Protein AF-0000000071013655 (afdb_homodimer)

Solvent-accessible surface area (backbone atoms only — not comparable to full-atom values): 31268 Å² total; per-residue (Å²): 137,83,81,79,76,78,68,79,72,82,53,93,56,60,59,68,41,31,31,50,72,82,44,75,38,30,45,52,59,49,49,54,54,51,70,72,44,87,76,57,77,83,56,57,61,68,62,49,49,25,53,50,46,51,51,52,51,45,49,50,48,45,32,51,49,22,48,74,70,43,46,74,71,32,71,67,40,51,52,51,52,49,52,51,51,46,49,49,37,38,51,52,41,49,53,56,51,48,72,72,50,80,76,80,50,72,66,56,40,52,49,52,46,68,73,36,32,43,60,25,89,55,13,31,39,32,35,27,43,33,41,38,30,69,50,70,74,52,67,65,57,56,58,63,47,65,79,35,63,30,68,66,50,40,51,49,51,33,54,74,69,68,46,71,68,46,78,49,71,48,72,49,50,32,56,79,41,57,68,72,57,32,53,51,59,73,66,50,59,87,45,42,52,48,78,46,81,54,94,70,24,33,36,36,33,24,63,73,43,75,38,82,42,90,52,54,65,85,56,42,50,59,52,43,47,51,53,51,49,53,51,51,44,53,50,51,50,38,50,50,45,53,54,46,56,74,73,48,54,72,47,58,34,92,90,45,53,70,61,92,83,66,68,87,72,62,71,81,67,73,82,64,74,81,129,138,84,79,79,76,77,68,80,71,82,54,94,54,59,59,67,41,32,31,51,71,83,43,75,38,29,45,54,59,51,49,55,54,51,70,72,46,85,75,58,76,86,55,59,61,67,61,49,48,25,52,52,45,49,51,51,50,45,50,50,48,44,33,51,49,20,48,74,70,42,47,75,69,30,72,66,40,51,51,52,51,50,51,51,52,46,50,49,39,38,50,51,43,50,54,56,51,49,72,72,50,80,74,80,50,71,66,54,41,51,50,49,48,69,74,37,34,42,60,25,89,55,13,32,38,33,35,27,41,34,40,39,30,69,50,69,74,52,68,64,60,58,59,64,46,64,78,35,63,30,68,68,50,41,50,50,52,32,53,76,67,69,45,73,68,44,78,48,73,49,71,48,51,31,56,78,40,57,65,72,56,32,54,52,59,72,67,50,58,88,46,42,51,47,77,45,80,54,95,70,24,34,35,38,32,26,62,72,46,75,39,83,41,88,53,56,66,83,56,41,50,58,53,43,48,51,53,52,50,51,51,52,45,52,50,52,50,37,51,50,44,52,54,46,56,75,74,49,54,74,45,59,34,92,90,45,52,71,60,92,84,68,68,87,72,63,73,80,67,73,81,64,75,82,130

Structure (mmCIF, N/CA/C/O backbone):
data_AF-0000000071013655-model_v1
#
loop_
_entity.id
_entity.type
_entity.pdbx_description
1 polymer 'peptidylprolyl isomerase'
#
loop_
_atom_site.group_PDB
_atom_site.id
_atom_site.type_symbol
_atom_site.label_atom_id
_atom_site.label_alt_id
_atom_site.label_comp_id
_atom_site.label_asym_id
_atom_site.label_entity_id
_atom_site.label_seq_id
_atom_site.pdbx_PDB_ins_code
_atom_site.Cartn_x
_atom_site.Cartn_y
_atom_site.Cartn_z
_atom_site.occupancy
_atom_site.B_iso_or_equiv
_atom_site.auth_seq_id
_atom_site.auth_comp_id
_atom_site.auth_asym_id
_atom_site.auth_atom_id
_atom_site.pdbx_PDB_model_num
ATOM 1 N N . MET A 1 1 ? -21.188 -59 -0.001 1 32.41 1 MET A N 1
ATOM 2 C CA . MET A 1 1 ? -21.438 -57.906 0.932 1 32.41 1 MET A CA 1
ATOM 3 C C . MET A 1 1 ? -20.266 -56.938 0.966 1 32.41 1 MET A C 1
ATOM 5 O O . MET A 1 1 ? -19.25 -57.219 1.609 1 32.41 1 MET A O 1
ATOM 9 N N . LEU A 1 2 ? -19.875 -56.25 -0.122 1 34.12 2 LEU A N 1
ATOM 10 C CA . LEU A 1 2 ? -18.703 -55.438 -0.415 1 34.12 2 LEU A CA 1
ATOM 11 C C . LEU A 1 2 ? -18.75 -54.125 0.353 1 34.12 2 LEU A C 1
ATOM 13 O O . LEU A 1 2 ? -19.625 -53.281 0.107 1 34.12 2 LEU A O 1
ATOM 17 N N . VAL A 1 3 ? -18.234 -54.062 1.623 1 38.56 3 VAL A N 1
ATOM 18 C CA . VAL A 1 3 ? -18.062 -52.875 2.467 1 38.56 3 VAL A CA 1
ATOM 19 C C . VAL A 1 3 ? -17.203 -51.844 1.751 1 38.56 3 VAL A C 1
ATOM 21 O O . VAL A 1 3 ? -16.031 -52.125 1.444 1 38.56 3 VAL A O 1
ATOM 24 N N . LEU A 1 4 ? -17.75 -50.938 0.947 1 35.81 4 LEU A N 1
ATOM 25 C CA . LEU A 1 4 ? -17.078 -49.75 0.441 1 35.81 4 LEU A CA 1
ATOM 26 C C . LEU A 1 4 ? -16.469 -48.938 1.584 1 35.81 4 LEU A C 1
ATOM 28 O O . LEU A 1 4 ? -17.219 -48.375 2.391 1 35.81 4 LEU A O 1
ATOM 32 N N . LEU A 1 5 ? -15.266 -49.281 2.068 1 37.19 5 LEU A N 1
ATOM 33 C CA . LEU A 1 5 ? -14.438 -48.469 2.949 1 37.19 5 LEU A CA 1
ATOM 34 C C . LEU A 1 5 ? -14.203 -47.094 2.354 1 37.19 5 LEU A C 1
ATOM 36 O O . LEU A 1 5 ? -13.422 -46.938 1.414 1 37.19 5 LEU A O 1
ATOM 40 N N . SER A 1 6 ? -15.18 -46.188 2.297 1 38.72 6 SER A N 1
ATOM 41 C CA . SER A 1 6 ? -14.875 -44.781 2.021 1 38.72 6 SER A CA 1
ATOM 42 C C . SER A 1 6 ? -13.766 -44.281 2.934 1 38.72 6 SER A C 1
ATOM 44 O O . SER A 1 6 ? -13.992 -44.031 4.121 1 38.72 6 SER A O 1
ATOM 46 N N . GLY A 1 7 ? -12.578 -44.75 2.861 1 36.81 7 GLY A N 1
ATOM 47 C CA . GLY A 1 7 ? -11.43 -44.188 3.541 1 36.81 7 GLY A CA 1
ATOM 48 C C . GLY A 1 7 ? -11.383 -42.656 3.457 1 36.81 7 GLY A C 1
ATOM 49 O O . GLY A 1 7 ? -11.648 -42.094 2.4 1 36.81 7 GLY A O 1
ATOM 50 N N . CYS A 1 8 ? -11.852 -41.875 4.477 1 40.75 8 CYS A N 1
ATOM 51 C CA . CYS A 1 8 ? -11.445 -40.5 4.691 1 40.75 8 CYS A CA 1
ATOM 52 C C . CYS A 1 8 ? -9.992 -40.281 4.27 1 40.75 8 CYS A C 1
ATOM 54 O O . CYS A 1 8 ? -9.07 -40.688 4.984 1 40.75 8 CYS A O 1
ATOM 56 N N . GLU A 1 9 ? -9.656 -40.375 3.092 1 38.03 9 GLU A N 1
ATOM 57 C CA . GLU A 1 9 ? -8.305 -40.031 2.67 1 38.03 9 GLU A CA 1
ATOM 58 C C . GLU A 1 9 ? -7.809 -38.781 3.365 1 38.03 9 GLU A C 1
ATOM 60 O O . GLU A 1 9 ? -8.484 -37.75 3.342 1 38.03 9 GLU A O 1
ATOM 65 N N . LYS A 1 10 ? -7.043 -38.812 4.34 1 41.66 10 LYS A N 1
ATOM 66 C CA . LYS A 1 10 ? -6.242 -37.812 5.035 1 41.66 10 LYS A CA 1
ATOM 67 C C . LYS A 1 10 ? -5.637 -36.812 4.055 1 41.66 10 LYS A C 1
ATOM 69 O O . LYS A 1 10 ? -4.641 -37.125 3.391 1 41.66 10 LYS A O 1
ATOM 74 N N . LYS A 1 11 ? -6.375 -36.188 3.205 1 46.03 11 LYS A N 1
ATOM 75 C CA . LYS A 1 11 ? -5.719 -35.219 2.324 1 46.03 11 LYS A CA 1
ATOM 76 C C . LYS A 1 11 ? -4.914 -34.188 3.125 1 46.03 11 LYS A C 1
ATOM 78 O O . LYS A 1 11 ? -5.23 -33.906 4.281 1 46.03 11 LYS A O 1
ATOM 83 N N . VAL A 1 12 ? -3.803 -33.656 2.709 1 51.38 12 VAL A N 1
ATOM 84 C CA . VAL A 1 12 ? -2.705 -32.812 3.16 1 51.38 12 VAL A CA 1
ATOM 85 C C . VAL A 1 12 ? -3.256 -31.656 3.99 1 51.38 12 VAL A C 1
ATOM 87 O O . VAL A 1 12 ? -2.539 -31.078 4.809 1 51.38 12 VAL A O 1
ATOM 90 N N . GLY A 1 13 ? -4.406 -31.109 3.84 1 56.62 13 GLY A N 1
ATOM 91 C CA . GLY A 1 13 ? -4.789 -29.812 4.375 1 56.62 13 GLY A CA 1
ATOM 92 C C . GLY A 1 13 ? -5.582 -29.906 5.664 1 56.62 13 GLY A C 1
ATOM 93 O O . GLY A 1 13 ? -6.008 -28.891 6.215 1 56.62 13 GLY A O 1
ATOM 94 N N . GLY A 1 14 ? -5.5 -31.078 6.398 1 70 14 GLY A N 1
ATOM 95 C CA . GLY A 1 14 ? -6.164 -31.266 7.68 1 70 14 GLY A CA 1
ATOM 96 C C . GLY A 1 14 ? -7.633 -31.625 7.543 1 70 14 GLY A C 1
ATOM 97 O O . GLY A 1 14 ? -8.062 -32.125 6.5 1 70 14 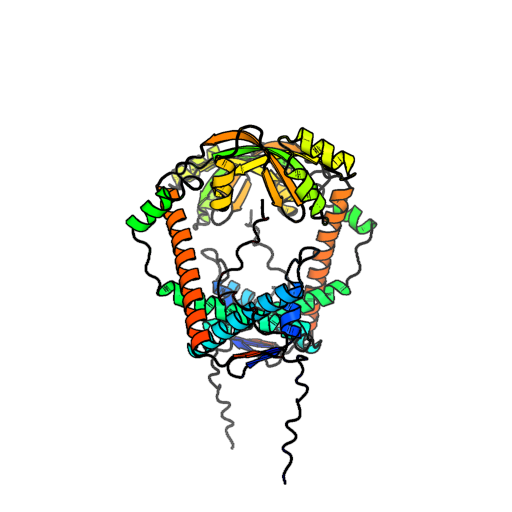GLY A O 1
ATOM 98 N N . GLN A 1 15 ? -8.383 -31.453 8.617 1 86.69 15 GLN A N 1
ATOM 99 C CA . GLN A 1 15 ? -9.812 -31.719 8.734 1 86.69 15 GLN A CA 1
ATOM 100 C C . GLN A 1 15 ? -10.625 -30.828 7.812 1 86.69 15 GLN A C 1
ATOM 102 O O . GLN A 1 15 ? -10.406 -29.609 7.766 1 86.69 15 GLN A O 1
ATOM 107 N N . VAL A 1 16 ? -11.445 -31.469 6.895 1 93.44 16 VAL A N 1
ATOM 108 C CA . VAL A 1 16 ? -12.375 -30.75 6.031 1 93.44 16 VAL A CA 1
ATOM 109 C C . VAL A 1 16 ? -13.508 -30.172 6.871 1 93.44 16 VAL A C 1
ATOM 111 O O . VAL A 1 16 ? -14.102 -30.859 7.699 1 93.44 16 VAL A O 1
ATOM 114 N N . VAL A 1 17 ? -13.781 -28.891 6.582 1 94.44 17 VAL A N 1
ATOM 115 C CA . VAL A 1 17 ? -14.805 -28.25 7.398 1 94.44 17 VAL A CA 1
ATOM 116 C C . VAL A 1 17 ? -16.047 -27.984 6.555 1 94.44 17 VAL A C 1
ATOM 118 O O . VAL A 1 17 ? -17.156 -27.859 7.09 1 94.44 17 VAL A O 1
ATOM 121 N N . ALA A 1 18 ? -15.859 -27.906 5.281 1 96.06 18 ALA A N 1
ATOM 122 C CA . ALA A 1 18 ? -16.969 -27.75 4.352 1 96.06 18 ALA A CA 1
ATOM 123 C C . ALA A 1 18 ? -16.578 -28.188 2.941 1 96.06 18 ALA A C 1
ATOM 125 O O . ALA A 1 18 ? -15.391 -28.281 2.627 1 96.06 18 ALA A O 1
ATOM 126 N N . VAL A 1 19 ? -17.516 -28.516 2.135 1 97 19 VAL A N 1
ATOM 127 C CA . VAL A 1 19 ? -17.328 -28.844 0.723 1 97 19 VAL A CA 1
ATOM 128 C C . VAL A 1 19 ? -18.266 -27.984 -0.126 1 97 19 VAL A C 1
ATOM 130 O O . VAL A 1 19 ? -19.469 -27.922 0.138 1 97 19 VAL A O 1
ATOM 133 N N . VAL A 1 20 ? -17.641 -27.297 -1.054 1 97.94 20 VAL A N 1
ATOM 134 C CA . VAL A 1 20 ? -18.406 -26.438 -1.946 1 97.94 20 VAL A CA 1
ATOM 135 C C . VAL A 1 20 ? -18.281 -26.938 -3.383 1 97.94 20 VAL A C 1
ATOM 137 O O . VAL A 1 20 ? -17.234 -26.797 -4.008 1 97.94 20 VAL A O 1
ATOM 140 N N . ASN A 1 21 ? -19.391 -27.453 -3.957 1 97.88 21 ASN A N 1
ATOM 141 C CA . ASN A 1 21 ? -19.359 -28.016 -5.305 1 97.88 21 ASN A CA 1
ATOM 142 C C . ASN A 1 21 ? -18.188 -28.953 -5.5 1 97.88 21 ASN A C 1
ATOM 144 O O . ASN A 1 21 ? -17.469 -28.859 -6.504 1 97.88 21 ASN A O 1
ATOM 148 N N . GLY A 1 22 ? -17.891 -29.703 -4.488 1 96 22 GLY A N 1
ATOM 149 C CA . GLY A 1 22 ? -16.859 -30.719 -4.578 1 96 22 GLY A CA 1
ATOM 150 C C . GLY A 1 22 ? -15.5 -30.234 -4.121 1 96 22 GLY A C 1
ATOM 151 O O . GLY A 1 22 ? -14.594 -31.047 -3.908 1 96 22 GLY A O 1
ATOM 152 N N . GLU A 1 23 ? -15.328 -28.969 -3.945 1 96.19 23 GLU A N 1
ATOM 153 C CA . GLU A 1 23 ? -14.07 -28.406 -3.463 1 96.19 23 GLU A CA 1
ATOM 154 C C . GLU A 1 23 ? -14.047 -28.328 -1.938 1 96.19 23 GLU A C 1
ATOM 156 O O . GLU A 1 23 ? -14.938 -27.734 -1.327 1 96.19 23 GLU A O 1
ATOM 161 N N . GLU A 1 24 ? -13.023 -28.844 -1.41 1 95.44 24 GLU A N 1
ATOM 162 C CA . GLU A 1 24 ? -12.922 -28.922 0.044 1 95.44 24 GLU A CA 1
ATOM 163 C C . GLU A 1 24 ? -12.336 -27.641 0.629 1 95.44 24 GLU A C 1
ATOM 165 O O . GLU A 1 24 ? -11.414 -27.062 0.057 1 95.44 24 GLU A O 1
ATOM 170 N N . ILE A 1 25 ? -12.906 -27.188 1.712 1 95.38 25 ILE A N 1
ATOM 171 C CA . ILE A 1 25 ? -12.352 -26.156 2.584 1 95.38 25 ILE A CA 1
ATOM 172 C C . ILE A 1 25 ? -11.789 -26.797 3.852 1 95.38 25 ILE A C 1
ATOM 174 O O . ILE A 1 25 ? -12.5 -27.516 4.555 1 95.38 25 ILE A O 1
ATOM 178 N N . THR A 1 26 ? -10.539 -26.547 4.09 1 93.12 26 THR A N 1
ATOM 179 C CA . THR A 1 26 ? -9.891 -27.234 5.203 1 93.12 26 THR A CA 1
ATOM 180 C C . THR A 1 26 ? -9.891 -26.359 6.453 1 93.12 26 THR A C 1
ATOM 182 O O . THR A 1 26 ? -10.102 -25.156 6.367 1 93.12 26 THR A O 1
ATOM 185 N N . GLN A 1 27 ? -9.656 -27.047 7.566 1 90.5 27 GLN A N 1
ATOM 186 C CA . GLN A 1 27 ? -9.5 -26.328 8.836 1 90.5 27 GLN A CA 1
ATOM 187 C C . GLN A 1 27 ? -8.312 -25.375 8.797 1 90.5 27 GLN A C 1
ATOM 189 O O . GLN A 1 27 ? -8.352 -24.312 9.406 1 90.5 27 GLN A O 1
ATOM 194 N N . GLN A 1 28 ? -7.344 -25.75 8.094 1 87.38 28 GLN A N 1
ATOM 195 C CA . GLN A 1 28 ? -6.16 -24.906 7.957 1 87.38 28 GLN A CA 1
ATOM 196 C C . GLN A 1 28 ? -6.5 -23.578 7.262 1 87.38 28 GLN A C 1
ATOM 198 O O . GLN A 1 28 ? -6.023 -22.516 7.668 1 87.38 28 GLN A O 1
ATOM 203 N N . GLN A 1 29 ? -7.312 -23.719 6.289 1 89.81 29 GLN A N 1
ATOM 204 C CA . GLN A 1 29 ? -7.762 -22.531 5.578 1 89.81 29 GLN A CA 1
ATOM 205 C C . GLN A 1 29 ? -8.562 -21.609 6.492 1 89.81 29 GLN A C 1
ATOM 207 O O . GLN A 1 29 ? -8.367 -20.391 6.48 1 89.81 29 GLN A O 1
ATOM 212 N N . LEU A 1 30 ? -9.391 -22.156 7.262 1 90.38 30 LEU A N 1
ATOM 213 C CA . LEU A 1 30 ? -10.211 -21.391 8.18 1 90.38 30 LEU A CA 1
ATOM 214 C C . LEU A 1 30 ? -9.352 -20.734 9.258 1 90.38 30 LEU A C 1
ATOM 216 O O . LEU A 1 30 ? -9.555 -19.562 9.602 1 90.38 30 LEU A O 1
ATOM 220 N N . ASN A 1 31 ? -8.375 -21.469 9.727 1 88.19 31 ASN A N 1
ATOM 221 C CA . ASN A 1 31 ? -7.473 -20.938 10.742 1 88.19 31 ASN A CA 1
ATOM 222 C C . ASN A 1 31 ? -6.645 -19.781 10.203 1 88.19 31 ASN A C 1
ATOM 224 O O . ASN A 1 31 ? -6.355 -18.828 10.938 1 88.19 31 ASN A O 1
ATOM 228 N N . ALA A 1 32 ? -6.293 -19.875 8.977 1 86.5 32 ALA A N 1
ATOM 229 C CA . ALA A 1 32 ? -5.547 -18.797 8.352 1 86.5 32 ALA A CA 1
ATOM 230 C C . ALA A 1 32 ? -6.371 -17.516 8.312 1 86.5 32 ALA A C 1
ATOM 232 O O . ALA A 1 32 ? -5.84 -16.422 8.508 1 86.5 32 ALA A O 1
ATOM 233 N N . GLU A 1 33 ? -7.656 -17.672 8.086 1 88.62 33 GLU A N 1
ATOM 234 C CA . GLU A 1 33 ? -8.562 -16.531 8.117 1 88.62 33 GLU A CA 1
ATOM 235 C C . GLU A 1 33 ? -8.656 -15.93 9.516 1 88.62 33 GLU A C 1
ATOM 237 O O . GLU A 1 33 ? -8.703 -14.711 9.68 1 88.62 33 GLU A O 1
ATOM 242 N N . LEU A 1 34 ? -8.688 -16.844 10.406 1 86.69 34 LEU A N 1
ATOM 243 C CA . LEU A 1 34 ? -8.812 -16.438 11.805 1 86.69 34 LEU A CA 1
ATOM 244 C C . LEU A 1 34 ? -7.59 -15.625 12.242 1 86.69 34 LEU A C 1
ATOM 246 O O . LEU A 1 34 ? -7.723 -14.633 12.961 1 86.69 34 LEU A O 1
ATOM 250 N N . ASN A 1 35 ? -6.465 -16.062 11.812 1 83.19 35 ASN A N 1
ATOM 251 C CA . ASN A 1 35 ? -5.215 -15.422 12.195 1 83.19 35 ASN A CA 1
ATOM 252 C C . ASN A 1 35 ? -5.129 -14 11.648 1 83.19 35 ASN A C 1
ATOM 254 O O . ASN A 1 35 ? -4.516 -13.125 12.266 1 83.19 35 ASN A O 1
ATOM 258 N N . GLY A 1 36 ? -5.754 -13.797 10.57 1 81.19 36 GLY A N 1
ATOM 259 C CA . GLY A 1 36 ? -5.777 -12.453 10 1 81.19 36 GLY A CA 1
ATOM 260 C C . GLY A 1 36 ? -6.832 -11.562 10.625 1 81.19 36 GLY A C 1
ATOM 261 O O . GLY A 1 36 ? -6.754 -10.336 10.516 1 81.19 36 GLY A O 1
ATOM 262 N N . ALA A 1 37 ? -7.641 -12.211 11.406 1 80.38 37 ALA A N 1
ATOM 263 C CA . ALA A 1 37 ? -8.742 -11.461 11.992 1 80.38 37 ALA A CA 1
ATOM 264 C C . ALA A 1 37 ? -8.367 -10.922 13.375 1 80.38 37 ALA A C 1
ATOM 266 O O . ALA A 1 37 ? -7.633 -11.57 14.117 1 80.38 37 ALA A O 1
ATOM 267 N N . GLN A 1 38 ? -8.422 -9.664 13.594 1 72.75 38 GLN A N 1
ATOM 268 C CA . GLN A 1 38 ? -8.211 -9.07 14.906 1 72.75 38 GLN A CA 1
ATOM 269 C C . GLN A 1 38 ? -9.383 -9.367 15.844 1 72.75 38 GLN A C 1
ATOM 271 O O . GLN A 1 38 ? -10.406 -8.68 15.805 1 72.75 38 GLN A O 1
ATOM 276 N N . LEU A 1 39 ? -9.211 -10.445 16.609 1 74 39 LEU A N 1
ATOM 277 C CA . LEU A 1 39 ? -10.305 -10.836 17.5 1 74 39 LEU A CA 1
ATOM 278 C C . LEU A 1 39 ? -10.281 -10.016 18.781 1 74 39 LEU A C 1
ATOM 280 O O . LEU A 1 39 ? -9.211 -9.781 19.344 1 74 39 LEU A O 1
ATOM 284 N N . GLN A 1 40 ? -11.453 -9.398 18.969 1 69.56 40 GLN A N 1
ATOM 285 C CA . GLN A 1 40 ? -11.602 -8.695 20.234 1 69.56 40 GLN A CA 1
ATOM 286 C C . GLN A 1 40 ? -11.656 -9.68 21.406 1 69.56 40 GLN A C 1
ATOM 288 O O . GLN A 1 40 ? -12.164 -10.797 21.25 1 69.56 40 GLN A O 1
ATOM 293 N N . PRO A 1 41 ? -11.031 -9.211 22.469 1 67.81 41 PRO A N 1
ATOM 294 C CA . PRO A 1 41 ? -11.156 -10.062 23.656 1 67.81 41 PRO A CA 1
ATOM 295 C C . PRO A 1 41 ? -12.609 -10.352 24.016 1 67.81 41 PRO A C 1
ATOM 297 O O . PRO A 1 41 ? -13.461 -9.469 23.938 1 67.81 41 PRO A O 1
ATOM 300 N N . GLY A 1 42 ? -12.938 -11.586 24.234 1 71.19 42 GLY A N 1
ATOM 301 C CA . GLY A 1 42 ? -14.273 -11.977 24.656 1 71.19 42 GLY A CA 1
ATOM 302 C C . GLY A 1 42 ? -15.18 -12.336 23.5 1 71.19 42 GLY A C 1
ATOM 303 O O . GLY A 1 42 ? -16.344 -12.719 23.703 1 71.19 42 GLY A O 1
ATOM 304 N N . ALA A 1 43 ? -14.664 -12.117 22.375 1 74.06 43 ALA A N 1
ATOM 305 C CA . ALA A 1 43 ? -15.492 -12.43 21.219 1 74.06 43 ALA A CA 1
ATOM 306 C C . ALA A 1 43 ? -15.836 -13.922 21.172 1 74.06 43 ALA A C 1
ATOM 308 O O . ALA A 1 43 ? -15.062 -14.75 21.656 1 74.06 43 ALA A O 1
ATOM 309 N N . ASP A 1 44 ? -17.062 -14.172 20.828 1 80.38 44 ASP A N 1
ATOM 310 C CA . ASP A 1 44 ? -17.5 -15.547 20.641 1 80.38 44 ASP A CA 1
ATOM 311 C C . ASP A 1 44 ? -16.766 -16.203 19.484 1 80.38 44 ASP A C 1
ATOM 313 O O . ASP A 1 44 ? -17.125 -16.016 18.312 1 80.38 44 ASP A O 1
ATOM 317 N N . LYS A 1 45 ? -15.781 -16.969 19.891 1 80.31 45 LYS A N 1
ATOM 318 C CA . LYS A 1 45 ? -14.906 -17.594 18.906 1 80.31 45 LYS A CA 1
ATOM 319 C C . LYS A 1 45 ? -15.703 -18.469 17.938 1 80.31 45 LYS A C 1
ATOM 321 O O . LYS A 1 45 ? -15.414 -18.5 16.734 1 80.31 45 LYS A O 1
ATOM 326 N N . LYS A 1 46 ? -16.672 -19.156 18.484 1 80.75 46 LYS A N 1
ATOM 327 C CA . LYS A 1 46 ? -17.469 -20.047 17.641 1 80.75 46 LYS A CA 1
ATOM 328 C C . LYS A 1 46 ? -18.25 -19.266 16.594 1 80.75 46 LYS A C 1
ATOM 330 O O . LYS A 1 46 ? -18.297 -19.641 15.43 1 80.75 46 LYS A O 1
ATOM 335 N N . ALA A 1 47 ? -18.797 -18.234 17.047 1 82.19 47 ALA A N 1
ATOM 336 C CA . ALA A 1 47 ? -19.578 -17.391 16.141 1 82.19 47 ALA A CA 1
ATOM 337 C C . ALA A 1 47 ? -18.672 -16.766 15.078 1 82.19 47 ALA A C 1
ATOM 339 O O . ALA A 1 47 ? -19.047 -16.688 13.906 1 82.19 47 ALA A O 1
ATOM 340 N N . ILE A 1 48 ? -17.531 -16.422 15.516 1 85 48 ILE A N 1
ATOM 341 C CA . ILE A 1 48 ? -16.594 -15.773 14.602 1 85 48 ILE A CA 1
ATOM 342 C C . ILE A 1 48 ? -16.109 -16.781 13.562 1 85 48 ILE A C 1
ATOM 344 O O . ILE A 1 48 ? -16.016 -16.453 12.375 1 85 48 ILE A O 1
ATOM 348 N N . MET A 1 49 ? -15.875 -17.953 14 1 86.44 49 MET A N 1
ATOM 349 C CA . MET A 1 49 ? -15.414 -19 13.094 1 86.44 49 MET A CA 1
ATOM 350 C C . MET A 1 49 ? -16.469 -19.312 12.047 1 86.44 49 MET A C 1
ATOM 352 O O . MET A 1 49 ? -16.156 -19.531 10.875 1 86.44 49 MET A O 1
ATOM 356 N N . ALA A 1 50 ? -17.672 -19.344 12.5 1 86.06 50 ALA A N 1
ATOM 357 C CA . ALA A 1 50 ? -18.766 -19.609 11.57 1 86.06 50 ALA A CA 1
ATOM 358 C C . ALA A 1 50 ? -18.875 -18.5 10.523 1 86.06 50 ALA A C 1
ATOM 360 O O . ALA A 1 50 ? -19.094 -18.781 9.344 1 86.06 50 ALA A O 1
ATOM 361 N N . GLN A 1 51 ? -18.672 -17.328 10.992 1 88.12 51 GLN A N 1
ATOM 362 C CA . GLN A 1 51 ? -18.75 -16.203 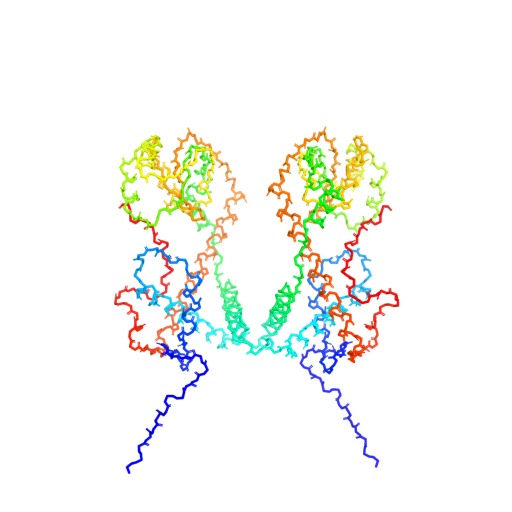10.062 1 88.12 51 GLN A CA 1
ATOM 363 C C . GLN A 1 51 ? -17.578 -16.234 9.078 1 88.12 51 GLN A C 1
ATOM 365 O O . GLN A 1 51 ? -17.766 -15.969 7.883 1 88.12 51 GLN A O 1
ATOM 370 N N . LEU A 1 52 ? -16.469 -16.578 9.562 1 91.56 52 LEU A N 1
ATOM 371 C CA . LEU A 1 52 ? -15.281 -16.656 8.719 1 91.56 52 LEU A CA 1
ATOM 372 C C . LEU A 1 52 ? -15.43 -17.766 7.676 1 91.56 52 LEU A C 1
ATOM 374 O O . LEU A 1 52 ? -14.977 -17.609 6.535 1 91.56 52 LEU A O 1
ATOM 378 N N . LEU A 1 53 ? -16.016 -18.828 8.086 1 93.81 53 LEU A N 1
ATOM 379 C CA . LEU A 1 53 ? -16.25 -19.906 7.141 1 93.81 53 LEU A CA 1
ATOM 380 C C . LEU A 1 53 ? -17.156 -19.469 6.008 1 93.81 53 LEU A C 1
ATOM 382 O O . LEU A 1 53 ? -16.938 -19.812 4.848 1 93.81 53 LEU A O 1
ATOM 386 N N . GLN A 1 54 ? -18.141 -18.672 6.348 1 93.19 54 GLN A N 1
ATOM 387 C CA . GLN A 1 54 ? -19.031 -18.172 5.309 1 93.19 54 GLN A CA 1
ATOM 388 C C . GLN A 1 54 ? -18.266 -17.297 4.312 1 93.19 54 GLN A C 1
ATOM 390 O O . GLN A 1 54 ? -18.547 -17.328 3.111 1 93.19 54 GLN A O 1
ATOM 395 N N . ARG A 1 55 ? -17.328 -16.578 4.824 1 93.88 55 ARG A N 1
ATOM 396 C CA . ARG A 1 55 ? -16.516 -15.742 3.947 1 93.88 55 ARG A CA 1
ATOM 397 C C . ARG A 1 55 ? -15.672 -16.594 3.002 1 93.88 55 ARG A C 1
ATOM 399 O O . ARG A 1 55 ? -15.539 -16.266 1.818 1 93.88 55 ARG A O 1
ATOM 406 N N . VAL A 1 56 ? -15.156 -17.656 3.537 1 95.12 56 VAL A N 1
ATOM 407 C CA . VAL A 1 56 ? -14.359 -18.562 2.721 1 95.12 56 VAL A CA 1
ATOM 408 C C . VAL A 1 56 ? -15.242 -19.234 1.671 1 95.12 56 VAL A C 1
ATOM 410 O O . VAL A 1 56 ? -14.836 -19.375 0.514 1 95.12 56 VAL A O 1
ATOM 413 N N . VAL A 1 57 ? -16.406 -19.594 2.094 1 96.75 57 VAL A N 1
ATOM 414 C CA . VAL A 1 57 ? -17.359 -20.203 1.176 1 96.75 57 VAL A CA 1
ATOM 415 C C . VAL A 1 57 ? -17.703 -19.234 0.055 1 96.75 57 VAL A C 1
ATOM 417 O O . VAL A 1 57 ? -17.656 -19.594 -1.125 1 96.75 57 VAL A O 1
ATOM 420 N N . ASP A 1 58 ? -17.984 -18.016 0.406 1 97.25 58 ASP A N 1
ATOM 421 C CA . ASP A 1 58 ? -18.328 -16.984 -0.586 1 97.25 58 ASP A CA 1
ATOM 422 C C . ASP A 1 58 ? -17.172 -16.781 -1.565 1 97.25 58 ASP A C 1
ATOM 424 O O . ASP A 1 58 ? -17.391 -16.688 -2.775 1 97.25 58 ASP A O 1
ATOM 428 N N . ARG A 1 59 ? -15.992 -16.703 -1.071 1 97.06 59 ARG A N 1
ATOM 429 C CA . ARG A 1 59 ? -14.812 -16.547 -1.919 1 97.06 59 ARG A CA 1
ATOM 430 C C . ARG A 1 59 ? -14.648 -17.734 -2.867 1 97.06 59 ARG A C 1
ATOM 432 O O . ARG A 1 59 ? -14.336 -17.547 -4.043 1 97.06 59 ARG A O 1
ATOM 439 N N . THR A 1 60 ? -14.867 -18.938 -2.291 1 97.81 60 THR A N 1
ATOM 440 C CA . THR A 1 60 ? -14.781 -20.141 -3.104 1 97.81 60 THR A CA 1
ATOM 441 C C . THR A 1 60 ? -15.781 -20.094 -4.254 1 97.81 60 THR A C 1
ATOM 443 O O . THR A 1 60 ? -15.453 -20.422 -5.391 1 97.81 60 THR A O 1
ATOM 446 N N . LEU A 1 61 ? -16.938 -19.641 -3.949 1 98.44 61 LEU A N 1
ATOM 447 C CA . LEU A 1 61 ? -17.984 -19.547 -4.961 1 98.44 61 LEU A CA 1
ATOM 448 C C . LEU A 1 61 ? -17.609 -18.531 -6.031 1 98.44 61 LEU A C 1
ATOM 450 O O . LEU A 1 61 ? -17.844 -18.766 -7.223 1 98.44 61 LEU A O 1
ATOM 454 N N . LEU A 1 62 ? -17.047 -17.438 -5.617 1 98.62 62 LEU A N 1
ATOM 455 C CA . LEU A 1 62 ? -16.609 -16.406 -6.57 1 98.62 62 LEU A CA 1
ATOM 456 C C . LEU A 1 62 ? -15.469 -16.922 -7.434 1 98.62 62 LEU A C 1
ATOM 458 O O . LEU A 1 62 ? -15.43 -16.656 -8.641 1 98.62 62 LEU A O 1
ATOM 462 N N . VAL A 1 63 ? -14.555 -17.672 -6.875 1 98.56 63 VAL A N 1
ATOM 463 C CA . VAL A 1 63 ? -13.445 -18.266 -7.617 1 98.56 63 VAL A CA 1
ATOM 464 C C . VAL A 1 63 ? -13.984 -19.25 -8.648 1 98.56 63 VAL A C 1
ATOM 466 O O . VAL A 1 63 ? -13.547 -19.266 -9.797 1 98.56 63 VAL A O 1
ATOM 469 N N . GLN A 1 64 ? -14.914 -20.062 -8.219 1 98.31 64 GLN A N 1
ATOM 470 C CA . GLN A 1 64 ? -15.539 -21.016 -9.125 1 98.31 64 GLN A CA 1
ATOM 471 C C . GLN A 1 64 ? -16.234 -20.312 -10.289 1 98.31 64 GLN A C 1
ATOM 473 O O . GLN A 1 64 ? -16.141 -20.766 -11.438 1 98.31 64 GLN A O 1
ATOM 478 N N . GLN A 1 65 ? -16.875 -19.219 -9.984 1 98.12 65 GLN A N 1
ATOM 479 C CA . GLN A 1 65 ? -17.5 -18.438 -11.047 1 98.12 65 GLN A CA 1
ATOM 480 C C . GLN A 1 65 ? -16.469 -17.875 -12.008 1 98.12 65 GLN A C 1
ATOM 482 O O . GLN A 1 65 ? -16.656 -17.922 -13.227 1 98.12 65 GLN A O 1
ATOM 487 N N . ALA A 1 66 ? -15.391 -17.328 -11.461 1 98.69 66 ALA A N 1
ATOM 488 C CA . ALA A 1 66 ? -14.312 -16.797 -12.297 1 98.69 66 ALA A CA 1
ATOM 489 C C . ALA A 1 66 ? -13.766 -17.875 -13.234 1 98.69 66 ALA A C 1
ATOM 491 O O . ALA A 1 66 ? -13.508 -17.609 -14.406 1 98.69 66 ALA A O 1
ATOM 492 N N . LYS A 1 67 ? -13.609 -19.078 -12.711 1 98.44 67 LYS A N 1
ATOM 493 C CA . LYS A 1 67 ? -13.125 -20.188 -13.508 1 98.44 67 LYS A CA 1
ATOM 494 C C . LYS A 1 67 ? -14.141 -20.594 -14.578 1 98.44 67 LYS A C 1
ATOM 496 O O . LYS A 1 67 ? -13.773 -20.891 -15.711 1 98.44 67 LYS A O 1
ATOM 501 N N . ALA A 1 68 ? -15.383 -20.578 -14.172 1 97.56 68 ALA A N 1
ATOM 502 C CA . ALA A 1 68 ? -16.453 -20.891 -15.117 1 97.56 68 ALA A CA 1
ATOM 503 C C . ALA A 1 68 ? -16.453 -19.875 -16.266 1 97.56 68 ALA A C 1
ATOM 505 O O . ALA A 1 68 ? -16.781 -20.234 -17.406 1 97.56 68 ALA A O 1
ATOM 506 N N . ASP A 1 69 ? -16.031 -18.656 -15.961 1 97.38 69 ASP A N 1
ATOM 507 C CA . ASP A 1 69 ? -15.977 -17.594 -16.953 1 97.38 69 ASP A CA 1
ATOM 508 C C . ASP A 1 69 ? -14.68 -17.672 -17.766 1 97.38 69 ASP A C 1
ATOM 510 O O . ASP A 1 69 ? -14.445 -16.859 -18.656 1 97.38 69 ASP A O 1
ATOM 514 N N . GLY A 1 70 ? -13.836 -18.578 -17.422 1 98 70 GLY A N 1
ATOM 515 C CA . GLY A 1 70 ? -12.602 -18.797 -18.172 1 98 70 GLY A CA 1
ATOM 516 C C . GLY A 1 70 ? -11.5 -17.828 -17.797 1 98 70 GLY A C 1
ATOM 517 O O . GLY A 1 70 ? -10.508 -17.688 -18.516 1 98 70 GLY A O 1
ATOM 518 N N . LEU A 1 71 ? -11.648 -17.109 -16.719 1 98.38 71 LEU A N 1
ATOM 519 C CA . LEU A 1 71 ? -10.688 -16.078 -16.344 1 98.38 71 LEU A CA 1
ATOM 520 C C . LEU A 1 71 ? -9.344 -16.703 -15.977 1 98.38 71 LEU A C 1
ATOM 522 O O . LEU A 1 71 ? -8.297 -16.094 -16.172 1 98.38 71 LEU A O 1
ATOM 526 N N . ASP A 1 72 ? -9.367 -17.953 -15.461 1 98.06 72 ASP A N 1
ATOM 527 C CA . ASP A 1 72 ? -8.141 -18.625 -15.023 1 98.06 72 ASP A CA 1
ATOM 528 C C . ASP A 1 72 ? -7.32 -19.109 -16.219 1 98.06 72 ASP A C 1
ATOM 530 O O . ASP A 1 72 ? -6.195 -19.578 -16.047 1 98.06 72 ASP A O 1
ATOM 534 N N . GLN A 1 73 ? -7.82 -18.922 -17.375 1 97 73 GLN A N 1
ATOM 535 C CA . GLN A 1 73 ? -7.137 -19.359 -18.594 1 97 73 GLN A CA 1
ATOM 536 C C . GLN A 1 73 ? -6.754 -18.172 -19.469 1 97 73 GLN A C 1
ATOM 538 O O . GLN A 1 73 ? -6.102 -18.344 -20.5 1 97 73 GLN A O 1
ATOM 543 N N . SER A 1 74 ? -7.074 -17.047 -19.062 1 95.75 74 SER A N 1
ATOM 544 C CA . SER A 1 74 ? -6.766 -15.859 -19.859 1 95.75 74 SER A CA 1
ATOM 545 C C . SER A 1 74 ? -5.273 -15.539 -19.812 1 95.75 74 SER A C 1
ATOM 547 O O . SER A 1 74 ? -4.609 -15.781 -18.797 1 95.75 74 SER A O 1
ATOM 549 N N . PRO A 1 75 ? -4.773 -14.953 -20.891 1 91.69 75 PRO A N 1
ATOM 550 C CA . PRO A 1 75 ? -3.367 -14.539 -20.891 1 91.69 75 PRO A CA 1
ATOM 551 C C . PRO A 1 75 ? -3.031 -13.586 -19.75 1 91.69 75 PRO A C 1
ATOM 553 O O . PRO A 1 75 ? -1.954 -13.68 -19.156 1 91.69 75 PRO A O 1
ATOM 556 N N . ALA A 1 76 ? -3.971 -12.727 -19.453 1 92.38 76 ALA A N 1
ATOM 557 C CA . ALA A 1 76 ? -3.746 -11.766 -18.375 1 92.38 76 ALA A CA 1
ATOM 558 C C . ALA A 1 76 ? -3.598 -12.461 -17.031 1 92.38 76 ALA A C 1
ATOM 560 O O . ALA A 1 76 ? -2.711 -12.125 -16.234 1 92.38 76 ALA A O 1
ATOM 561 N N . TYR A 1 77 ? -4.48 -13.406 -16.844 1 96.19 77 TYR A N 1
ATOM 562 C CA . TYR A 1 77 ? -4.387 -14.156 -15.602 1 96.19 77 TYR A CA 1
ATOM 563 C C . TYR A 1 77 ? -3.074 -14.922 -15.523 1 96.19 77 TYR A C 1
ATOM 565 O O . TYR A 1 77 ? -2.377 -14.875 -14.508 1 96.19 77 TYR A O 1
ATOM 573 N N . LEU A 1 78 ? -2.752 -15.641 -16.547 1 93.5 78 LEU A N 1
ATOM 574 C CA . LEU A 1 78 ? -1.562 -16.484 -16.547 1 93.5 78 LEU A CA 1
ATOM 575 C C . LEU A 1 78 ? -0.307 -15.648 -16.297 1 93.5 78 LEU A C 1
ATOM 577 O O . LEU A 1 78 ? 0.577 -16.062 -15.547 1 93.5 78 LEU A O 1
ATOM 581 N N . GLU A 1 79 ? -0.286 -14.492 -16.844 1 90.25 79 GLU A N 1
ATOM 582 C CA . GLU A 1 79 ? 0.865 -13.609 -16.672 1 90.25 79 GLU A CA 1
ATOM 583 C C . GLU A 1 79 ? 0.939 -13.07 -15.25 1 90.25 79 GLU A C 1
ATOM 585 O O . GLU A 1 79 ? 1.999 -13.109 -14.625 1 90.25 79 GLU A O 1
ATOM 590 N N . GLN A 1 80 ? -0.176 -12.594 -14.742 1 94.56 80 GLN A N 1
ATOM 591 C CA . GLN A 1 80 ? -0.204 -12.016 -13.406 1 94.56 80 GLN A CA 1
ATOM 592 C C . GLN A 1 80 ? 0.059 -13.07 -12.344 1 94.56 80 GLN A C 1
ATOM 594 O O . GLN A 1 80 ? 0.777 -12.82 -11.375 1 94.56 80 GLN A O 1
ATOM 599 N N . ALA A 1 81 ? -0.535 -14.211 -12.57 1 96.19 81 ALA A N 1
ATOM 600 C CA . ALA A 1 81 ? -0.317 -15.32 -11.641 1 96.19 81 ALA A CA 1
ATOM 601 C C . ALA A 1 81 ? 1.157 -15.711 -11.594 1 96.19 81 ALA A C 1
ATOM 603 O O . ALA A 1 81 ? 1.713 -15.914 -10.508 1 96.19 81 ALA A O 1
ATOM 604 N N . ARG A 1 82 ? 1.791 -15.797 -12.734 1 93.88 82 ARG A N 1
ATOM 605 C CA . ARG A 1 82 ? 3.213 -16.125 -12.797 1 93.88 82 ARG A CA 1
ATOM 606 C C . ARG A 1 82 ? 4.043 -15.086 -12.047 1 93.88 82 ARG A C 1
ATOM 608 O O . ARG A 1 82 ? 4.902 -15.445 -11.234 1 93.88 82 ARG A O 1
ATOM 615 N N . ARG A 1 83 ? 3.775 -13.867 -12.297 1 94.06 83 ARG A N 1
ATOM 616 C CA . ARG A 1 83 ? 4.52 -12.781 -11.656 1 94.06 83 ARG A CA 1
ATOM 617 C C . ARG A 1 83 ? 4.352 -12.82 -10.141 1 94.06 83 ARG A C 1
ATOM 619 O O . ARG A 1 83 ? 5.316 -12.633 -9.398 1 94.06 83 ARG A O 1
ATOM 626 N N . GLN A 1 84 ? 3.166 -13.07 -9.742 1 96.31 84 GLN A N 1
ATOM 627 C CA . GLN A 1 84 ? 2.893 -13.125 -8.305 1 96.31 84 GLN A CA 1
ATOM 628 C C . GLN A 1 84 ? 3.609 -14.297 -7.652 1 96.31 84 GLN A C 1
ATOM 630 O O . GLN A 1 84 ? 4.156 -14.164 -6.555 1 96.31 84 GLN A O 1
ATOM 635 N N . GLN A 1 85 ? 3.607 -15.398 -8.352 1 97.12 85 GLN A N 1
ATOM 636 C CA . GLN A 1 85 ? 4.281 -16.578 -7.82 1 97.12 85 GLN A CA 1
ATOM 637 C C . GLN A 1 85 ? 5.789 -16.359 -7.73 1 97.12 85 GLN A C 1
ATOM 639 O O . GLN A 1 85 ? 6.41 -16.688 -6.719 1 97.12 85 GLN A O 1
ATOM 644 N N . GLU A 1 86 ? 6.336 -15.781 -8.789 1 96.69 86 GLU A N 1
ATOM 645 C CA . GLU A 1 86 ? 7.762 -15.484 -8.781 1 96.69 86 GLU A CA 1
ATOM 646 C C . GLU A 1 86 ? 8.125 -14.516 -7.664 1 96.69 86 GLU A C 1
ATOM 648 O O . GLU A 1 86 ? 9.094 -14.719 -6.941 1 96.69 86 GLU A O 1
ATOM 653 N N . SER A 1 87 ? 7.301 -13.508 -7.562 1 97.19 87 SER A N 1
ATOM 654 C CA . SER A 1 87 ? 7.551 -12.516 -6.523 1 97.19 87 SER A CA 1
ATOM 655 C C . SER A 1 87 ? 7.465 -13.133 -5.133 1 97.19 87 SER A C 1
ATOM 657 O O . SER A 1 87 ? 8.273 -12.82 -4.258 1 97.19 87 SER A O 1
ATOM 659 N N . LEU A 1 88 ? 6.527 -14.0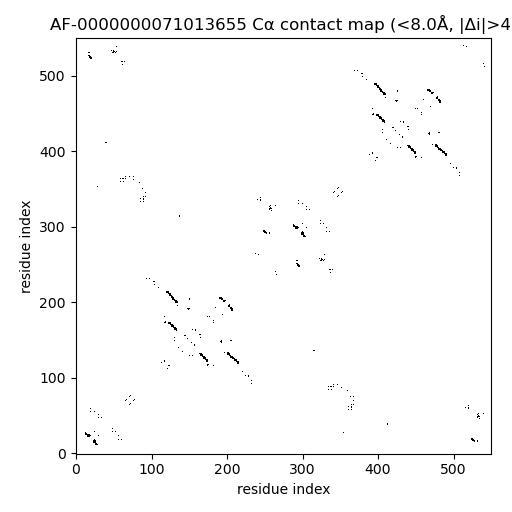08 -4.949 1 98.38 88 LEU A N 1
ATOM 660 C CA . LEU A 1 88 ? 6.355 -14.672 -3.66 1 98.38 88 LEU A CA 1
ATOM 661 C C . LEU A 1 88 ? 7.586 -15.508 -3.312 1 98.38 88 LEU A C 1
ATOM 663 O O . LEU A 1 88 ? 8.086 -15.445 -2.188 1 98.38 88 LEU A O 1
ATOM 667 N N . LEU A 1 89 ? 8.07 -16.266 -4.281 1 98.62 89 LEU A N 1
ATOM 668 C CA . LEU A 1 89 ? 9.234 -17.125 -4.051 1 98.62 89 LEU A CA 1
ATOM 669 C C . LEU A 1 89 ? 10.469 -16.281 -3.752 1 98.62 89 LEU A C 1
ATOM 671 O O . LEU A 1 89 ? 11.242 -16.594 -2.84 1 98.62 89 LEU A O 1
ATOM 675 N N . VAL A 1 90 ? 10.609 -15.211 -4.477 1 98.25 90 VAL A N 1
ATOM 676 C CA . VAL A 1 90 ? 11.766 -14.344 -4.262 1 98.25 90 VAL A CA 1
ATOM 677 C C . VAL A 1 90 ? 11.68 -13.703 -2.877 1 98.25 90 VAL A C 1
ATOM 679 O O . VAL A 1 90 ? 12.68 -13.625 -2.16 1 98.25 90 VAL A O 1
ATOM 682 N N . ASN A 1 91 ? 10.5 -13.227 -2.531 1 98.06 91 ASN A N 1
ATOM 683 C CA . ASN A 1 91 ? 10.305 -12.633 -1.213 1 98.06 91 ASN A CA 1
ATOM 684 C C . ASN A 1 91 ? 10.602 -13.633 -0.099 1 98.06 91 ASN A C 1
ATOM 686 O O . ASN A 1 91 ? 11.195 -13.281 0.918 1 98.06 91 ASN A O 1
ATOM 690 N N . MET A 1 92 ? 10.148 -14.852 -0.284 1 98.19 92 MET A N 1
ATOM 691 C CA . MET A 1 92 ? 10.398 -15.883 0.716 1 98.19 92 MET A CA 1
ATOM 692 C C . MET A 1 92 ? 11.883 -16.203 0.803 1 98.19 92 MET A C 1
ATOM 694 O O . MET A 1 92 ? 12.406 -16.453 1.892 1 98.19 92 MET A O 1
ATOM 698 N N . LEU A 1 93 ? 12.562 -16.219 -0.365 1 98.44 93 LEU A N 1
ATOM 699 C CA . LEU A 1 93 ? 14.008 -16.406 -0.368 1 98.44 93 LEU A CA 1
ATOM 700 C C . LEU A 1 93 ? 14.703 -15.281 0.395 1 98.44 93 LEU A C 1
ATOM 702 O O . LEU A 1 93 ? 15.594 -15.539 1.21 1 98.44 93 LEU A O 1
ATOM 706 N N . ALA A 1 94 ? 14.227 -14.055 0.172 1 98.25 94 ALA A N 1
ATOM 707 C CA . ALA A 1 94 ? 14.773 -12.891 0.875 1 98.25 94 ALA A CA 1
ATOM 708 C C . ALA A 1 94 ? 14.562 -13.023 2.381 1 98.25 94 ALA A C 1
ATOM 710 O O . ALA A 1 94 ? 15.469 -12.719 3.166 1 98.25 94 ALA A O 1
ATOM 711 N N . GLY A 1 95 ? 13.398 -13.422 2.768 1 97.5 95 GLY A N 1
ATOM 712 C CA . GLY A 1 95 ? 13.125 -13.641 4.18 1 97.5 95 GLY A CA 1
ATOM 713 C C . GLY A 1 95 ? 14.031 -14.68 4.812 1 97.5 95 GLY A C 1
ATOM 714 O O . GLY A 1 95 ? 14.523 -14.477 5.922 1 97.5 95 GLY A O 1
ATOM 715 N N . LYS A 1 96 ? 14.203 -15.703 4.094 1 97 96 LYS A N 1
ATOM 716 C CA . LYS A 1 96 ? 15.102 -16.75 4.566 1 97 96 LYS A CA 1
ATOM 717 C C . LYS A 1 96 ? 16.531 -16.234 4.707 1 97 96 LYS A C 1
ATOM 719 O O . LYS A 1 96 ? 17.188 -16.5 5.711 1 97 96 LYS A O 1
ATOM 724 N N . MET A 1 97 ? 16.984 -15.484 3.764 1 96.94 97 MET A N 1
ATOM 725 C CA . MET A 1 97 ? 18.344 -14.93 3.777 1 96.94 97 MET A CA 1
ATOM 726 C C . MET A 1 97 ? 18.5 -13.914 4.91 1 96.94 97 MET A C 1
ATOM 728 O O . MET A 1 97 ? 19.562 -13.859 5.547 1 96.94 97 MET A O 1
ATOM 732 N N . ALA A 1 98 ? 17.453 -13.18 5.113 1 96.88 98 ALA A N 1
ATOM 733 C CA . ALA A 1 98 ? 17.5 -12.148 6.152 1 96.88 98 ALA A CA 1
ATOM 734 C C . ALA A 1 98 ? 17.75 -12.773 7.523 1 96.88 98 ALA A C 1
ATOM 736 O O . ALA A 1 98 ? 18.438 -12.18 8.359 1 96.88 98 ALA A O 1
ATOM 737 N N . LYS A 1 99 ? 17.266 -13.977 7.738 1 95.19 99 LYS A N 1
ATOM 738 C CA . LYS A 1 99 ? 17.422 -14.656 9.023 1 95.19 99 LYS A CA 1
ATOM 739 C C . LYS A 1 99 ? 18.875 -15.047 9.273 1 95.19 99 LYS A C 1
ATOM 741 O O . LYS A 1 99 ? 19.281 -15.219 10.422 1 95.19 99 LYS A O 1
ATOM 746 N N . ASN A 1 100 ? 19.609 -15.164 8.242 1 93.38 100 ASN A N 1
ATOM 747 C CA . ASN A 1 100 ? 20.984 -15.625 8.367 1 93.38 100 ASN A CA 1
ATOM 748 C C . ASN A 1 100 ? 21.969 -14.461 8.336 1 93.38 100 ASN A C 1
ATOM 750 O O . ASN A 1 100 ? 23.172 -14.664 8.445 1 93.38 100 ASN A O 1
ATOM 754 N N . ILE A 1 101 ? 21.469 -13.297 8.211 1 93.75 101 ILE A N 1
ATOM 755 C CA . ILE A 1 101 ? 22.328 -12.117 8.18 1 93.75 101 ILE A CA 1
ATOM 756 C C . ILE A 1 101 ? 22.594 -11.633 9.609 1 93.75 101 ILE A C 1
ATOM 758 O O . ILE A 1 101 ? 21.656 -11.492 10.398 1 93.75 101 ILE A O 1
ATOM 762 N N . SER A 1 102 ? 23.891 -11.453 9.867 1 92.62 102 SER A N 1
ATOM 763 C CA . SER A 1 102 ? 24.266 -10.984 11.195 1 92.62 102 SER A CA 1
ATOM 764 C C . SER A 1 102 ? 23.797 -9.555 11.438 1 92.62 102 SER A C 1
ATOM 766 O O . SER A 1 102 ? 23.844 -8.719 10.531 1 92.62 102 SER A O 1
ATOM 768 N N . LEU A 1 103 ? 23.266 -9.352 12.641 1 90.88 103 LEU A N 1
ATOM 769 C CA . LEU A 1 103 ? 22.844 -8.008 13.008 1 90.88 103 LEU A CA 1
ATOM 770 C C . LEU A 1 103 ? 24.047 -7.066 13.117 1 90.88 103 LEU A C 1
ATOM 772 O O . LEU A 1 103 ? 25.109 -7.457 13.617 1 90.88 103 LEU A O 1
ATOM 776 N N . PRO A 1 104 ? 23.812 -5.836 12.531 1 94.5 104 PRO A N 1
ATOM 777 C CA . PRO A 1 104 ? 24.875 -4.855 12.742 1 94.5 104 PRO A CA 1
ATOM 778 C C . PRO A 1 104 ? 25.141 -4.59 14.219 1 94.5 104 PRO A C 1
ATOM 780 O O . PRO A 1 104 ? 24.219 -4.566 15.031 1 94.5 104 PRO A O 1
ATOM 783 N N . ASP A 1 105 ? 26.422 -4.449 14.578 1 94.44 105 ASP A N 1
ATOM 784 C CA . ASP A 1 105 ? 26.766 -4.148 15.961 1 94.44 105 ASP A CA 1
ATOM 785 C C . ASP A 1 105 ? 26.688 -2.646 16.234 1 94.44 105 ASP A C 1
ATOM 787 O O . ASP A 1 105 ? 26.406 -1.86 15.328 1 94.44 105 ASP A O 1
ATOM 791 N N . ASN A 1 106 ? 26.938 -2.305 17.5 1 95.06 106 ASN A N 1
ATOM 792 C CA . ASN A 1 106 ? 26.812 -0.911 17.922 1 95.06 106 ASN A CA 1
ATOM 793 C C . ASN A 1 106 ? 27.812 -0.019 17.172 1 95.06 106 ASN A C 1
ATOM 795 O O . ASN A 1 106 ? 27.5 1.132 16.859 1 95.06 106 ASN A O 1
ATOM 799 N N . SER A 1 107 ? 28.922 -0.606 16.875 1 96.81 107 SER A N 1
ATOM 800 C CA . SER A 1 107 ? 29.938 0.166 16.156 1 96.81 107 SER A CA 1
ATOM 801 C C . SER A 1 107 ? 29.5 0.465 14.727 1 96.81 107 SER A C 1
ATOM 803 O O . SER A 1 107 ? 29.641 1.593 14.25 1 96.81 107 SER A O 1
ATOM 805 N N . ALA A 1 108 ? 28.969 -0.476 14.133 1 96.81 108 ALA A N 1
ATOM 806 C CA . ALA A 1 108 ? 28.469 -0.293 12.773 1 96.81 108 ALA A CA 1
ATOM 807 C C . ALA A 1 108 ? 27.344 0.746 12.727 1 96.81 108 ALA A C 1
ATOM 809 O O . ALA A 1 108 ? 27.328 1.603 11.844 1 96.81 108 ALA A O 1
ATOM 810 N N . VAL A 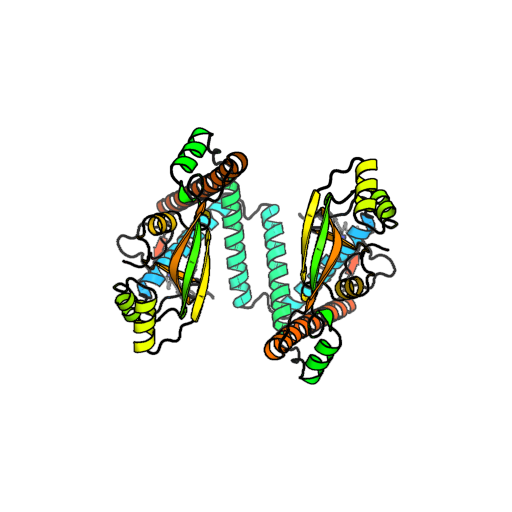1 109 ? 26.531 0.721 13.719 1 97.25 109 VAL A N 1
ATOM 811 C CA . VAL A 1 109 ? 25.391 1.642 13.805 1 97.25 109 VAL A CA 1
ATOM 812 C C . VAL A 1 109 ? 25.906 3.064 14.023 1 97.25 109 VAL A C 1
ATOM 814 O O . VAL A 1 109 ? 25.5 3.99 13.32 1 97.25 109 VAL A O 1
ATOM 817 N N . SER A 1 110 ? 26.797 3.176 14.914 1 96.19 110 SER A N 1
ATOM 818 C CA . SER A 1 110 ? 27.359 4.488 15.219 1 96.19 110 SER A CA 1
ATOM 819 C C . SER A 1 110 ? 28.109 5.062 14.016 1 96.19 110 SER A C 1
ATOM 821 O O . SER A 1 110 ? 28 6.254 13.719 1 96.19 110 SER A O 1
ATOM 823 N N . ASN A 1 111 ? 28.797 4.211 13.305 1 97.19 111 ASN A N 1
ATOM 824 C CA . ASN A 1 111 ? 29.531 4.641 12.109 1 97.19 111 ASN A CA 1
ATOM 825 C C . ASN A 1 111 ? 28.578 5.086 11.008 1 97.19 111 ASN A C 1
ATOM 827 O O . ASN A 1 111 ? 28.828 6.07 10.312 1 97.19 111 ASN A O 1
ATOM 831 N N . PHE A 1 112 ? 27.531 4.332 10.883 1 96.31 112 PHE A N 1
ATOM 832 C CA . PHE A 1 112 ? 26.562 4.703 9.867 1 96.31 112 PHE A CA 1
ATOM 833 C C . PHE A 1 112 ? 25.953 6.066 10.188 1 96.31 112 PHE A C 1
ATOM 835 O O . PHE A 1 112 ? 25.828 6.918 9.305 1 96.31 112 PHE A O 1
ATOM 842 N N . ILE A 1 113 ? 25.578 6.328 11.43 1 96.5 113 ILE A N 1
ATOM 843 C CA . ILE A 1 113 ? 25 7.586 11.867 1 96.5 113 ILE A CA 1
ATOM 844 C C . ILE A 1 113 ? 25.969 8.734 11.617 1 96.5 113 ILE A C 1
ATOM 846 O O . ILE A 1 113 ? 25.594 9.766 11.047 1 96.5 113 ILE A O 1
ATOM 850 N N . ALA A 1 114 ? 27.219 8.484 11.945 1 95.5 114 ALA A N 1
ATOM 851 C CA . ALA A 1 114 ? 28.25 9.5 11.773 1 95.5 114 ALA A CA 1
ATOM 852 C C . ALA A 1 114 ? 28.5 9.789 10.297 1 95.5 114 ALA A C 1
ATOM 854 O O . ALA A 1 114 ? 28.766 10.938 9.922 1 95.5 114 ALA A O 1
ATOM 855 N N . GLY A 1 115 ? 28.312 8.781 9.445 1 94.75 115 GLY A N 1
ATOM 856 C CA . GLY A 1 115 ? 28.578 8.906 8.023 1 94.75 115 GLY A CA 1
ATOM 857 C C . GLY A 1 115 ? 27.422 9.484 7.246 1 94.75 115 GLY A C 1
ATOM 858 O O . GLY A 1 115 ? 27.547 9.773 6.055 1 94.75 115 GLY A O 1
ATOM 859 N N . ASN A 1 116 ? 26.312 9.656 7.91 1 94.31 116 ASN A N 1
ATOM 860 C CA . ASN A 1 116 ? 25.109 10.172 7.254 1 94.31 116 ASN A CA 1
ATOM 861 C C . ASN A 1 116 ? 24.469 11.297 8.055 1 94.31 116 ASN A C 1
ATOM 863 O O . ASN A 1 116 ? 23.328 11.188 8.492 1 94.31 116 ASN A O 1
ATOM 867 N N . PRO A 1 117 ? 25.188 12.391 8.227 1 93.94 117 PRO A N 1
ATOM 868 C CA . PRO A 1 117 ? 24.719 13.469 9.102 1 93.94 117 PRO A CA 1
ATOM 869 C C . PRO A 1 117 ? 23.391 14.078 8.633 1 93.94 117 PRO A C 1
ATOM 871 O O . PRO A 1 117 ? 22.578 14.492 9.461 1 93.94 117 PRO A O 1
ATOM 874 N N . THR A 1 118 ? 23.125 14.078 7.344 1 93.88 118 THR A N 1
ATOM 875 C CA . THR A 1 118 ? 21.906 14.719 6.836 1 93.88 118 THR A CA 1
ATOM 876 C C . THR A 1 118 ? 20.672 13.914 7.23 1 93.88 118 THR A C 1
ATOM 878 O O . THR A 1 118 ? 19.562 14.43 7.184 1 93.88 118 THR A O 1
ATOM 881 N N . MET A 1 119 ? 20.844 12.688 7.59 1 95.19 119 MET A N 1
ATOM 882 C CA . MET A 1 119 ? 19.734 11.844 8.031 1 95.19 119 MET A CA 1
ATOM 883 C C . MET A 1 119 ? 19.562 11.93 9.547 1 95.19 119 MET A C 1
ATOM 885 O O . MET A 1 119 ? 18.5 11.578 10.07 1 95.19 119 MET A O 1
ATOM 889 N N . PHE A 1 120 ? 20.641 12.43 10.219 1 95.19 120 PHE A N 1
ATOM 890 C CA . PHE A 1 120 ? 20.625 12.312 11.672 1 95.19 120 PHE A CA 1
ATOM 891 C C . PHE A 1 120 ? 21.031 13.625 12.336 1 95.19 120 PHE A C 1
ATOM 893 O O . PHE A 1 120 ? 20.281 14.594 12.305 1 95.19 120 PHE A O 1
ATOM 900 N N . ALA A 1 121 ? 22.297 13.742 12.773 1 93.31 121 ALA A N 1
ATOM 901 C CA . ALA A 1 121 ? 22.734 14.891 13.57 1 93.31 121 ALA A CA 1
ATOM 902 C C . ALA A 1 121 ? 22.609 16.188 12.773 1 93.31 121 ALA A C 1
ATOM 904 O O . ALA A 1 121 ? 22.406 17.266 13.352 1 93.31 121 ALA A O 1
ATOM 905 N N . GLY A 1 122 ? 22.688 16.109 11.508 1 94.06 122 GLY A N 1
ATOM 906 C CA . GLY A 1 122 ? 22.609 17.281 10.648 1 94.06 122 GLY A CA 1
ATOM 907 C C . GLY A 1 122 ? 21.297 17.375 9.883 1 94.06 122 GLY A C 1
ATOM 908 O O . GLY A 1 122 ? 21.203 18.078 8.883 1 94.06 122 GLY A O 1
ATOM 909 N N . ARG A 1 123 ? 20.281 16.656 10.344 1 96.25 123 ARG A N 1
ATOM 910 C CA . ARG A 1 123 ? 19 16.641 9.641 1 96.25 123 ARG A CA 1
ATOM 911 C C . ARG A 1 123 ? 18.344 18.016 9.68 1 96.25 123 ARG A C 1
ATOM 913 O O . ARG A 1 123 ? 18.297 18.672 10.734 1 96.25 123 ARG A O 1
ATOM 920 N N . LYS A 1 124 ? 17.859 18.453 8.531 1 96.62 124 LYS A N 1
ATOM 921 C CA . LYS A 1 124 ? 17.219 19.766 8.414 1 96.62 124 LYS A CA 1
ATOM 922 C C . LYS A 1 124 ? 15.906 19.672 7.652 1 96.62 124 LYS A C 1
ATOM 924 O O . LYS A 1 124 ? 15.742 18.812 6.777 1 96.62 124 LYS A O 1
ATOM 929 N N . ARG A 1 125 ? 15.023 20.469 8.047 1 97.5 125 ARG A N 1
ATOM 930 C CA . ARG A 1 125 ? 13.844 20.781 7.246 1 97.5 125 ARG A CA 1
ATOM 931 C C . ARG A 1 125 ? 14.039 22.078 6.453 1 97.5 125 ARG A C 1
ATOM 933 O O . ARG A 1 125 ? 14.211 23.141 7.035 1 97.5 125 ARG A O 1
ATOM 940 N N . TYR A 1 126 ? 14.008 21.969 5.129 1 96.75 126 TYR A N 1
ATOM 941 C CA . TYR A 1 126 ? 14.172 23.125 4.262 1 96.75 126 TYR A CA 1
ATOM 942 C C . TYR A 1 126 ? 12.82 23.719 3.867 1 96.75 126 TYR A C 1
ATOM 944 O O . TYR A 1 126 ? 11.945 23 3.381 1 96.75 126 TYR A O 1
ATOM 952 N N . MET A 1 127 ? 12.672 24.938 4.164 1 97.19 127 MET A N 1
ATOM 953 C CA . MET A 1 127 ? 11.547 25.672 3.604 1 97.19 127 MET A CA 1
ATOM 954 C C . MET A 1 127 ? 11.891 26.219 2.221 1 97.19 127 MET A C 1
ATOM 956 O O . MET A 1 127 ? 12.945 26.828 2.031 1 97.19 127 MET A O 1
ATOM 960 N N . LEU A 1 128 ? 10.914 25.953 1.305 1 97.38 128 LEU A N 1
ATOM 961 C CA . LEU A 1 128 ? 11.305 26.141 -0.087 1 97.38 128 LEU A CA 1
ATOM 962 C C . LEU A 1 128 ? 10.336 27.078 -0.797 1 97.38 128 LEU A C 1
ATOM 964 O O . LEU A 1 128 ? 9.125 27.031 -0.551 1 97.38 128 LEU A O 1
ATOM 968 N N . ASP A 1 129 ? 10.914 27.938 -1.604 1 97.81 129 ASP A N 1
ATOM 969 C CA . ASP A 1 129 ? 10.164 28.5 -2.725 1 97.81 129 ASP A CA 1
ATOM 970 C C . ASP A 1 129 ? 10.258 27.609 -3.955 1 97.81 129 ASP A C 1
ATOM 972 O O . ASP A 1 129 ? 11.328 27.078 -4.258 1 97.81 129 ASP A O 1
ATOM 976 N N . GLN A 1 130 ? 9.07 27.516 -4.625 1 97.69 130 GLN A N 1
ATOM 977 C CA . GLN A 1 130 ? 9.102 26.5 -5.66 1 97.69 130 GLN A CA 1
ATOM 978 C C . GLN A 1 130 ? 8.406 26.969 -6.934 1 97.69 130 GLN A C 1
ATOM 980 O O . GLN A 1 130 ? 7.543 27.859 -6.879 1 97.69 130 GLN A O 1
ATOM 985 N N . ILE A 1 131 ? 8.914 26.422 -8 1 97.12 131 ILE A N 1
ATOM 986 C CA . ILE A 1 131 ? 8.234 26.438 -9.297 1 97.12 131 ILE A CA 1
ATOM 987 C C . ILE A 1 131 ? 8 25 -9.773 1 97.12 131 ILE A C 1
ATOM 989 O O . ILE A 1 131 ? 8.945 24.219 -9.867 1 97.12 131 ILE A O 1
ATOM 993 N N . VAL A 1 132 ? 6.75 24.703 -9.992 1 96.81 132 VAL A N 1
ATOM 994 C CA . VAL A 1 132 ? 6.383 23.359 -10.438 1 96.81 132 VAL A CA 1
ATOM 995 C C . VAL A 1 132 ? 5.91 23.422 -11.891 1 96.81 132 VAL A C 1
ATOM 997 O O . VAL A 1 132 ? 5.094 24.266 -12.258 1 96.81 132 VAL A O 1
ATOM 1000 N N . PHE A 1 133 ? 6.422 22.531 -12.695 1 94.75 133 PHE A N 1
ATOM 1001 C CA . PHE A 1 133 ? 6.059 22.484 -14.109 1 94.75 133 PHE A CA 1
ATOM 1002 C C . PHE A 1 133 ? 6.148 21.062 -14.648 1 94.75 133 PHE A C 1
ATOM 1004 O O . PHE A 1 133 ? 6.797 20.203 -14.047 1 94.75 133 PHE A O 1
ATOM 1011 N N . PRO A 1 134 ? 5.371 20.781 -15.664 1 92.75 134 PRO A N 1
ATOM 1012 C CA . PRO A 1 134 ? 5.441 19.422 -16.234 1 92.75 134 PRO A CA 1
ATOM 1013 C C . PRO A 1 134 ? 6.852 19.047 -16.672 1 92.75 134 PRO A C 1
ATOM 1015 O O . PRO A 1 134 ? 7.586 19.891 -17.188 1 92.75 134 PRO A O 1
ATOM 1018 N N . GLN A 1 135 ? 7.137 17.797 -16.375 1 87.44 135 GLN A N 1
ATOM 1019 C CA . GLN A 1 135 ? 8.438 17.312 -16.828 1 87.44 135 GLN A CA 1
ATOM 1020 C C . GLN A 1 135 ? 8.555 17.422 -18.344 1 87.44 135 GLN A C 1
ATOM 1022 O O . GLN A 1 135 ? 7.773 16.797 -19.078 1 87.44 135 GLN A O 1
ATOM 1027 N N . PRO A 1 136 ? 9.539 18.188 -18.734 1 80.88 136 PRO A N 1
ATOM 1028 C CA . PRO A 1 136 ? 9.68 18.344 -20.188 1 80.88 136 PRO A CA 1
ATOM 1029 C C . PRO A 1 136 ? 10.133 17.047 -20.859 1 80.88 136 PRO A C 1
ATOM 1031 O O . PRO A 1 136 ? 10.945 16.312 -20.312 1 80.88 136 PRO A O 1
ATOM 1034 N N . THR A 1 137 ? 9.508 16.812 -21.984 1 76.62 137 THR A N 1
ATOM 1035 C CA . THR A 1 137 ? 9.93 15.664 -22.797 1 76.62 137 THR A CA 1
ATOM 1036 C C . THR A 1 137 ? 11.18 16 -23.609 1 76.62 137 THR A C 1
ATOM 1038 O O . THR A 1 137 ? 11.938 15.109 -23.984 1 76.62 137 THR A O 1
ATOM 1041 N N . ASP A 1 138 ? 11.289 17.281 -23.781 1 75.75 138 ASP A N 1
ATOM 1042 C CA . ASP A 1 138 ? 12.445 17.797 -24.531 1 75.75 138 ASP A CA 1
ATOM 1043 C C . ASP A 1 138 ? 13.625 18.062 -23.594 1 75.75 138 ASP A C 1
ATOM 1045 O O . ASP A 1 138 ? 13.57 18.969 -22.766 1 75.75 138 ASP A O 1
ATOM 1049 N N . MET A 1 139 ? 14.766 17.312 -23.797 1 77.5 139 MET A N 1
ATOM 1050 C CA . MET A 1 139 ? 15.938 17.406 -22.922 1 77.5 139 MET A CA 1
ATOM 1051 C C . MET A 1 139 ? 16.609 18.781 -23.062 1 77.5 139 MET A C 1
ATOM 1053 O O . MET A 1 139 ? 17.328 19.219 -22.172 1 77.5 139 MET A O 1
ATOM 1057 N N . THR A 1 140 ? 16.281 19.469 -24.125 1 82.5 140 THR A N 1
ATOM 1058 C CA . THR A 1 140 ? 16.891 20.781 -24.328 1 82.5 140 THR A CA 1
ATOM 1059 C C . THR A 1 140 ? 16.406 21.781 -23.281 1 82.5 140 THR A C 1
ATOM 1061 O O . THR A 1 140 ? 17.141 22.688 -22.875 1 82.5 140 THR A O 1
ATOM 1064 N N . VAL A 1 141 ? 15.18 21.562 -22.859 1 84.56 141 VAL A N 1
ATOM 1065 C CA . VAL A 1 141 ? 14.625 22.453 -21.844 1 84.56 141 VAL A CA 1
ATOM 1066 C C . VAL A 1 141 ? 15.414 22.297 -20.547 1 84.56 141 VAL A C 1
ATOM 1068 O O . VAL A 1 141 ? 15.781 23.297 -19.906 1 84.56 141 VAL A O 1
ATOM 1071 N N . ILE A 1 142 ? 15.758 21.109 -20.266 1 83.94 142 ILE A N 1
ATOM 1072 C CA . ILE A 1 142 ? 16.484 20.844 -19.031 1 83.94 142 ILE A CA 1
ATOM 1073 C C . ILE A 1 142 ? 17.875 21.453 -19.125 1 83.94 142 ILE A C 1
ATOM 1075 O O . ILE A 1 142 ? 18.375 22.047 -18.156 1 83.94 142 ILE A O 1
ATOM 1079 N N . LYS A 1 143 ? 18.453 21.375 -20.203 1 85.88 143 LYS A N 1
ATOM 1080 C CA . LYS A 1 143 ? 19.781 21.953 -20.422 1 85.88 143 LYS A CA 1
ATOM 1081 C C . LYS A 1 143 ? 19.75 23.484 -20.266 1 85.88 143 LYS A C 1
ATOM 1083 O O . LYS A 1 143 ? 20.656 24.078 -19.703 1 85.88 143 LYS A O 1
ATOM 1088 N N . ASP A 1 144 ? 18.688 24.016 -20.719 1 89.44 144 ASP A N 1
ATOM 1089 C CA . ASP A 1 144 ? 18.547 25.469 -20.672 1 89.44 144 ASP A CA 1
ATOM 1090 C C . ASP A 1 144 ? 18.328 25.953 -19.25 1 89.44 144 ASP A C 1
ATOM 1092 O O . ASP A 1 144 ? 18.594 27.109 -18.938 1 89.44 144 ASP A O 1
ATOM 1096 N N . LEU A 1 145 ? 17.859 25.062 -18.453 1 90.44 145 LEU A N 1
ATOM 1097 C CA . LEU A 1 145 ? 17.562 25.438 -17.078 1 90.44 145 LEU A CA 1
ATOM 1098 C C . LEU A 1 145 ? 18.828 25.391 -16.219 1 90.44 145 LEU A C 1
ATOM 1100 O O . LEU A 1 145 ? 18.859 25.969 -15.133 1 90.44 145 LEU A O 1
ATOM 1104 N N . GLN A 1 146 ? 19.828 24.797 -16.734 1 86 146 GLN A N 1
ATOM 1105 C CA . GLN A 1 146 ? 21.047 24.578 -15.953 1 86 146 GLN A CA 1
ATOM 1106 C C . GLN A 1 146 ? 21.719 25.906 -15.594 1 86 146 GLN A C 1
ATOM 1108 O O . GLN A 1 146 ? 22.172 26.094 -14.461 1 86 146 GLN A O 1
ATOM 1113 N N . PRO A 1 147 ? 21.656 26.812 -16.516 1 88.06 147 PRO A N 1
ATOM 1114 C CA . PRO A 1 147 ? 22.328 28.078 -16.203 1 88.06 147 PRO A CA 1
ATOM 1115 C C . PRO A 1 147 ? 21.453 29.016 -15.375 1 88.06 147 PRO A C 1
ATOM 1117 O O . PRO A 1 147 ? 21.906 30.109 -15.008 1 88.06 147 PRO A O 1
ATOM 1120 N N . ALA A 1 148 ? 20.297 28.594 -15.07 1 91.88 148 ALA A N 1
ATOM 1121 C CA . ALA A 1 148 ? 19.422 29.438 -14.266 1 91.88 148 ALA A CA 1
ATOM 1122 C C . ALA A 1 148 ? 19.781 29.359 -12.789 1 91.88 148 ALA A C 1
ATOM 1124 O O . ALA A 1 148 ? 19.75 28.281 -12.195 1 91.88 148 ALA A O 1
ATOM 1125 N N . HIS A 1 149 ? 20.078 30.5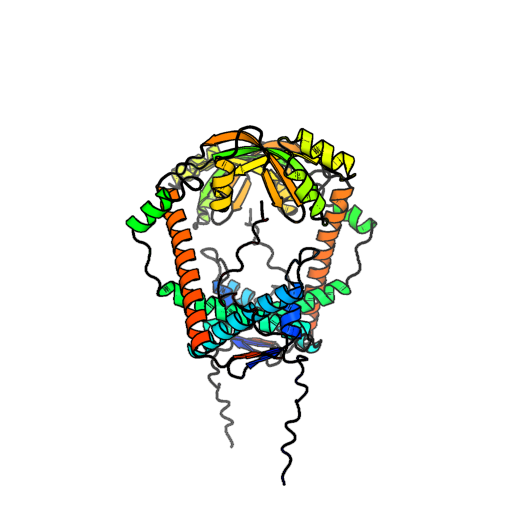47 -12.211 1 93.44 149 HIS A N 1
ATOM 1126 C CA . HIS A 1 149 ? 20.562 30.562 -10.836 1 93.44 149 HIS A CA 1
ATOM 1127 C C . HIS A 1 149 ? 19.531 31.156 -9.891 1 93.44 149 HIS A C 1
ATOM 1129 O O . HIS A 1 149 ? 19.875 31.609 -8.797 1 93.44 149 HIS A O 1
ATOM 1135 N N . SER A 1 150 ? 18.281 31.266 -10.375 1 95.5 150 SER A N 1
ATOM 1136 C CA . SER A 1 150 ? 17.172 31.75 -9.555 1 95.5 150 SER A CA 1
ATOM 1137 C C . SER A 1 150 ? 15.836 31.234 -10.078 1 95.5 150 SER A C 1
ATOM 1139 O O . SER A 1 150 ? 15.734 30.812 -11.234 1 95.5 150 SER A O 1
ATOM 1141 N N . LEU A 1 151 ? 14.883 31.281 -9.219 1 96.94 151 LEU A N 1
ATOM 1142 C CA . LEU A 1 151 ? 13.547 30.875 -9.648 1 96.94 151 LEU A CA 1
ATOM 1143 C C . LEU A 1 151 ? 13 31.844 -10.695 1 96.94 151 LEU A C 1
ATOM 1145 O O . LEU A 1 151 ? 12.266 31.438 -11.602 1 96.94 151 LEU A O 1
ATOM 1149 N N . GLU A 1 152 ? 13.398 33.094 -10.508 1 96.38 152 GLU A N 1
ATOM 1150 C CA . GLU A 1 152 ? 12.977 34.094 -11.484 1 96.38 152 GLU A CA 1
ATOM 1151 C C . GLU A 1 152 ? 13.523 33.781 -12.867 1 96.38 152 GLU A C 1
ATOM 1153 O O . GLU A 1 152 ? 12.812 33.906 -13.867 1 96.38 152 GLU A O 1
ATOM 1158 N N . ALA A 1 153 ? 14.766 33.438 -12.891 1 96.31 153 ALA A N 1
ATOM 1159 C CA . ALA A 1 153 ? 15.375 33.062 -14.164 1 96.31 153 ALA A CA 1
ATOM 1160 C C . ALA A 1 153 ? 14.68 31.828 -14.766 1 96.31 153 ALA A C 1
ATOM 1162 O O . ALA A 1 153 ? 14.438 31.781 -15.977 1 96.31 153 ALA A O 1
ATOM 1163 N N . ILE A 1 154 ? 14.375 30.891 -13.961 1 96.44 154 ILE A N 1
ATOM 1164 C CA . ILE A 1 154 ? 13.688 29.688 -14.406 1 96.44 154 ILE A CA 1
ATOM 1165 C C . ILE A 1 154 ? 12.305 30.062 -14.953 1 96.44 154 ILE A C 1
ATOM 1167 O O . ILE A 1 154 ? 11.914 29.594 -16.031 1 96.44 154 ILE A O 1
ATOM 1171 N N . ALA A 1 155 ? 11.617 30.875 -14.219 1 96.38 155 ALA A N 1
ATOM 1172 C CA . ALA A 1 155 ? 10.297 31.328 -14.648 1 96.38 155 ALA A CA 1
ATOM 1173 C C . ALA A 1 155 ? 10.375 32 -16.016 1 96.38 155 ALA A C 1
ATOM 1175 O O . ALA A 1 155 ? 9.516 31.797 -16.875 1 96.38 155 ALA A O 1
ATOM 1176 N N . GLN A 1 156 ? 11.398 32.75 -16.219 1 95.88 156 GLN A N 1
ATOM 1177 C CA . GLN A 1 156 ? 11.578 33.469 -17.484 1 95.88 156 GLN A CA 1
ATOM 1178 C C . GLN A 1 156 ? 11.805 32.5 -18.641 1 95.88 156 GLN A C 1
ATOM 1180 O O . GLN A 1 156 ? 11.219 32.656 -19.703 1 95.88 156 GLN A O 1
ATOM 1185 N N . ILE A 1 157 ? 12.57 31.547 -18.375 1 94.62 157 ILE A N 1
ATOM 1186 C CA . ILE A 1 157 ? 12.867 30.547 -19.406 1 94.62 157 ILE A CA 1
ATOM 1187 C C . ILE A 1 157 ? 11.609 29.766 -19.734 1 94.62 157 ILE A C 1
ATOM 1189 O O . ILE A 1 157 ? 11.297 29.547 -20.906 1 94.62 157 ILE A O 1
ATOM 1193 N N . LEU A 1 158 ? 10.906 29.359 -18.75 1 94.94 158 LEU A N 1
ATOM 1194 C CA . LEU A 1 158 ? 9.68 28.609 -18.969 1 94.94 158 LEU A CA 1
ATOM 1195 C C . LEU A 1 158 ? 8.656 29.438 -19.734 1 94.94 158 LEU A C 1
ATOM 1197 O O . LEU A 1 158 ? 8.008 28.938 -20.656 1 94.94 158 LEU A O 1
ATOM 1201 N N . THR A 1 159 ? 8.57 30.688 -19.328 1 95.62 159 THR A N 1
ATOM 1202 C CA . THR A 1 159 ? 7.664 31.609 -20.016 1 95.62 159 THR A CA 1
ATOM 1203 C C . THR A 1 159 ? 8.047 31.75 -21.484 1 95.62 159 THR A C 1
ATOM 1205 O O . THR A 1 159 ? 7.191 31.688 -22.375 1 95.62 159 THR A O 1
ATOM 1208 N N . ALA A 1 160 ? 9.281 31.891 -21.719 1 93.94 160 ALA A N 1
ATOM 1209 C CA . ALA A 1 160 ? 9.789 32.062 -23.078 1 93.94 160 ALA A CA 1
ATOM 1210 C C . ALA A 1 160 ? 9.492 30.812 -23.922 1 93.94 160 ALA A C 1
ATOM 1212 O O . ALA A 1 160 ? 9.289 30.922 -25.125 1 93.94 160 ALA A O 1
ATOM 1213 N N . LYS A 1 161 ? 9.375 29.719 -23.266 1 93.06 161 LYS A N 1
ATOM 1214 C CA . LYS A 1 161 ? 9.18 28.469 -23.984 1 93.06 161 LYS A CA 1
ATOM 1215 C C . LYS A 1 161 ? 7.711 28.062 -23.984 1 93.06 161 LYS A C 1
ATOM 1217 O O . LYS A 1 161 ? 7.359 27 -24.516 1 93.06 161 LYS A O 1
ATOM 1222 N N . GLY A 1 162 ? 6.957 28.812 -23.359 1 92.94 162 GLY A N 1
ATOM 1223 C CA . GLY A 1 162 ? 5.523 28.578 -23.344 1 92.94 162 GLY A CA 1
ATOM 1224 C C . GLY A 1 162 ? 5.113 27.438 -22.422 1 92.94 162 GLY A C 1
ATOM 1225 O O . GLY A 1 162 ? 4.09 26.797 -22.641 1 92.94 162 GLY A O 1
ATOM 1226 N N . ILE A 1 163 ? 5.945 27.219 -21.484 1 94.25 163 ILE A N 1
ATOM 1227 C CA . ILE A 1 163 ? 5.637 26.156 -20.531 1 94.25 163 ILE A CA 1
ATOM 1228 C C . ILE A 1 163 ? 4.93 26.75 -19.312 1 94.25 163 ILE A C 1
ATOM 1230 O O . ILE A 1 163 ? 5.461 27.641 -18.656 1 94.25 163 ILE A O 1
ATOM 1234 N N . GLN A 1 164 ? 3.793 26.188 -19.078 1 95.19 164 GLN A N 1
ATOM 1235 C CA . GLN A 1 164 ? 3.041 26.656 -17.922 1 95.19 164 GLN A CA 1
ATOM 1236 C C . GLN A 1 164 ? 3.678 26.156 -16.625 1 95.19 164 GLN A C 1
ATOM 1238 O O . GLN A 1 164 ? 4.156 25.016 -16.547 1 95.19 164 GLN A O 1
ATOM 1243 N N . PHE A 1 165 ? 3.713 27.016 -15.648 1 96.62 165 PHE A N 1
ATOM 1244 C CA . PHE A 1 165 ? 4.262 26.656 -14.352 1 96.62 165 PHE A CA 1
ATOM 1245 C C . PHE A 1 165 ? 3.455 27.281 -13.219 1 96.62 165 PHE A C 1
ATOM 1247 O O . PHE A 1 165 ? 2.631 28.172 -13.461 1 96.62 165 PHE A O 1
ATOM 1254 N N . GLN A 1 166 ? 3.543 26.766 -12.023 1 96.69 166 GLN A N 1
ATOM 1255 C CA . GLN A 1 166 ? 2.914 27.281 -10.812 1 96.69 166 GLN A CA 1
ATOM 1256 C C . GLN A 1 166 ? 3.959 27.609 -9.75 1 96.69 166 GLN A C 1
ATOM 1258 O O . GLN A 1 166 ? 4.906 26.844 -9.539 1 96.69 166 GLN A O 1
ATOM 1263 N N . ARG A 1 167 ? 3.697 28.734 -9.156 1 96.12 167 ARG A N 1
ATOM 1264 C CA . ARG A 1 167 ? 4.547 29.109 -8.031 1 96.12 167 ARG A CA 1
ATOM 1265 C C . ARG A 1 167 ? 3.93 28.656 -6.711 1 96.12 167 ARG A C 1
ATOM 1267 O O . ARG A 1 167 ? 2.705 28.562 -6.59 1 96.12 167 ARG A O 1
ATOM 1274 N N . GLY A 1 168 ? 4.879 28.297 -5.848 1 95.94 168 GLY A N 1
ATOM 1275 C CA . GLY A 1 168 ? 4.406 27.891 -4.531 1 95.94 168 GLY A CA 1
ATOM 1276 C C . GLY A 1 168 ? 5.52 27.781 -3.508 1 95.94 168 GLY A C 1
ATOM 1277 O O . GLY A 1 168 ? 6.637 28.25 -3.74 1 95.94 168 GLY A O 1
ATOM 1278 N N . ASN A 1 169 ? 5.074 27.281 -2.344 1 96.06 169 ASN A N 1
ATOM 1279 C CA . ASN A 1 169 ? 6 26.969 -1.258 1 96.06 169 ASN A CA 1
ATOM 1280 C C . ASN A 1 169 ? 5.934 25.5 -0.868 1 96.06 169 ASN A C 1
ATOM 1282 O O . ASN A 1 169 ? 4.941 24.828 -1.144 1 96.06 169 ASN A O 1
ATOM 1286 N N . GLY A 1 170 ? 7.02 25.031 -0.399 1 95.5 170 GLY A N 1
ATOM 1287 C CA . GLY A 1 170 ? 7.074 23.672 0.093 1 95.5 170 GLY A CA 1
ATOM 1288 C C . GLY A 1 170 ? 8.125 23.469 1.166 1 95.5 170 GLY A C 1
ATOM 1289 O O . GLY A 1 170 ? 8.688 24.422 1.688 1 95.5 170 GLY A O 1
ATOM 1290 N N . GLN A 1 171 ? 8.156 22.281 1.555 1 96.38 171 GLN A N 1
ATOM 1291 C CA . GLN A 1 171 ? 9.203 21.875 2.492 1 96.38 171 GLN A CA 1
ATOM 1292 C C . GLN A 1 171 ? 9.734 20.484 2.156 1 96.38 171 GLN A C 1
ATOM 1294 O O . GLN A 1 171 ? 9.039 19.672 1.533 1 96.38 171 GLN A O 1
ATOM 1299 N N . VAL A 1 172 ? 10.977 20.266 2.506 1 96.31 172 VAL A N 1
ATOM 1300 C CA . VAL A 1 172 ? 11.57 18.938 2.348 1 96.31 172 VAL A CA 1
ATOM 1301 C C . VAL A 1 172 ? 12.445 18.625 3.555 1 96.31 172 VAL A C 1
ATOM 1303 O O . VAL A 1 172 ? 13.156 19.5 4.066 1 96.31 172 VAL A O 1
ATOM 1306 N N . ASP A 1 173 ? 12.289 17.453 4.012 1 96.56 173 ASP A N 1
ATOM 1307 C CA . ASP A 1 173 ? 13.109 16.906 5.094 1 96.56 173 ASP A CA 1
ATOM 1308 C C . ASP A 1 173 ? 14.336 16.172 4.547 1 96.56 173 ASP A C 1
ATOM 1310 O O . ASP A 1 173 ? 14.203 15.227 3.777 1 96.56 173 ASP A O 1
ATOM 1314 N N . SER A 1 174 ? 15.523 16.641 4.941 1 95.94 174 SER A N 1
ATOM 1315 C CA . SER A 1 174 ? 16.75 16.062 4.414 1 95.94 174 SER A CA 1
ATOM 1316 C C . SER A 1 174 ? 16.828 14.562 4.711 1 95.94 174 SER A C 1
ATOM 1318 O O . SER A 1 174 ? 17.453 13.805 3.959 1 95.94 174 SER A O 1
ATOM 1320 N N . GLY A 1 175 ? 16.219 14.141 5.77 1 94.88 175 GLY A N 1
ATOM 1321 C CA . GLY A 1 175 ? 16.25 12.742 6.168 1 94.88 175 GLY A CA 1
ATOM 1322 C C . GLY A 1 175 ? 15.438 11.844 5.258 1 94.88 175 GLY A C 1
ATOM 1323 O O . GLY A 1 175 ? 15.578 10.617 5.297 1 94.88 175 GLY A O 1
ATOM 1324 N N . MET A 1 176 ? 14.602 12.438 4.43 1 93.5 176 MET A N 1
ATOM 1325 C CA . MET A 1 176 ? 13.734 11.672 3.539 1 93.5 176 MET A CA 1
ATOM 1326 C C . MET A 1 176 ? 14.312 11.625 2.127 1 93.5 176 MET A C 1
ATOM 1328 O O . MET A 1 176 ? 13.695 11.062 1.22 1 93.5 176 MET A O 1
ATOM 1332 N N . LEU A 1 177 ? 15.508 12.164 1.97 1 93.06 177 LEU A N 1
ATOM 1333 C CA . LEU A 1 177 ? 16.172 12.195 0.671 1 93.06 177 LEU A CA 1
ATOM 1334 C C . LEU A 1 177 ? 17.281 11.148 0.597 1 93.06 177 LEU A C 1
ATOM 1336 O O . LEU A 1 177 ? 17.906 10.836 1.606 1 93.06 177 LEU A O 1
ATOM 1340 N N . PRO A 1 178 ? 17.469 10.742 -0.626 1 89.19 178 PRO A N 1
ATOM 1341 C CA . PRO A 1 178 ? 18.703 9.969 -0.765 1 89.19 178 PRO A CA 1
ATOM 1342 C C . PRO A 1 178 ? 19.938 10.734 -0.292 1 89.19 178 PRO A C 1
ATOM 1344 O O . PRO A 1 178 ? 20.031 11.938 -0.518 1 89.19 178 PRO A O 1
ATOM 1347 N N . PRO A 1 179 ? 20.781 10 0.309 1 86.56 179 PRO A N 1
ATOM 1348 C CA . PRO A 1 179 ? 21.938 10.672 0.93 1 86.56 179 PRO A CA 1
ATOM 1349 C C . PRO A 1 179 ? 22.703 11.539 -0.052 1 86.56 179 PRO A C 1
ATOM 1351 O O . PRO A 1 179 ? 23.125 12.648 0.298 1 86.56 179 PRO A O 1
ATOM 1354 N N . ASP A 1 180 ? 22.891 11.062 -1.229 1 90.06 180 ASP A N 1
ATOM 1355 C CA . ASP A 1 180 ? 23.641 11.828 -2.223 1 90.06 180 ASP A CA 1
ATOM 1356 C C . ASP A 1 180 ? 22.922 13.125 -2.582 1 90.06 180 ASP A C 1
ATOM 1358 O O . ASP A 1 180 ? 23.562 14.172 -2.729 1 90.06 180 ASP A O 1
ATOM 1362 N N . VAL A 1 181 ? 21.656 13.062 -2.676 1 93.62 181 VAL A N 1
ATOM 1363 C CA . VAL A 1 181 ? 20.844 14.234 -2.988 1 93.62 181 VAL A CA 1
ATOM 1364 C C . VAL A 1 181 ? 20.859 15.203 -1.811 1 93.62 181 VAL A C 1
ATOM 1366 O O . VAL A 1 181 ? 21.047 16.406 -1.997 1 93.62 181 VAL A O 1
ATOM 1369 N N . ALA A 1 182 ? 20.719 14.68 -0.644 1 94.25 182 ALA A N 1
ATOM 1370 C CA . ALA A 1 182 ? 20.719 15.5 0.566 1 94.25 182 ALA A CA 1
ATOM 1371 C C . ALA A 1 182 ? 22.047 16.25 0.704 1 94.25 182 ALA A C 1
ATOM 1373 O O . ALA A 1 182 ? 22.047 17.438 1.039 1 94.25 182 ALA A O 1
ATOM 1374 N N . SER A 1 183 ? 23.109 15.602 0.441 1 92.44 183 SER A N 1
ATOM 1375 C CA . SER A 1 183 ? 24.422 16.234 0.551 1 92.44 183 SER A CA 1
ATOM 1376 C C . SER A 1 183 ? 24.594 17.344 -0.473 1 92.44 183 SER A C 1
ATOM 1378 O O . SER A 1 183 ? 25.141 18.406 -0.161 1 92.44 183 SER A O 1
ATOM 1380 N N . ARG A 1 184 ? 24.078 17.125 -1.609 1 94.06 184 ARG A N 1
ATOM 1381 C CA . ARG A 1 184 ? 24.156 18.141 -2.654 1 94.06 184 ARG A CA 1
ATOM 1382 C C . ARG A 1 184 ? 23.344 19.375 -2.291 1 94.06 184 ARG A C 1
ATOM 1384 O O . ARG A 1 184 ? 23.797 20.5 -2.455 1 94.06 184 ARG A O 1
ATOM 1391 N N . ILE A 1 185 ? 22.219 19.141 -1.783 1 94.94 185 ILE A N 1
ATOM 1392 C CA . ILE A 1 185 ? 21.328 20.234 -1.404 1 94.94 185 ILE A CA 1
ATOM 1393 C C . ILE A 1 185 ? 21.953 21.031 -0.256 1 94.94 185 ILE A C 1
ATOM 1395 O O . ILE A 1 185 ? 21.938 22.266 -0.261 1 94.94 185 ILE A O 1
ATOM 1399 N N . ALA A 1 186 ? 22.516 20.375 0.646 1 92.5 186 ALA A N 1
ATOM 1400 C CA . ALA A 1 186 ? 23.125 21 1.805 1 92.5 186 ALA A CA 1
ATOM 1401 C C . ALA A 1 186 ? 24.312 21.875 1.381 1 92.5 186 ALA A C 1
ATOM 1403 O O . ALA A 1 186 ? 24.625 22.859 2.055 1 92.5 186 ALA A O 1
ATOM 1404 N N . ALA A 1 187 ? 24.859 21.562 0.277 1 92.62 187 ALA A N 1
ATOM 1405 C CA . ALA A 1 187 ? 26.062 22.25 -0.164 1 92.62 187 ALA A CA 1
ATOM 1406 C C . ALA A 1 187 ? 25.719 23.406 -1.113 1 92.62 187 ALA A C 1
ATOM 1408 O O . ALA A 1 187 ? 26.609 24.172 -1.511 1 92.62 187 ALA A O 1
ATOM 1409 N N . LEU A 1 188 ? 24.469 23.531 -1.401 1 93.25 188 LEU A N 1
ATOM 1410 C CA . LEU A 1 188 ? 24.062 24.562 -2.352 1 93.25 188 LEU A CA 1
ATOM 1411 C C . LEU A 1 188 ? 24.234 25.953 -1.75 1 93.25 188 LEU A C 1
ATOM 1413 O O . LEU A 1 188 ? 23.922 26.172 -0.577 1 93.25 188 LEU A O 1
ATOM 1417 N N . PRO A 1 189 ? 24.734 26.891 -2.605 1 91.5 189 PRO A N 1
ATOM 1418 C CA . PRO A 1 189 ? 24.703 28.281 -2.158 1 91.5 189 PRO A CA 1
ATOM 1419 C C . PRO A 1 189 ? 23.297 28.828 -1.987 1 91.5 189 PRO A C 1
ATOM 1421 O O . PRO A 1 189 ? 22.359 28.3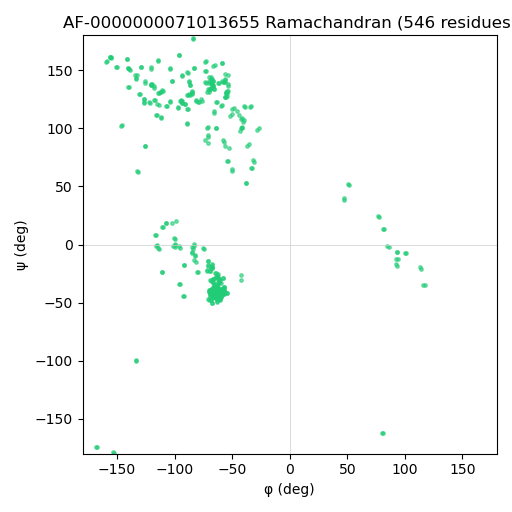12 -2.6 1 91.5 189 PRO A O 1
ATOM 1424 N N . ALA A 1 190 ? 23.172 29.812 -1.128 1 87.5 190 ALA A N 1
ATOM 1425 C CA . ALA A 1 190 ? 21.859 30.453 -0.929 1 87.5 190 ALA A CA 1
ATOM 1426 C C . ALA A 1 190 ? 21.297 30.953 -2.25 1 87.5 190 ALA A C 1
ATOM 1428 O O . ALA A 1 190 ? 22.016 31.547 -3.059 1 87.5 190 ALA A O 1
ATOM 1429 N N . GLY A 1 191 ? 20.078 30.625 -2.494 1 91.81 191 GLY A N 1
ATOM 1430 C CA . GLY A 1 191 ? 19.391 31.156 -3.664 1 91.81 191 GLY A CA 1
ATOM 1431 C C . GLY A 1 191 ? 19.5 30.25 -4.879 1 91.81 191 GLY A C 1
ATOM 1432 O O . GLY A 1 191 ? 18.781 30.422 -5.859 1 91.81 191 GLY A O 1
ATOM 1433 N N . GLU A 1 192 ? 20.453 29.375 -4.836 1 94.62 192 GLU A N 1
ATOM 1434 C CA . GLU A 1 192 ? 20.656 28.469 -5.965 1 94.62 192 GLU A CA 1
ATOM 1435 C C . GLU A 1 192 ? 19.516 27.438 -6.051 1 94.62 192 GLU A C 1
ATOM 1437 O O . GLU A 1 192 ? 19.219 26.766 -5.066 1 94.62 192 GLU A O 1
ATOM 1442 N N . PRO A 1 193 ? 18.953 27.266 -7.215 1 96.5 193 PRO A N 1
ATOM 1443 C CA . PRO A 1 193 ? 17.844 26.312 -7.34 1 96.5 193 PRO A CA 1
ATOM 1444 C C . PRO A 1 193 ? 18.328 24.875 -7.523 1 96.5 193 PRO A C 1
ATOM 1446 O O . PRO A 1 193 ? 19.438 24.656 -8.016 1 96.5 193 PRO A O 1
ATOM 1449 N N . PHE A 1 194 ? 17.531 23.969 -7.082 1 94.69 194 PHE A N 1
ATOM 1450 C CA . PHE A 1 194 ? 17.703 22.562 -7.383 1 94.69 194 PHE A CA 1
ATOM 1451 C C . PHE A 1 194 ? 16.406 21.953 -7.906 1 94.69 194 PHE A C 1
ATOM 1453 O O . PHE A 1 194 ? 15.32 22.438 -7.598 1 94.69 194 PHE A O 1
ATOM 1460 N N . LEU A 1 195 ? 16.609 20.891 -8.711 1 92.38 195 LEU A N 1
ATOM 1461 C CA . LEU A 1 195 ? 15.469 20.25 -9.359 1 92.38 195 LEU A CA 1
ATOM 1462 C C . LEU A 1 195 ? 15.266 18.844 -8.836 1 92.38 195 LEU A C 1
ATOM 1464 O O . LEU A 1 195 ? 16.219 18.062 -8.742 1 92.38 195 LEU A O 1
ATOM 1468 N N . ILE A 1 196 ? 14.062 18.547 -8.461 1 90.06 196 ILE A N 1
ATOM 1469 C CA . ILE A 1 196 ? 13.695 17.188 -8.047 1 90.06 196 ILE A CA 1
ATOM 1470 C C . ILE A 1 196 ? 12.484 16.719 -8.844 1 90.06 196 ILE A C 1
ATOM 1472 O O . ILE A 1 196 ? 11.461 17.406 -8.891 1 90.06 196 ILE A O 1
ATOM 1476 N N . PRO A 1 197 ? 12.633 15.625 -9.539 1 88.69 197 PRO A N 1
ATOM 1477 C CA . PRO A 1 197 ? 11.445 15.07 -10.195 1 88.69 197 PRO A CA 1
ATOM 1478 C C . PRO A 1 197 ? 10.406 14.555 -9.203 1 88.69 197 PRO A C 1
ATOM 1480 O O . PRO A 1 197 ? 10.766 14.016 -8.148 1 88.69 197 PRO A O 1
ATOM 1483 N N . ASP A 1 198 ? 9.086 14.766 -9.461 1 88 198 ASP A N 1
ATOM 1484 C CA . ASP A 1 198 ? 7.977 14.312 -8.625 1 88 198 ASP A CA 1
ATOM 1485 C C . ASP A 1 198 ? 6.766 13.938 -9.477 1 88 198 ASP A C 1
ATOM 1487 O O . ASP A 1 198 ? 6.016 14.812 -9.914 1 88 198 ASP A O 1
ATOM 1491 N N . ASN A 1 199 ? 6.586 12.664 -9.633 1 84.56 199 ASN A N 1
ATOM 1492 C CA . ASN A 1 199 ? 5.387 12.141 -10.273 1 84.56 199 ASN A CA 1
ATOM 1493 C C . ASN A 1 199 ? 5.117 12.82 -11.617 1 84.56 199 ASN A C 1
ATOM 1495 O O . ASN A 1 199 ? 4.016 13.312 -11.852 1 84.56 199 ASN A O 1
ATOM 1499 N N . GLY A 1 200 ? 6.094 12.852 -12.484 1 84.06 200 GLY A N 1
ATOM 1500 C CA . GLY A 1 200 ? 5.926 13.375 -13.828 1 84.06 200 GLY A CA 1
ATOM 1501 C C . GLY A 1 200 ? 6.078 14.883 -13.898 1 84.06 200 GLY A C 1
ATOM 1502 O O . GLY A 1 200 ? 5.945 15.477 -14.977 1 84.06 200 GLY A O 1
ATOM 1503 N N . ARG A 1 201 ? 6.312 15.484 -12.781 1 91.69 201 ARG A N 1
ATOM 1504 C CA . ARG A 1 201 ? 6.59 16.922 -12.719 1 91.69 201 ARG A CA 1
ATOM 1505 C C . ARG A 1 201 ? 8.016 17.172 -12.242 1 91.69 201 ARG A C 1
ATOM 1507 O O . ARG A 1 201 ? 8.68 16.281 -11.734 1 91.69 201 ARG A O 1
ATOM 1514 N N . LEU A 1 202 ? 8.422 18.375 -12.609 1 92.56 202 LEU A N 1
ATOM 1515 C CA . LEU A 1 202 ? 9.695 18.844 -12.078 1 92.56 202 LEU A CA 1
ATOM 1516 C C . LEU A 1 202 ? 9.484 20.016 -11.117 1 92.56 202 LEU A C 1
ATOM 1518 O O . LEU A 1 202 ? 8.727 20.938 -11.414 1 92.56 202 LEU A O 1
ATOM 1522 N N . VAL A 1 203 ? 10.102 19.906 -9.977 1 95.31 203 VAL A N 1
ATOM 1523 C CA . VAL A 1 203 ? 9.977 20.953 -8.977 1 95.31 203 VAL A CA 1
ATOM 1524 C C . VAL A 1 203 ? 11.312 21.672 -8.805 1 95.31 203 VAL A C 1
ATOM 1526 O O . VAL A 1 203 ? 12.273 21.078 -8.305 1 95.31 203 VAL A O 1
ATOM 1529 N N . ALA A 1 204 ? 11.305 22.859 -9.266 1 96.44 204 ALA A N 1
ATOM 1530 C CA . ALA A 1 204 ? 12.445 23.719 -8.984 1 96.44 204 ALA A CA 1
ATOM 1531 C C . ALA A 1 204 ? 12.297 24.406 -7.629 1 96.44 204 ALA A C 1
ATOM 1533 O O . ALA A 1 204 ? 11.273 25.047 -7.363 1 96.44 204 ALA A O 1
ATOM 1534 N N . SER A 1 205 ? 13.344 24.297 -6.832 1 97.31 205 SER A N 1
ATOM 1535 C CA . SER A 1 205 ? 13.219 24.812 -5.473 1 97.31 205 SER A CA 1
ATOM 1536 C C . SER A 1 205 ? 14.43 25.656 -5.086 1 97.31 205 SER A C 1
ATOM 1538 O O . SER A 1 205 ? 15.555 25.375 -5.508 1 97.31 205 SER A O 1
ATOM 1540 N N . VAL A 1 206 ? 14.164 26.719 -4.336 1 96.88 206 VAL A N 1
ATOM 1541 C CA . VAL A 1 206 ? 15.195 27.516 -3.678 1 96.88 206 VAL A CA 1
ATOM 1542 C C . VAL A 1 206 ? 14.969 27.5 -2.166 1 96.88 206 VAL A C 1
ATOM 1544 O O . VAL A 1 206 ? 13.836 27.625 -1.698 1 96.88 206 VAL A O 1
ATOM 1547 N N . ILE A 1 207 ? 16.109 27.359 -1.454 1 97.19 207 ILE A N 1
ATOM 1548 C CA . ILE A 1 207 ? 16.016 27.281 0 1 97.19 207 ILE A CA 1
ATOM 1549 C C . ILE A 1 207 ? 15.789 28.688 0.573 1 97.19 207 ILE A C 1
ATOM 1551 O O . ILE A 1 207 ? 16.578 29.594 0.339 1 97.19 207 ILE A O 1
ATOM 1555 N N . LYS A 1 208 ? 14.711 28.75 1.345 1 96.12 208 LYS A N 1
ATOM 1556 C CA . LYS A 1 208 ? 14.422 29.984 2.051 1 96.12 208 LYS A CA 1
ATOM 1557 C C . LYS A 1 208 ? 15.023 29.969 3.455 1 96.12 208 LYS A C 1
ATOM 1559 O O . LYS A 1 208 ? 15.57 30.984 3.912 1 96.12 208 LYS A O 1
ATOM 1564 N N . SER A 1 209 ? 14.828 28.906 4.027 1 95.94 209 SER A N 1
ATOM 1565 C CA . SER A 1 209 ? 15.375 28.719 5.367 1 95.94 209 SER A CA 1
ATOM 1566 C C . SER A 1 209 ? 15.555 27.234 5.688 1 95.94 209 SER A C 1
ATOM 1568 O O . SER A 1 209 ? 15.023 26.375 4.984 1 95.94 209 SER A O 1
ATOM 1570 N N . ALA A 1 210 ? 16.375 27.016 6.684 1 96 210 ALA A N 1
ATOM 1571 C CA . ALA A 1 210 ? 16.641 25.656 7.176 1 96 210 ALA A CA 1
ATOM 1572 C C . ALA A 1 210 ? 16.5 25.594 8.695 1 96 210 ALA A C 1
ATOM 1574 O O . ALA A 1 210 ? 17 26.469 9.406 1 96 210 ALA A O 1
ATOM 1575 N N . GLU A 1 211 ? 15.719 24.594 9.062 1 96.56 211 GLU A N 1
ATOM 1576 C CA . GLU A 1 211 ? 15.547 24.359 10.492 1 96.56 211 GLU A CA 1
ATOM 1577 C C . GLU A 1 211 ? 16.078 22.984 10.891 1 96.56 211 GLU A C 1
ATOM 1579 O O . GLU A 1 211 ? 15.867 22 10.172 1 96.56 211 GLU A O 1
ATOM 1584 N N . ALA A 1 212 ? 16.781 23.047 12.023 1 96.31 212 ALA A N 1
ATOM 1585 C CA . ALA A 1 212 ? 17.297 21.781 12.508 1 96.31 212 ALA A CA 1
ATOM 1586 C C . ALA A 1 212 ? 16.156 20.875 12.977 1 96.31 212 ALA A C 1
ATOM 1588 O O . ALA A 1 212 ? 15.195 21.344 13.602 1 96.31 212 ALA A O 1
ATOM 1589 N N . VAL A 1 213 ? 16.234 19.625 12.562 1 95.38 213 VAL A N 1
ATOM 1590 C CA . VAL A 1 213 ? 15.312 18.609 13.055 1 95.38 213 VAL A CA 1
ATOM 1591 C C . VAL A 1 213 ? 16.031 17.672 14.016 1 95.38 213 VAL A C 1
ATOM 1593 O O . VAL A 1 213 ? 17 17.016 13.641 1 95.38 213 VAL A O 1
ATOM 1596 N N . ALA A 1 214 ? 15.586 17.625 15.195 1 93.5 214 ALA A N 1
ATOM 1597 C CA . ALA A 1 214 ? 16.219 16.797 16.219 1 93.5 214 ALA A CA 1
ATOM 1598 C C . ALA A 1 214 ? 15.992 15.312 15.945 1 93.5 214 ALA A C 1
ATOM 1600 O O . ALA A 1 214 ? 14.898 14.914 15.555 1 93.5 214 ALA A O 1
ATOM 1601 N N . THR A 1 215 ? 17.062 14.516 16.031 1 94.44 215 THR A N 1
ATOM 1602 C CA . THR A 1 215 ? 17 13.062 15.938 1 94.44 215 THR A CA 1
ATOM 1603 C C . THR A 1 215 ? 17.656 12.414 17.156 1 94.44 215 THR A C 1
ATOM 1605 O O . THR A 1 215 ? 18.781 11.922 17.062 1 94.44 215 THR A O 1
ATOM 1608 N N . PRO A 1 216 ? 16.875 12.305 18.156 1 94.25 216 PRO A N 1
ATOM 1609 C CA . PRO A 1 216 ? 17.453 11.711 19.359 1 94.25 216 PRO A CA 1
ATOM 1610 C C . PRO A 1 216 ? 17.984 10.297 19.125 1 94.25 216 PRO A C 1
ATOM 1612 O O . PRO A 1 216 ? 17.5 9.602 18.219 1 94.25 216 PRO A O 1
ATOM 1615 N N . GLU A 1 217 ? 18.938 9.93 20 1 91.62 217 GLU A N 1
ATOM 1616 C CA . GLU A 1 217 ? 19.641 8.664 19.828 1 91.62 217 GLU A CA 1
ATOM 1617 C C . GLU A 1 217 ? 18.672 7.484 19.828 1 91.62 217 GLU A C 1
ATOM 1619 O O . GLU A 1 217 ? 18.859 6.52 19.078 1 91.62 217 GLU A O 1
ATOM 1624 N N . ASP A 1 218 ? 17.75 7.578 20.594 1 94.25 218 ASP A N 1
ATOM 1625 C CA . ASP A 1 218 ? 16.797 6.48 20.734 1 94.25 218 ASP A CA 1
ATOM 1626 C C . ASP A 1 218 ? 15.961 6.305 19.469 1 94.25 218 ASP A C 1
ATOM 1628 O O . ASP A 1 218 ? 15.398 5.238 19.234 1 94.25 218 ASP A O 1
ATOM 1632 N N . GLN A 1 219 ? 15.883 7.309 18.656 1 94.06 219 GLN A N 1
ATOM 1633 C CA . GLN A 1 219 ? 15.219 7.223 17.359 1 94.06 219 GLN A CA 1
ATOM 1634 C C . GLN A 1 219 ? 16.219 6.926 16.25 1 94.06 219 GLN A C 1
ATOM 1636 O O . GLN A 1 219 ? 15.922 6.176 15.312 1 94.06 219 GLN A O 1
ATOM 1641 N N . ALA A 1 220 ? 17.406 7.469 16.422 1 95.88 220 ALA A N 1
ATOM 1642 C CA . ALA A 1 220 ? 18.422 7.355 15.391 1 95.88 220 ALA A CA 1
ATOM 1643 C C . ALA A 1 220 ? 18.938 5.922 15.281 1 95.88 220 ALA A C 1
ATOM 1645 O O . ALA A 1 220 ? 19.125 5.41 14.172 1 95.88 220 ALA A O 1
ATOM 1646 N N . LYS A 1 221 ? 19.094 5.305 16.359 1 95.81 221 LYS A N 1
ATOM 1647 C CA . LYS A 1 221 ? 19.703 3.98 16.359 1 95.81 221 LYS A CA 1
ATOM 1648 C C . LYS A 1 221 ? 18.812 2.955 15.68 1 95.81 221 LYS A C 1
ATOM 1650 O O . LYS A 1 221 ? 19.25 2.248 14.773 1 95.81 221 LYS A O 1
ATOM 1655 N N . PRO A 1 222 ? 17.547 2.895 16.062 1 95.88 222 PRO A N 1
ATOM 1656 C CA . PRO A 1 222 ? 16.703 1.946 15.352 1 95.88 222 PRO A CA 1
ATOM 1657 C C . PRO A 1 222 ? 16.562 2.275 13.867 1 95.88 222 PRO A C 1
ATOM 1659 O O . PRO A 1 222 ? 16.5 1.369 13.031 1 95.88 222 PRO A O 1
ATOM 1662 N N . ALA A 1 223 ? 16.516 3.475 13.531 1 95.44 223 ALA A N 1
ATOM 1663 C CA . ALA A 1 223 ? 16.438 3.859 12.125 1 95.44 223 ALA A CA 1
ATOM 1664 C C . ALA A 1 223 ? 17.672 3.42 11.359 1 95.44 223 ALA A C 1
ATOM 1666 O O . ALA A 1 223 ? 17.578 2.885 10.25 1 95.44 223 ALA A O 1
ATOM 1667 N N . ALA A 1 224 ? 18.812 3.672 11.961 1 96.31 224 ALA A N 1
ATOM 1668 C CA . ALA A 1 224 ? 20.078 3.268 11.359 1 96.31 224 ALA A CA 1
ATOM 1669 C C . ALA A 1 224 ? 20.156 1.75 11.211 1 96.31 224 ALA A C 1
ATOM 1671 O O . ALA A 1 224 ? 20.594 1.243 10.172 1 96.31 224 ALA A O 1
ATOM 1672 N N . LEU A 1 225 ? 19.719 1.09 12.219 1 96.12 225 LEU A N 1
ATOM 1673 C CA . LEU A 1 225 ? 19.719 -0.369 12.195 1 96.12 225 LEU A CA 1
ATOM 1674 C C . LEU A 1 225 ? 18.875 -0.893 11.047 1 96.12 225 LEU A C 1
ATOM 1676 O O . LEU A 1 225 ? 19.281 -1.813 10.336 1 96.12 225 LEU A O 1
ATOM 1680 N N . ASN A 1 226 ? 17.766 -0.299 10.844 1 95.19 226 ASN A N 1
ATOM 1681 C CA . ASN A 1 226 ? 16.875 -0.723 9.766 1 95.19 226 ASN A CA 1
ATOM 1682 C C . ASN A 1 226 ? 17.516 -0.526 8.398 1 95.19 226 ASN A C 1
ATOM 1684 O O . ASN A 1 226 ? 17.453 -1.411 7.543 1 95.19 226 ASN A O 1
ATOM 1688 N N . VAL A 1 227 ? 18.125 0.569 8.18 1 94.5 227 VAL A N 1
ATOM 1689 C CA . VAL A 1 227 ? 18.766 0.85 6.902 1 94.5 227 VAL A CA 1
ATOM 1690 C C . VAL A 1 227 ? 19.906 -0.143 6.664 1 94.5 227 VAL A C 1
ATOM 1692 O O . VAL A 1 227 ? 20.031 -0.687 5.562 1 94.5 227 VAL A O 1
ATOM 1695 N N . LEU A 1 228 ? 20.688 -0.338 7.727 1 96.62 228 LEU A N 1
ATOM 1696 C CA . LEU A 1 228 ? 21.828 -1.247 7.617 1 96.62 228 LEU A CA 1
ATOM 1697 C C . LEU A 1 228 ? 21.359 -2.668 7.312 1 96.62 228 LEU A C 1
ATOM 1699 O O . LEU A 1 228 ? 21.984 -3.379 6.527 1 96.62 228 LEU A O 1
ATOM 1703 N N . ARG A 1 229 ? 20.328 -3.061 7.879 1 96.31 229 ARG A N 1
ATOM 1704 C CA . ARG A 1 229 ? 19.766 -4.387 7.621 1 96.31 229 ARG A CA 1
ATOM 1705 C C . ARG A 1 229 ? 19.312 -4.516 6.172 1 96.31 229 ARG A C 1
ATOM 1707 O O . ARG A 1 229 ? 19.547 -5.539 5.527 1 96.31 229 ARG A O 1
ATOM 1714 N N . GLN A 1 230 ? 18.656 -3.518 5.711 1 95.75 230 GLN A N 1
ATOM 1715 C CA . GLN A 1 230 ? 18.188 -3.527 4.328 1 95.75 230 GLN A CA 1
ATOM 1716 C C . GLN A 1 230 ? 19.359 -3.596 3.352 1 95.75 230 GLN A C 1
ATOM 1718 O O . GLN A 1 230 ? 19.297 -4.32 2.355 1 95.75 230 GLN A O 1
ATOM 1723 N N . GLN A 1 231 ? 20.375 -2.881 3.664 1 94.88 231 GLN A N 1
ATOM 1724 C CA . GLN A 1 231 ? 21.562 -2.891 2.818 1 94.88 231 GLN A CA 1
ATOM 1725 C C . GLN A 1 231 ? 22.234 -4.262 2.824 1 94.88 231 GLN A C 1
ATOM 1727 O O . GLN A 1 231 ? 22.672 -4.75 1.781 1 94.88 231 GLN A O 1
ATOM 1732 N N . ALA A 1 232 ? 22.297 -4.781 3.996 1 96.62 232 ALA A N 1
ATOM 1733 C CA . ALA A 1 232 ? 22.906 -6.105 4.121 1 96.62 232 ALA A CA 1
ATOM 1734 C C . ALA A 1 232 ? 22.109 -7.148 3.342 1 96.62 232 ALA A C 1
ATOM 1736 O O . ALA A 1 232 ? 22.688 -8.023 2.695 1 96.62 232 ALA A O 1
ATOM 1737 N N . LEU A 1 233 ? 20.828 -7.086 3.396 1 97.44 233 LEU A N 1
ATOM 1738 C CA . LEU A 1 233 ? 19.984 -8.016 2.652 1 97.44 233 LEU A CA 1
ATOM 1739 C C . LEU A 1 233 ? 20.156 -7.824 1.149 1 97.44 233 LEU A C 1
ATOM 1741 O O . LEU A 1 233 ? 20.281 -8.797 0.405 1 97.44 233 LEU A O 1
ATOM 1745 N N . ALA A 1 234 ? 20.156 -6.594 0.687 1 96.81 234 ALA A N 1
ATOM 1746 C CA . ALA A 1 234 ? 20.359 -6.301 -0.73 1 96.81 234 ALA A CA 1
ATOM 1747 C C . ALA A 1 234 ? 21.688 -6.863 -1.225 1 96.81 234 ALA A C 1
ATOM 1749 O O . ALA A 1 234 ? 21.75 -7.438 -2.314 1 96.81 234 ALA A O 1
ATOM 1750 N N . GLU A 1 235 ? 22.688 -6.691 -0.409 1 96.81 235 GLU A N 1
ATOM 1751 C CA . GLU A 1 235 ? 24 -7.215 -0.758 1 96.81 235 GLU A CA 1
ATOM 1752 C C . GLU A 1 235 ? 24 -8.734 -0.815 1 96.81 235 GLU A C 1
ATOM 1754 O O . GLU A 1 235 ? 24.594 -9.336 -1.717 1 96.81 235 GLU A O 1
ATOM 1759 N N . ALA A 1 236 ? 23.344 -9.312 0.133 1 97.06 236 ALA A N 1
ATOM 1760 C CA . ALA A 1 236 ? 23.234 -10.773 0.138 1 97.06 236 ALA A CA 1
ATOM 1761 C C . ALA A 1 236 ? 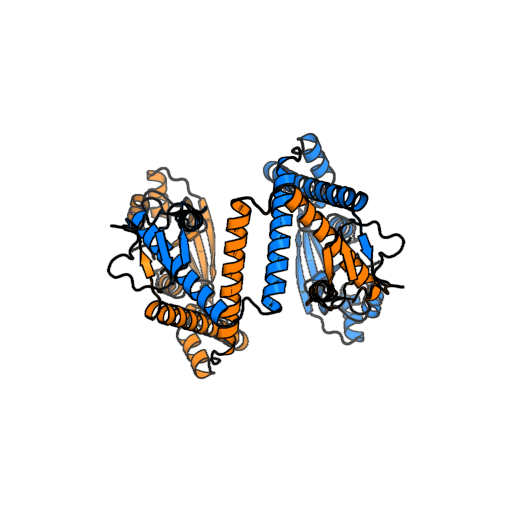22.516 -11.281 -1.106 1 97.06 236 ALA A C 1
ATOM 1763 O O . ALA A 1 236 ? 22.922 -12.281 -1.702 1 97.06 236 ALA A O 1
ATOM 1764 N N . MET A 1 237 ? 21.5 -10.602 -1.466 1 97.44 237 MET A N 1
ATOM 1765 C CA . MET A 1 237 ? 20.766 -10.977 -2.664 1 97.44 237 MET A CA 1
ATOM 1766 C C . MET A 1 237 ? 21.609 -10.805 -3.914 1 97.44 237 MET A C 1
ATOM 1768 O O . MET A 1 237 ? 21.578 -11.641 -4.816 1 97.44 237 MET A O 1
ATOM 1772 N N . ARG A 1 238 ? 22.344 -9.742 -3.967 1 97.25 238 ARG A N 1
ATOM 1773 C CA . ARG A 1 238 ? 23.266 -9.523 -5.086 1 97.25 238 ARG A CA 1
ATOM 1774 C C . ARG A 1 238 ? 24.281 -10.641 -5.184 1 97.25 238 ARG A C 1
ATOM 1776 O O . ARG A 1 238 ? 24.562 -11.148 -6.273 1 97.25 238 ARG A O 1
ATOM 1783 N N . LYS A 1 239 ? 24.812 -11 -4.078 1 97.19 239 LYS A N 1
ATOM 1784 C CA . LYS A 1 239 ? 25.797 -12.078 -4.043 1 97.19 239 LYS A CA 1
ATOM 1785 C C . LYS A 1 239 ? 25.172 -13.398 -4.477 1 97.19 239 LYS A C 1
ATOM 1787 O O . LYS A 1 239 ? 25.812 -14.195 -5.172 1 97.19 239 LYS A O 1
ATOM 1792 N N . GLN A 1 240 ? 23.969 -13.617 -4.098 1 97.5 240 GLN A N 1
ATOM 1793 C CA . GLN A 1 240 ? 23.266 -14.828 -4.504 1 97.5 240 GLN A CA 1
ATOM 1794 C C . GLN A 1 240 ? 23.062 -14.867 -6.016 1 97.5 240 GLN A C 1
ATOM 1796 O O . GLN A 1 240 ? 23.25 -15.914 -6.648 1 97.5 240 GLN A O 1
ATOM 1801 N N . VAL A 1 241 ? 22.672 -13.805 -6.602 1 98.19 241 VAL A N 1
ATOM 1802 C CA . VAL A 1 241 ? 22.5 -13.727 -8.047 1 98.19 241 VAL A CA 1
ATOM 1803 C C . VAL A 1 241 ? 23.828 -13.984 -8.75 1 98.19 241 VAL A C 1
ATOM 1805 O O . VAL A 1 241 ? 23.891 -14.75 -9.711 1 98.19 241 VAL A O 1
ATOM 1808 N N . ALA A 1 242 ? 24.875 -13.359 -8.211 1 97.5 242 ALA A N 1
ATOM 1809 C CA . ALA A 1 242 ? 26.203 -13.547 -8.797 1 97.5 242 ALA A CA 1
ATOM 1810 C C . ALA A 1 242 ? 26.625 -15.016 -8.75 1 97.5 242 ALA A C 1
ATOM 1812 O O . ALA A 1 242 ? 27.125 -15.562 -9.734 1 97.5 242 ALA A O 1
ATOM 1813 N N . LYS A 1 243 ? 26.375 -15.586 -7.684 1 97.44 243 LYS A N 1
ATOM 1814 C CA . LYS A 1 243 ? 26.703 -17 -7.523 1 97.44 243 LYS A CA 1
ATOM 1815 C C . LYS A 1 243 ? 25.891 -17.859 -8.484 1 97.44 243 LYS A C 1
ATOM 1817 O O . LYS A 1 243 ? 26.438 -18.734 -9.156 1 97.44 243 LYS A O 1
ATOM 1822 N N . SER A 1 244 ? 24.625 -17.609 -8.594 1 97.38 244 SER A N 1
ATOM 1823 C CA . SER A 1 244 ? 23.75 -18.375 -9.469 1 97.38 244 SER A CA 1
ATOM 1824 C C . SER A 1 244 ? 24.125 -18.172 -10.938 1 97.38 244 SER A C 1
ATOM 1826 O O . SER A 1 244 ? 24.078 -19.125 -11.719 1 97.38 244 SER A O 1
ATOM 1828 N N . ARG A 1 245 ? 24.469 -16.984 -11.25 1 96.25 245 ARG A N 1
ATOM 1829 C CA . ARG A 1 245 ? 24.859 -16.703 -12.625 1 96.25 245 ARG A CA 1
ATOM 1830 C C . ARG A 1 245 ? 26.141 -17.469 -13 1 96.25 245 ARG A C 1
ATOM 1832 O O . ARG A 1 245 ? 26.266 -17.922 -14.133 1 96.25 245 ARG A O 1
ATOM 1839 N N . SER A 1 246 ? 27.047 -17.578 -12.07 1 96.19 246 SER A N 1
ATOM 1840 C CA . SER A 1 246 ? 28.328 -18.203 -12.344 1 96.19 246 SER A CA 1
ATOM 1841 C C . SER A 1 246 ? 28.172 -19.703 -12.625 1 96.19 246 SER A C 1
ATOM 1843 O O . SER A 1 246 ? 29.016 -20.297 -13.312 1 96.19 246 SER A O 1
ATOM 1845 N N . THR A 1 247 ? 27.109 -20.297 -12.242 1 95.94 247 THR A N 1
ATOM 1846 C CA . THR A 1 247 ? 26.938 -21.734 -12.406 1 95.94 247 THR A CA 1
ATOM 1847 C C . THR A 1 247 ? 25.812 -22.031 -13.383 1 95.94 247 THR A C 1
ATOM 1849 O O . THR A 1 247 ? 25.594 -23.188 -13.758 1 95.94 247 THR A O 1
ATOM 1852 N N . ALA A 1 248 ? 25.172 -20.984 -13.836 1 97.31 248 ALA A N 1
ATOM 1853 C CA . ALA A 1 248 ? 23.984 -21.172 -14.656 1 97.31 248 ALA A CA 1
ATOM 1854 C C . ALA A 1 248 ? 24.344 -21.297 -16.141 1 97.31 248 ALA A C 1
ATOM 1856 O O . ALA A 1 248 ? 25.344 -20.719 -16.578 1 97.31 248 ALA A O 1
ATOM 1857 N N . LYS A 1 249 ? 23.609 -22.047 -16.891 1 97.69 249 LYS A N 1
ATOM 1858 C CA . LYS A 1 249 ? 23.625 -22.031 -18.344 1 97.69 249 LYS A CA 1
ATOM 1859 C C . LYS A 1 249 ? 22.625 -21.016 -18.891 1 97.69 249 LYS A C 1
ATOM 1861 O O . LYS A 1 249 ? 21.406 -21.25 -18.859 1 97.69 249 LYS A O 1
ATOM 1866 N N . ILE A 1 250 ? 23.172 -19.875 -19.344 1 96.38 250 ILE A N 1
ATOM 1867 C CA . ILE A 1 250 ? 22.328 -18.812 -19.859 1 96.38 250 ILE A CA 1
ATOM 1868 C C . ILE A 1 250 ? 22.578 -18.625 -21.359 1 96.38 250 ILE A C 1
ATOM 1870 O O . ILE A 1 250 ? 23.719 -18.344 -21.766 1 96.38 250 ILE A O 1
ATOM 1874 N N . GLU A 1 251 ? 21.547 -18.797 -22.156 1 95.38 251 GLU A N 1
ATOM 1875 C CA . GLU A 1 251 ? 21.625 -18.609 -23.609 1 95.38 251 GLU A CA 1
ATOM 1876 C C . GLU A 1 251 ? 20.719 -17.484 -24.078 1 95.38 251 GLU A C 1
ATOM 1878 O O . GLU A 1 251 ? 19.531 -17.453 -23.75 1 95.38 251 GLU A O 1
ATOM 1883 N N . TYR A 1 252 ? 21.359 -16.578 -24.734 1 92.88 252 TYR A N 1
ATOM 1884 C CA . TYR A 1 252 ? 20.594 -15.445 -25.266 1 92.88 252 TYR A CA 1
ATOM 1885 C C . TYR A 1 252 ? 20.344 -15.609 -26.75 1 92.88 252 TYR A C 1
ATOM 1887 O O . TYR A 1 252 ? 21.219 -16.062 -27.5 1 92.88 252 TYR A O 1
ATOM 1895 N N . GLN A 1 253 ? 19.172 -15.234 -27.078 1 87.44 253 GLN A N 1
ATOM 1896 C CA . GLN A 1 253 ? 18.938 -15.148 -28.516 1 87.44 253 GLN A CA 1
ATOM 1897 C C . GLN A 1 253 ? 19.656 -13.938 -29.109 1 87.44 253 GLN A C 1
ATOM 1899 O O . GLN A 1 253 ? 19.953 -12.977 -28.391 1 87.44 253 GLN A O 1
ATOM 1904 N N . PRO A 1 254 ? 19.875 -14.039 -30.406 1 82.12 254 PRO A N 1
ATOM 1905 C CA . PRO A 1 254 ? 20.594 -12.922 -31.031 1 82.12 254 PRO A CA 1
ATOM 1906 C C . PRO A 1 254 ? 19.922 -11.578 -30.781 1 82.12 254 PRO A C 1
ATOM 1908 O O . PRO A 1 254 ? 18.703 -11.461 -30.875 1 82.12 254 PRO A O 1
ATOM 1911 N N . GLY A 1 255 ? 20.672 -10.633 -30.281 1 78 255 GLY A N 1
ATOM 1912 C CA . GLY A 1 255 ? 20.156 -9.281 -30.062 1 78 255 GLY A CA 1
ATOM 1913 C C . GLY A 1 255 ? 19.797 -9.008 -28.625 1 78 255 GLY A C 1
ATOM 1914 O O . GLY A 1 255 ? 19.484 -7.867 -28.266 1 78 255 GLY A O 1
ATOM 1915 N N . PHE A 1 256 ? 19.875 -10.078 -27.859 1 81.88 256 PHE A N 1
ATOM 1916 C CA . PHE A 1 256 ? 19.406 -9.891 -26.5 1 81.88 256 PHE A CA 1
ATOM 1917 C C . PHE A 1 256 ? 20.547 -10.102 -25.5 1 81.88 256 PHE A C 1
ATOM 1919 O O . PHE A 1 256 ? 20.344 -10.086 -24.297 1 81.88 256 PHE A O 1
ATOM 1926 N N . ALA A 1 257 ? 21.703 -10.227 -26.031 1 79.25 257 ALA A N 1
ATOM 1927 C CA . ALA A 1 257 ? 22.844 -10.43 -25.156 1 79.25 257 ALA A CA 1
ATOM 1928 C C . ALA A 1 257 ? 23.156 -9.164 -24.359 1 79.25 257 ALA A C 1
ATOM 1930 O O . ALA A 1 257 ? 22.844 -8.055 -24.781 1 79.25 257 ALA A O 1
ATOM 1931 N N . PRO A 1 258 ? 23.594 -9.375 -23.094 1 78 258 PRO A N 1
ATOM 1932 C CA . PRO A 1 258 ? 23.953 -8.203 -22.281 1 78 258 PRO A CA 1
ATOM 1933 C C . PRO A 1 258 ? 24.969 -7.301 -22.969 1 78 258 PRO A C 1
ATOM 1935 O O . PRO A 1 258 ? 25.812 -7.777 -23.719 1 78 258 PRO A O 1
ATOM 1938 N N . PRO A 1 259 ? 24.656 -5.957 -22.953 1 65.06 259 PRO A N 1
ATOM 1939 C CA . PRO A 1 259 ? 25.672 -5.074 -23.516 1 65.06 259 PRO A CA 1
ATOM 1940 C C . PRO A 1 259 ? 27.047 -5.273 -22.891 1 65.06 259 PRO A C 1
ATOM 1942 O O . PRO A 1 259 ? 27.156 -5.664 -21.719 1 65.06 259 PRO A O 1
ATOM 1945 N N . ALA A 1 260 ? 28 -5.262 -23.719 1 53.84 260 ALA A N 1
ATOM 1946 C CA . ALA A 1 260 ? 29.391 -5.332 -23.312 1 53.84 260 ALA A CA 1
ATOM 1947 C C . ALA A 1 260 ? 29.703 -4.281 -22.25 1 53.84 260 ALA A C 1
ATOM 1949 O O . ALA A 1 260 ? 29.266 -3.131 -22.359 1 53.84 260 ALA A O 1
ATOM 1950 N N . GLY A 1 261 ? 30.016 -4.715 -20.719 1 53.03 261 GLY A N 1
ATOM 1951 C CA . GLY A 1 261 ? 30.484 -3.842 -19.656 1 53.03 261 GLY A CA 1
ATOM 1952 C C . GLY A 1 261 ? 29.5 -3.742 -18.5 1 53.03 261 GLY A C 1
ATOM 1953 O O . GLY A 1 261 ? 29.781 -3.094 -17.484 1 53.03 261 GLY A O 1
ATOM 1954 N N . VAL A 1 262 ? 28.25 -3.789 -18.875 1 51.62 262 VAL A N 1
ATOM 1955 C CA . VAL A 1 262 ? 27.359 -3.617 -17.719 1 51.62 262 VAL A CA 1
ATOM 1956 C C . VAL A 1 262 ? 27.422 -4.859 -16.844 1 51.62 262 VAL A C 1
ATOM 1958 O O . VAL A 1 262 ? 27.109 -5.965 -17.281 1 51.62 262 VAL A O 1
ATOM 1961 N N . LYS A 1 263 ? 28.156 -4.871 -15.727 1 47.5 263 LYS A N 1
ATOM 1962 C CA . LYS A 1 263 ? 28.203 -5.934 -14.727 1 47.5 263 LYS A CA 1
ATOM 1963 C C . LYS A 1 263 ? 26.812 -6.348 -14.297 1 47.5 263 LYS A C 1
ATOM 1965 O O . LYS A 1 263 ? 26.016 -5.508 -13.867 1 47.5 263 LYS A O 1
ATOM 1970 N N . PRO A 1 264 ? 26.422 -7.641 -14.57 1 45.84 264 PRO A N 1
ATOM 1971 C CA . PRO A 1 264 ? 25.141 -8.195 -14.148 1 45.84 264 PRO A CA 1
ATOM 1972 C C . PRO A 1 264 ? 24.922 -8.086 -12.641 1 45.84 264 PRO A C 1
ATOM 1974 O O . PRO A 1 264 ? 25.844 -8.289 -11.859 1 45.84 264 PRO A O 1
ATOM 1977 N N . GLY A 1 265 ? 23.75 -7.48 -12.094 1 45.91 265 GLY A N 1
ATOM 1978 C CA . GLY A 1 265 ? 23.406 -7.465 -10.68 1 45.91 265 GLY A CA 1
ATOM 1979 C C . GLY A 1 265 ? 23.438 -6.074 -10.078 1 45.91 265 GLY A C 1
ATOM 1980 O O . GLY A 1 265 ? 23.266 -5.91 -8.867 1 45.91 265 GLY A O 1
ATOM 1981 N N . ALA A 1 266 ? 24.125 -5.156 -10.734 1 42.28 266 ALA A N 1
ATOM 1982 C CA . ALA A 1 266 ? 24.203 -3.834 -10.125 1 42.28 266 ALA A CA 1
ATOM 1983 C C . ALA A 1 266 ? 22.828 -3.172 -10.086 1 42.28 266 ALA A C 1
ATOM 1985 O O . ALA A 1 266 ? 22.078 -3.215 -11.062 1 42.28 266 ALA A O 1
ATOM 1986 N N . PRO A 1 267 ? 22.203 -2.928 -8.945 1 37.44 267 PRO A N 1
ATOM 1987 C CA . PRO A 1 267 ? 20.953 -2.164 -8.906 1 37.44 267 PRO A CA 1
ATOM 1988 C C . PRO A 1 267 ? 20.953 -0.988 -9.875 1 37.44 267 PRO A C 1
ATOM 1990 O O . PRO A 1 267 ? 22.016 -0.418 -10.172 1 37.44 267 PRO A O 1
ATOM 1993 N N . ALA A 1 268 ? 20 -0.991 -10.844 1 36.59 268 ALA A N 1
ATOM 1994 C CA . ALA A 1 268 ? 19.875 0.161 -11.734 1 36.59 268 ALA A CA 1
ATOM 1995 C C . ALA A 1 268 ? 20.125 1.465 -10.984 1 36.59 268 ALA A C 1
ATOM 1997 O O . ALA A 1 268 ? 19.406 1.791 -10.039 1 36.59 268 ALA A O 1
ATOM 1998 N N . ALA A 1 269 ? 21.328 1.995 -10.773 1 34.47 269 ALA A N 1
ATOM 1999 C CA . ALA A 1 269 ? 21.531 3.344 -10.25 1 34.47 269 ALA A CA 1
ATOM 2000 C C . ALA A 1 269 ? 20.547 4.328 -10.891 1 34.47 269 ALA A C 1
ATOM 2002 O O . ALA A 1 269 ? 20.25 4.234 -12.078 1 34.47 269 ALA A O 1
ATOM 2003 N N . GLY A 1 270 ? 19.547 4.84 -10.18 1 32.84 270 GLY A N 1
ATOM 2004 C CA . GLY A 1 270 ? 18.75 5.938 -10.703 1 32.84 270 GLY A CA 1
ATOM 2005 C C . GLY A 1 270 ? 19.516 6.82 -11.664 1 32.84 270 GLY A C 1
ATOM 2006 O O . GLY A 1 270 ? 20.672 7.172 -11.414 1 32.84 270 GLY A O 1
ATOM 2007 N N . ALA A 1 271 ? 19.359 6.633 -12.969 1 33.78 271 ALA A N 1
ATOM 2008 C CA . ALA A 1 271 ? 19.922 7.613 -13.891 1 33.78 271 ALA A CA 1
ATOM 2009 C C . ALA A 1 271 ? 19.906 9.016 -13.289 1 33.78 271 ALA A C 1
ATOM 2011 O O . ALA A 1 271 ? 18.828 9.617 -13.141 1 33.78 271 ALA A O 1
ATOM 2012 N N . ALA A 1 272 ? 20.828 9.273 -12.273 1 29.77 272 ALA A N 1
ATOM 2013 C CA . ALA A 1 272 ? 21.016 10.688 -11.945 1 29.77 272 ALA A CA 1
ATOM 2014 C C . ALA A 1 272 ? 21.172 11.523 -13.211 1 29.77 272 ALA A C 1
ATOM 2016 O O . ALA A 1 272 ? 21.875 11.141 -14.141 1 29.77 272 ALA A O 1
ATOM 2017 N N . PRO A 1 273 ? 20.281 12.398 -13.492 1 26.3 273 PRO A N 1
ATOM 2018 C CA . PRO A 1 273 ? 20.531 13.312 -14.617 1 26.3 273 PRO A CA 1
ATOM 2019 C C . PRO A 1 273 ? 21.953 13.828 -14.664 1 26.3 273 PRO A C 1
ATOM 2021 O O . PRO A 1 273 ? 22.594 14 -13.617 1 26.3 273 PRO A O 1
ATOM 2024 N N . LYS A 1 274 ? 22.797 13.328 -15.688 1 28.06 274 LYS A N 1
ATOM 2025 C CA . LYS A 1 274 ? 24.031 14.078 -15.852 1 28.06 274 LYS A CA 1
ATOM 2026 C C . LYS A 1 274 ? 23.828 15.562 -15.594 1 28.06 274 LYS A C 1
ATOM 2028 O O . LYS A 1 274 ? 22.906 16.172 -16.141 1 28.06 274 LYS A O 1
ATOM 2033 N N . ALA A 1 275 ? 24.531 16.297 -14.516 1 25.7 275 ALA A N 1
ATOM 2034 C CA . ALA A 1 275 ? 24.703 17.75 -14.477 1 25.7 275 ALA A CA 1
ATOM 2035 C C . ALA A 1 275 ? 25.188 18.281 -15.82 1 25.7 275 ALA A C 1
ATOM 2037 O O . ALA A 1 275 ? 25.984 17.625 -16.5 1 25.7 275 ALA A O 1
ATOM 2038 N N . MET B 1 1 ? 20.234 -41.125 -43.188 1 31.94 1 MET B N 1
ATOM 2039 C CA . MET B 1 1 ? 20.516 -39.688 -43.094 1 31.94 1 MET B CA 1
ATOM 2040 C C . MET B 1 1 ? 19.375 -38.938 -42.406 1 31.94 1 MET B C 1
ATOM 2042 O O . MET B 1 1 ? 18.359 -38.625 -43.031 1 31.94 1 MET B O 1
ATOM 2046 N N . LEU B 1 2 ? 18.969 -39.25 -41.156 1 33.62 2 LEU B N 1
ATOM 2047 C CA . LEU B 1 2 ? 17.797 -38.844 -40.375 1 33.62 2 LEU B CA 1
ATOM 2048 C C . LEU B 1 2 ? 17.922 -37.406 -39.906 1 33.62 2 LEU B C 1
ATOM 2050 O O . LEU B 1 2 ? 18.797 -37.031 -39.156 1 33.62 2 LEU B O 1
ATOM 2054 N N . VAL B 1 3 ? 17.422 -36.406 -40.75 1 38.28 3 VAL B N 1
ATOM 2055 C CA . VAL B 1 3 ? 17.297 -34.969 -40.469 1 38.28 3 VAL B CA 1
ATOM 2056 C C . VAL B 1 3 ? 16.422 -34.781 -39.219 1 38.28 3 VAL B C 1
ATOM 2058 O O . VAL B 1 3 ? 15.25 -35.125 -39.219 1 38.28 3 VAL B O 1
ATOM 2061 N N . LEU B 1 4 ? 16.969 -34.75 -38 1 35.72 4 LEU B N 1
ATOM 2062 C CA . LEU B 1 4 ? 16.297 -34.312 -36.812 1 35.72 4 LEU B CA 1
ATOM 2063 C C . LEU B 1 4 ? 15.766 -32.875 -37 1 35.72 4 LEU B C 1
ATOM 2065 O O . LEU B 1 4 ? 16.547 -31.938 -37.156 1 35.72 4 LEU B O 1
ATOM 2069 N N . LEU B 1 5 ? 14.57 -32.719 -37.594 1 37 5 LEU B N 1
ATOM 2070 C CA . LEU B 1 5 ? 13.789 -31.484 -37.594 1 37 5 LEU B CA 1
ATOM 2071 C C . LEU B 1 5 ? 13.562 -30.969 -36.156 1 37 5 LEU B C 1
ATOM 2073 O O . LEU B 1 5 ? 12.766 -31.547 -35.406 1 37 5 LEU B O 1
ATOM 2077 N N . SER B 1 6 ? 14.547 -30.453 -35.469 1 38.34 6 SER B N 1
ATOM 2078 C CA . SER B 1 6 ? 14.258 -29.688 -34.25 1 38.34 6 SER B CA 1
ATOM 2079 C C . SER B 1 6 ? 13.195 -28.625 -34.5 1 38.34 6 SER B C 1
ATOM 2081 O O . SER B 1 6 ? 13.469 -27.594 -35.125 1 38.34 6 SER B O 1
ATOM 2083 N N . GLY B 1 7 ? 12.008 -28.969 -34.844 1 36.81 7 GLY B N 1
ATOM 2084 C CA . GLY B 1 7 ? 10.883 -28.031 -34.906 1 36.81 7 GLY B CA 1
ATOM 2085 C C . GLY B 1 7 ? 10.852 -27.078 -33.719 1 36.81 7 GLY B C 1
ATOM 2086 O O . GLY B 1 7 ? 11.117 -27.469 -32.594 1 36.81 7 GLY B O 1
ATOM 2087 N N . CYS B 1 8 ? 11.328 -25.797 -33.844 1 40.84 8 CYS B N 1
ATOM 2088 C CA . CYS B 1 8 ? 10.938 -24.688 -32.969 1 40.84 8 CYS B CA 1
ATOM 2089 C C . CYS B 1 8 ? 9.492 -24.828 -32.531 1 40.84 8 CYS B C 1
ATOM 2091 O O . CYS B 1 8 ? 8.57 -24.547 -33.281 1 40.84 8 CYS B O 1
ATOM 2093 N N . GLU B 1 9 ? 9.133 -25.766 -31.797 1 37.78 9 GLU B N 1
ATOM 2094 C CA . GLU B 1 9 ? 7.781 -25.828 -31.25 1 37.78 9 GLU B CA 1
ATOM 2095 C C . GLU B 1 9 ? 7.309 -24.469 -30.781 1 37.78 9 GLU B C 1
ATOM 2097 O O . GLU B 1 9 ? 8 -23.781 -30.031 1 37.78 9 GLU B O 1
ATOM 2102 N N . LYS B 1 10 ? 6.539 -23.781 -31.469 1 42 10 LYS B N 1
ATOM 2103 C CA . LYS B 1 10 ? 5.75 -22.578 -31.203 1 42 10 LYS B CA 1
ATOM 2104 C C . LYS B 1 10 ? 5.172 -22.594 -29.797 1 42 10 LYS B C 1
ATOM 2106 O O . LYS B 1 10 ? 4.156 -23.25 -29.547 1 42 10 LYS B O 1
ATOM 2111 N N . LYS B 1 11 ? 5.918 -22.781 -28.75 1 46.66 11 LYS B N 1
ATOM 2112 C CA . LYS B 1 11 ? 5.281 -22.781 -27.438 1 46.66 11 LYS B CA 1
ATOM 2113 C C . LYS B 1 11 ? 4.508 -21.484 -27.203 1 46.66 11 LYS B C 1
ATOM 2115 O O . LYS B 1 11 ? 4.836 -20.453 -27.781 1 46.66 11 LYS B O 1
ATOM 2120 N N . VAL B 1 12 ? 3.4 -21.391 -26.516 1 51.56 12 VAL B N 1
ATOM 2121 C CA . VAL B 1 12 ? 2.32 -20.469 -26.172 1 51.56 12 VAL B CA 1
ATOM 2122 C C . VAL B 1 12 ? 2.895 -19.094 -25.875 1 51.56 12 VAL B C 1
ATOM 2124 O O . VAL B 1 12 ? 2.182 -18.078 -25.969 1 51.56 12 VAL B O 1
ATOM 2127 N N . GLY B 1 13 ? 4.082 -18.859 -25.453 1 56.59 13 GLY B N 1
ATOM 2128 C CA . GLY B 1 13 ? 4.52 -17.594 -24.875 1 56.59 13 GLY B CA 1
ATOM 2129 C C . GLY B 1 13 ? 5.312 -16.75 -25.844 1 56.59 13 GLY B C 1
ATOM 2130 O O . GLY B 1 13 ? 5.766 -15.656 -25.484 1 56.59 13 GLY B O 1
ATOM 2131 N N . GLY B 1 14 ? 5.211 -17.016 -27.188 1 70.5 14 GLY B N 1
ATOM 2132 C CA . GLY B 1 14 ? 5.875 -16.234 -28.219 1 70.5 14 GLY B CA 1
ATOM 2133 C C . GLY B 1 14 ? 7.34 -16.594 -28.391 1 70.5 14 GLY B C 1
ATOM 2134 O O . GLY B 1 14 ? 7.758 -17.703 -28.047 1 70.5 14 GLY B O 1
ATOM 2135 N N . GLN B 1 15 ? 8.102 -15.719 -29.016 1 86.75 15 GLN B N 1
ATOM 2136 C CA . GLN B 1 15 ? 9.523 -15.844 -29.312 1 86.75 15 GLN B CA 1
ATOM 2137 C C . GLN B 1 15 ? 10.344 -15.898 -28.031 1 86.75 15 GLN B C 1
ATOM 2139 O O . GLN B 1 15 ? 10.148 -15.094 -27.125 1 86.75 15 GLN B O 1
ATOM 2144 N N . VAL B 1 16 ? 11.156 -17.031 -27.859 1 93.5 16 VAL B N 1
ATOM 2145 C CA . VAL B 1 16 ? 12.086 -17.156 -26.75 1 93.5 16 VAL B CA 1
ATOM 2146 C C . VAL B 1 16 ? 13.242 -16.172 -26.922 1 93.5 16 VAL B C 1
ATOM 2148 O O . VAL B 1 16 ? 13.82 -16.078 -28.016 1 93.5 16 VAL B O 1
ATOM 2151 N N . VAL B 1 17 ? 13.539 -15.492 -25.797 1 94.44 17 VAL B N 1
ATOM 2152 C CA . VAL B 1 17 ? 14.586 -14.477 -25.922 1 94.44 17 VAL B CA 1
ATOM 2153 C C . VAL B 1 17 ? 15.828 -14.938 -25.156 1 94.44 17 VAL B C 1
ATOM 2155 O O . VAL B 1 17 ? 16.938 -14.492 -25.453 1 94.44 17 VAL B O 1
ATOM 2158 N N . ALA B 1 18 ? 15.617 -15.797 -24.203 1 96 18 ALA B N 1
ATOM 2159 C CA . ALA B 1 18 ? 16.734 -16.375 -23.453 1 96 18 ALA B CA 1
ATOM 2160 C C . ALA B 1 18 ? 16.312 -17.672 -22.781 1 96 18 ALA B C 1
ATOM 2162 O O . ALA B 1 18 ? 15.117 -17.953 -22.625 1 96 18 ALA B O 1
ATOM 2163 N N . VAL B 1 19 ? 17.234 -18.516 -22.469 1 97 19 VAL B N 1
ATOM 2164 C CA . VAL B 1 19 ? 17.031 -19.734 -21.703 1 97 19 VAL B CA 1
ATOM 2165 C C . VAL B 1 19 ? 17.984 -19.781 -20.516 1 97 19 VAL B C 1
ATOM 2167 O O . VAL B 1 19 ? 19.188 -19.562 -20.672 1 97 19 VAL B O 1
ATOM 2170 N N . VAL B 1 20 ? 17.359 -19.953 -19.375 1 97.94 20 VAL B N 1
ATOM 2171 C CA . VAL B 1 20 ? 18.125 -20.016 -18.141 1 97.94 20 VAL B CA 1
ATOM 2172 C C . VAL B 1 20 ? 17.984 -21.391 -17.516 1 97.94 20 VAL B C 1
ATOM 2174 O O . VAL B 1 20 ? 16.938 -21.734 -16.969 1 97.94 20 VAL B O 1
ATOM 2177 N N . ASN B 1 21 ? 19.062 -22.188 -17.5 1 97.88 21 ASN B N 1
ATOM 2178 C CA . ASN B 1 21 ? 19.031 -23.547 -16.969 1 97.88 21 ASN B CA 1
ATOM 2179 C C . ASN B 1 21 ? 17.828 -24.312 -17.5 1 97.88 21 ASN B C 1
ATOM 2181 O O . ASN B 1 21 ? 17.109 -24.953 -16.734 1 97.88 21 ASN B O 1
ATOM 2185 N N . GLY B 1 22 ? 17.547 -24.109 -18.734 1 96.06 22 GLY B N 1
ATOM 2186 C CA . GLY B 1 22 ? 16.484 -24.859 -19.391 1 96.06 22 GLY B CA 1
ATOM 2187 C C . GLY B 1 22 ? 15.141 -24.172 -19.344 1 96.06 22 GLY B C 1
ATOM 2188 O O . GLY B 1 22 ? 14.219 -24.547 -20.062 1 96.06 22 GLY B O 1
ATOM 2189 N N . GLU B 1 23 ? 14.992 -23.156 -18.547 1 96.25 23 GLU B N 1
ATOM 2190 C CA . GLU B 1 23 ? 13.75 -22.391 -18.469 1 96.25 23 GLU B CA 1
ATOM 2191 C C . GLU B 1 23 ? 13.742 -21.25 -19.484 1 96.25 23 GLU B C 1
ATOM 2193 O O . GLU B 1 23 ? 14.656 -20.406 -19.5 1 96.25 23 GLU B O 1
ATOM 2198 N N . GLU B 1 24 ? 12.711 -21.203 -20.219 1 95.5 24 GLU B N 1
ATOM 2199 C CA . GLU B 1 24 ? 12.625 -20.219 -21.281 1 95.5 24 GLU B CA 1
ATOM 2200 C C . GLU B 1 24 ? 12.062 -18.891 -20.766 1 95.5 24 GLU B C 1
ATOM 2202 O O . GLU B 1 24 ? 11.148 -18.875 -19.938 1 95.5 24 GLU B O 1
ATOM 2207 N N . ILE B 1 25 ? 12.648 -17.812 -21.188 1 95.44 25 ILE B N 1
ATOM 2208 C CA . ILE B 1 25 ? 12.125 -16.453 -21.047 1 95.44 25 ILE B CA 1
ATOM 2209 C C . ILE B 1 25 ? 11.57 -15.977 -22.391 1 95.44 25 ILE B C 1
ATOM 2211 O O . ILE B 1 25 ? 12.273 -15.984 -23.391 1 95.44 25 ILE B O 1
ATOM 2215 N N . THR B 1 26 ? 10.32 -15.609 -22.375 1 93.12 26 THR B N 1
ATOM 2216 C CA . THR B 1 26 ? 9.664 -15.273 -23.641 1 93.12 26 THR B CA 1
ATOM 2217 C C . THR B 1 26 ? 9.695 -13.766 -23.875 1 93.12 26 THR B C 1
ATOM 2219 O O . THR B 1 26 ? 9.938 -12.992 -22.953 1 93.12 26 THR B O 1
ATOM 2222 N N . GLN B 1 27 ? 9.453 -13.43 -25.141 1 90.56 27 GLN B N 1
ATOM 2223 C CA . GLN B 1 27 ? 9.328 -12.023 -25.516 1 90.56 27 GLN B CA 1
ATOM 2224 C C . GLN B 1 27 ? 8.156 -11.359 -24.797 1 90.56 27 GLN B C 1
ATOM 2226 O O . GLN B 1 27 ? 8.227 -10.18 -24.438 1 90.56 27 GLN B O 1
ATOM 2231 N N . GLN B 1 28 ? 7.184 -12.109 -24.547 1 87.5 28 GLN B N 1
ATOM 2232 C CA . GLN B 1 28 ? 6.016 -11.594 -23.844 1 87.5 28 GLN B CA 1
ATOM 2233 C C . GLN B 1 28 ? 6.371 -11.188 -22.422 1 87.5 28 GLN B C 1
ATOM 2235 O O . GLN B 1 28 ? 5.926 -10.141 -21.938 1 87.5 28 GLN B O 1
ATOM 2240 N N . GLN B 1 29 ? 7.168 -11.984 -21.844 1 89.94 29 GLN B N 1
ATOM 2241 C CA . GLN B 1 29 ? 7.633 -11.68 -20.5 1 89.94 29 GLN B CA 1
ATOM 2242 C C . GLN B 1 29 ? 8.453 -10.391 -20.469 1 89.94 29 GLN B C 1
ATOM 2244 O O . GLN B 1 29 ? 8.281 -9.547 -19.594 1 89.94 29 GLN B O 1
ATOM 2249 N N . LEU B 1 30 ? 9.289 -10.25 -21.406 1 90.44 30 LEU B N 1
ATOM 2250 C CA . LEU B 1 30 ? 10.133 -9.062 -21.5 1 90.44 30 LEU B CA 1
ATOM 2251 C C . LEU B 1 30 ? 9.297 -7.816 -21.766 1 90.44 30 LEU B C 1
ATOM 2253 O O . LEU B 1 30 ? 9.523 -6.766 -21.172 1 90.44 30 LEU B O 1
ATOM 2257 N N . ASN B 1 31 ? 8.305 -7.965 -22.625 1 88.19 31 ASN B N 1
ATOM 2258 C CA . ASN B 1 31 ? 7.418 -6.852 -22.938 1 88.19 31 ASN B CA 1
ATOM 2259 C C . ASN B 1 31 ? 6.609 -6.414 -21.719 1 88.19 31 ASN B C 1
ATOM 2261 O O . ASN B 1 31 ? 6.348 -5.223 -21.547 1 88.19 31 ASN B O 1
ATOM 2265 N N . ALA B 1 32 ? 6.258 -7.363 -20.938 1 86.69 32 ALA B N 1
ATOM 2266 C CA . ALA B 1 32 ? 5.527 -7.039 -19.703 1 86.69 32 ALA B CA 1
ATOM 2267 C C . ALA B 1 32 ? 6.379 -6.195 -18.766 1 86.69 32 ALA B C 1
ATOM 2269 O O . ALA B 1 32 ? 5.871 -5.281 -18.109 1 86.69 32 ALA B O 1
ATOM 2270 N N . GLU B 1 33 ? 7.645 -6.5 -18.75 1 88.75 33 GLU B N 1
ATOM 2271 C CA . GLU B 1 33 ? 8.57 -5.703 -17.953 1 88.75 33 GLU B CA 1
ATOM 2272 C C . GLU B 1 33 ? 8.688 -4.281 -18.5 1 88.75 33 GLU B C 1
ATOM 2274 O O . GLU B 1 33 ? 8.758 -3.32 -17.734 1 88.75 33 GLU B O 1
ATOM 2279 N N . LEU B 1 34 ? 8.711 -4.266 -19.781 1 86.69 34 LEU B N 1
ATOM 2280 C CA . LEU B 1 34 ? 8.852 -2.98 -20.453 1 86.69 34 LEU B CA 1
ATOM 2281 C C . LEU B 1 34 ? 7.648 -2.084 -20.172 1 86.69 34 LEU B C 1
ATOM 2283 O O . LEU B 1 34 ? 7.805 -0.88 -19.953 1 86.69 34 LEU B O 1
ATOM 2287 N N . ASN B 1 35 ? 6.516 -2.68 -20.188 1 83.25 35 ASN B N 1
ATOM 2288 C CA . ASN B 1 35 ? 5.281 -1.927 -19.969 1 83.25 35 ASN B CA 1
ATOM 2289 C C . ASN B 1 35 ? 5.219 -1.334 -18.562 1 83.25 35 ASN B C 1
ATOM 2291 O O . ASN B 1 35 ? 4.625 -0.275 -18.359 1 83.25 35 ASN B O 1
ATOM 2295 N N . GLY B 1 36 ? 5.84 -1.979 -17.672 1 81.38 36 GLY B N 1
ATOM 2296 C CA . GLY B 1 36 ? 5.887 -1.464 -16.312 1 81.38 36 GLY B CA 1
ATOM 2297 C C . GLY B 1 36 ? 6.961 -0.414 -16.109 1 81.38 36 GLY B C 1
ATOM 2298 O O . GLY B 1 36 ? 6.91 0.358 -15.156 1 81.38 36 GLY B O 1
ATOM 2299 N N . ALA B 1 37 ? 7.77 -0.32 -17.141 1 80.25 37 ALA B N 1
ATOM 2300 C CA . ALA B 1 37 ? 8.891 0.604 -17.016 1 80.25 37 ALA B CA 1
ATOM 2301 C C . ALA B 1 37 ? 8.539 1.977 -17.578 1 80.25 37 ALA B C 1
ATOM 2303 O O . ALA B 1 37 ? 7.789 2.078 -18.547 1 80.25 37 ALA B O 1
ATOM 2304 N N . GLN B 1 38 ? 8.617 3.014 -16.828 1 72.56 38 GLN B N 1
ATOM 2305 C CA . GLN B 1 38 ? 8.422 4.375 -17.312 1 72.56 38 GLN B CA 1
ATOM 2306 C C . GLN B 1 38 ? 9.586 4.82 -18.188 1 72.56 38 GLN B C 1
ATOM 2308 O O . GLN B 1 38 ? 10.602 5.301 -17.688 1 72.56 38 GLN B O 1
ATOM 2313 N N . LEU B 1 39 ? 9.414 4.605 -19.5 1 73.75 39 LEU B N 1
ATOM 2314 C CA . LEU B 1 39 ? 10.5 4.953 -20.406 1 73.75 39 LEU B CA 1
ATOM 2315 C C . LEU B 1 39 ? 10.492 6.445 -20.719 1 73.75 39 LEU B C 1
ATOM 2317 O O . LEU B 1 39 ? 9.438 7.035 -20.938 1 73.75 39 LEU B O 1
ATOM 2321 N N . GLN B 1 40 ? 11.68 6.996 -20.406 1 69.5 40 GLN B N 1
ATOM 2322 C CA . GLN B 1 40 ? 11.852 8.391 -20.797 1 69.5 40 GLN B CA 1
ATOM 2323 C C . GLN B 1 40 ? 11.891 8.547 -22.312 1 69.5 40 GLN B C 1
ATOM 2325 O O . GLN B 1 40 ? 12.375 7.652 -23.016 1 69.5 40 GLN B O 1
ATOM 2330 N N . PRO B 1 41 ? 11.281 9.633 -22.719 1 67.69 41 PRO B N 1
ATOM 2331 C CA . PRO B 1 41 ? 11.398 9.883 -24.156 1 67.69 41 PRO B CA 1
ATOM 2332 C C . PRO B 1 41 ? 12.844 9.93 -24.625 1 67.69 41 PRO B C 1
ATOM 2334 O O . PRO B 1 41 ? 13.711 10.477 -23.938 1 67.69 41 PRO B O 1
ATOM 2337 N N . GLY B 1 42 ? 13.148 9.211 -25.672 1 70.75 42 GLY B N 1
ATOM 2338 C CA . GLY B 1 42 ? 14.484 9.234 -26.266 1 70.75 42 GLY B CA 1
ATOM 2339 C C . GLY B 1 42 ? 15.391 8.141 -25.719 1 70.75 42 GLY B C 1
ATOM 2340 O O . GLY B 1 42 ? 16.531 8.008 -26.156 1 70.75 42 GLY B O 1
ATOM 2341 N N . ALA B 1 43 ? 14.859 7.504 -24.766 1 74.06 43 ALA B N 1
ATOM 2342 C CA . ALA B 1 43 ? 15.68 6.445 -24.188 1 74.06 43 ALA B CA 1
ATOM 2343 C C . ALA B 1 43 ? 16 5.375 -25.234 1 74.06 43 ALA B C 1
ATOM 2345 O O . ALA B 1 43 ? 15.219 5.141 -26.156 1 74.06 43 ALA B O 1
ATOM 2346 N N . ASP B 1 44 ? 17.234 4.926 -25.188 1 80.12 44 ASP B N 1
ATOM 2347 C CA . ASP B 1 44 ? 17.641 3.824 -26.047 1 80.12 44 ASP B CA 1
ATOM 2348 C C . ASP B 1 44 ? 16.875 2.547 -25.703 1 80.12 44 ASP B C 1
ATOM 2350 O O . ASP B 1 44 ? 17.234 1.833 -24.766 1 80.12 44 ASP B O 1
ATOM 2354 N N . LYS B 1 45 ? 15.898 2.326 -26.531 1 80.06 45 LYS B N 1
ATOM 2355 C CA . LYS B 1 45 ? 15 1.201 -26.281 1 80.06 45 LYS B CA 1
ATOM 2356 C C . LYS B 1 45 ? 15.766 -0.117 -26.25 1 80.06 45 LYS B C 1
ATOM 2358 O O . LYS B 1 45 ? 15.469 -0.993 -25.438 1 80.06 45 LYS B O 1
ATOM 2363 N N . LYS B 1 46 ? 16.734 -0.226 -27.125 1 80.69 46 LYS B N 1
ATOM 2364 C CA . LYS B 1 46 ? 17.5 -1.46 -27.188 1 80.69 46 LYS B CA 1
ATOM 2365 C C . LYS B 1 46 ? 18.297 -1.681 -25.906 1 80.69 46 LYS B C 1
ATOM 2367 O O . LYS B 1 46 ? 18.312 -2.791 -25.359 1 80.69 46 LYS B O 1
ATOM 2372 N N . ALA B 1 47 ? 18.859 -0.661 -25.484 1 82.19 47 ALA B N 1
ATOM 2373 C CA . ALA B 1 47 ? 19.641 -0.75 -24.25 1 82.19 47 ALA B CA 1
ATOM 2374 C C . ALA B 1 47 ? 18.734 -1.05 -23.047 1 82.19 47 ALA B C 1
ATOM 2376 O O . ALA B 1 47 ? 19.109 -1.839 -22.172 1 82.19 47 ALA B O 1
ATOM 2377 N N . ILE B 1 48 ? 17.609 -0.476 -23.109 1 85.06 48 ILE B N 1
ATOM 2378 C CA . ILE B 1 48 ? 16.672 -0.66 -22 1 85.06 48 ILE B CA 1
ATOM 2379 C C . ILE B 1 48 ? 16.156 -2.098 -22 1 85.06 48 ILE B C 1
ATOM 2381 O O . ILE B 1 48 ? 16.062 -2.727 -20.938 1 85.06 48 ILE B O 1
ATOM 2385 N N . MET B 1 49 ? 15.906 -2.602 -23.141 1 86.38 49 MET B N 1
ATOM 2386 C CA . MET B 1 49 ? 15.422 -3.973 -23.25 1 86.38 49 MET B CA 1
ATOM 2387 C C . MET B 1 49 ? 16.469 -4.969 -22.766 1 86.38 49 MET B C 1
ATOM 2389 O O . MET B 1 49 ? 16.125 -5.953 -22.094 1 86.38 49 MET B O 1
ATOM 2393 N N . ALA B 1 50 ? 17.672 -4.68 -23.094 1 86.06 50 ALA B N 1
ATOM 2394 C CA . ALA B 1 50 ? 18.75 -5.547 -22.656 1 86.06 50 ALA B CA 1
ATOM 2395 C C . ALA B 1 50 ? 18.875 -5.543 -21.141 1 86.06 50 ALA B C 1
ATOM 2397 O O . ALA B 1 50 ? 19.078 -6.59 -20.516 1 86.06 50 ALA B O 1
ATOM 2398 N N . GLN B 1 51 ? 18.688 -4.383 -20.609 1 88.06 51 GLN B N 1
ATOM 2399 C CA . GLN B 1 51 ? 18.766 -4.27 -19.156 1 88.06 51 GLN B CA 1
ATOM 2400 C C . GLN B 1 51 ? 17.594 -4.98 -18.484 1 88.06 51 GLN B C 1
ATOM 2402 O O . GLN B 1 51 ? 17.781 -5.66 -17.469 1 88.06 51 GLN B O 1
ATOM 2407 N N . LEU B 1 52 ? 16.484 -4.848 -19.078 1 91.62 52 LEU B N 1
ATOM 2408 C CA . LEU B 1 52 ? 15.289 -5.492 -18.531 1 91.62 52 LEU B CA 1
ATOM 2409 C C . LEU B 1 52 ? 15.406 -7.012 -18.594 1 91.62 52 LEU B C 1
ATOM 2411 O O . LEU B 1 52 ? 14.953 -7.715 -17.688 1 91.62 52 LEU B O 1
ATOM 2415 N N . LEU B 1 53 ? 15.992 -7.457 -19.656 1 93.81 53 LEU B N 1
ATOM 2416 C CA . LEU B 1 53 ? 16.188 -8.898 -19.781 1 93.81 53 LEU B CA 1
ATOM 2417 C C . LEU B 1 53 ? 17.094 -9.422 -18.672 1 93.81 53 LEU B C 1
ATOM 2419 O O . LEU B 1 53 ? 16.859 -10.492 -18.109 1 93.81 53 LEU B O 1
ATOM 2423 N N . GLN B 1 54 ? 18.094 -8.648 -18.344 1 93.19 54 GLN B N 1
ATOM 2424 C CA . GLN B 1 54 ? 18.969 -9.062 -17.266 1 93.19 54 GLN B CA 1
ATOM 2425 C C . GLN B 1 54 ? 18.234 -9.148 -15.938 1 93.19 54 GLN B C 1
ATOM 2427 O O . GLN B 1 54 ? 18.484 -10.047 -15.133 1 93.19 54 GLN B O 1
ATOM 2432 N N . ARG B 1 55 ? 17.297 -8.266 -15.773 1 93.88 55 ARG B N 1
ATOM 2433 C CA . ARG B 1 55 ? 16.5 -8.297 -14.562 1 93.88 55 ARG B CA 1
ATOM 2434 C C . ARG B 1 55 ? 15.633 -9.555 -14.508 1 93.88 55 ARG B C 1
ATOM 2436 O O . ARG B 1 55 ? 15.5 -10.172 -13.453 1 93.88 55 ARG B O 1
ATOM 2443 N N . VAL B 1 56 ? 15.117 -9.898 -15.633 1 95.19 56 VAL B N 1
ATOM 2444 C CA . VAL B 1 56 ? 14.289 -11.102 -15.703 1 95.19 56 VAL B CA 1
ATOM 2445 C C . VAL B 1 56 ? 15.148 -12.336 -15.469 1 95.19 56 VAL B C 1
ATOM 2447 O O . VAL B 1 56 ? 14.734 -13.258 -14.758 1 95.19 56 VAL B O 1
ATOM 2450 N N . VAL B 1 57 ? 16.312 -12.32 -16.031 1 96.81 57 VAL B N 1
ATOM 2451 C CA . VAL B 1 57 ? 17.234 -13.422 -15.844 1 96.81 57 VAL B CA 1
ATOM 2452 C C . VAL B 1 57 ? 17.594 -13.555 -14.367 1 96.81 57 VAL B C 1
ATOM 2454 O O . VAL B 1 57 ? 17.531 -14.648 -13.805 1 96.81 57 VAL B O 1
ATOM 2457 N N . ASP B 1 58 ? 17.906 -12.461 -13.734 1 97.31 58 ASP B N 1
ATOM 2458 C CA . ASP B 1 58 ? 18.25 -12.469 -12.32 1 97.31 58 ASP B CA 1
ATOM 2459 C C . ASP B 1 58 ? 17.094 -13 -11.469 1 97.31 58 ASP B C 1
ATOM 2461 O O . ASP B 1 58 ? 17.312 -13.812 -10.562 1 97.31 58 ASP B O 1
ATOM 2465 N N . ARG B 1 59 ? 15.922 -12.57 -11.75 1 97.19 59 ARG B N 1
ATOM 2466 C CA . ARG B 1 59 ? 14.742 -13.039 -11.031 1 97.19 59 ARG B CA 1
ATOM 2467 C C . ARG B 1 59 ? 14.547 -14.547 -11.219 1 97.19 59 ARG B C 1
ATOM 2469 O O . ARG B 1 59 ? 14.227 -15.258 -10.266 1 97.19 59 ARG B O 1
ATOM 2476 N N . THR B 1 60 ? 14.742 -14.969 -12.484 1 97.88 60 THR B N 1
ATOM 2477 C CA . THR B 1 60 ? 14.625 -16.391 -12.789 1 97.88 60 THR B CA 1
ATOM 2478 C C . THR B 1 60 ? 15.617 -17.203 -11.961 1 97.88 60 THR B C 1
ATOM 2480 O O . THR B 1 60 ? 15.266 -18.25 -11.414 1 97.88 60 THR B O 1
ATOM 2483 N N . LEU B 1 61 ? 16.781 -16.703 -11.859 1 98.44 61 LEU B N 1
ATOM 2484 C CA . LEU B 1 61 ? 17.828 -17.391 -11.094 1 98.44 61 LEU B CA 1
ATOM 2485 C C . LEU B 1 61 ? 17.469 -17.438 -9.617 1 98.44 61 LEU B C 1
ATOM 2487 O O . LEU B 1 61 ? 17.672 -18.469 -8.961 1 98.44 61 LEU B O 1
ATOM 2491 N N . LEU B 1 62 ? 16.906 -16.375 -9.117 1 98.62 62 LEU B N 1
ATOM 2492 C CA . LEU B 1 62 ? 16.5 -16.328 -7.715 1 98.62 62 LEU B CA 1
ATOM 2493 C C . LEU B 1 62 ? 15.336 -17.281 -7.465 1 98.62 62 LEU B C 1
ATOM 2495 O O . LEU B 1 62 ? 15.289 -17.953 -6.434 1 98.62 62 LEU B O 1
ATOM 2499 N N . VAL B 1 63 ? 14.406 -17.375 -8.383 1 98.56 63 VAL B N 1
ATOM 2500 C CA . VAL B 1 63 ? 13.281 -18.297 -8.281 1 98.56 63 VAL B CA 1
ATOM 2501 C C . VAL B 1 63 ? 13.789 -19.734 -8.281 1 98.56 63 VAL B C 1
ATOM 2503 O O . VAL B 1 63 ? 13.344 -20.562 -7.484 1 98.56 63 VAL B O 1
ATOM 2506 N N . GLN B 1 64 ? 14.719 -20.016 -9.18 1 98.31 64 GLN B N 1
ATOM 2507 C CA . GLN B 1 64 ? 15.312 -21.359 -9.242 1 98.31 64 GLN B CA 1
ATOM 2508 C C . GLN B 1 64 ? 16 -21.703 -7.934 1 98.31 64 GLN B C 1
ATOM 2510 O O . GLN B 1 64 ? 15.898 -22.844 -7.453 1 98.31 64 GLN B O 1
ATOM 2515 N N . GLN B 1 65 ? 16.688 -20.75 -7.359 1 98.12 65 GLN B N 1
ATOM 2516 C CA . GLN B 1 65 ? 17.312 -20.984 -6.066 1 98.12 65 GLN B CA 1
ATOM 2517 C C . GLN B 1 65 ? 16.281 -21.266 -4.984 1 98.12 65 GLN B C 1
ATOM 2519 O O . GLN B 1 65 ? 16.453 -22.172 -4.172 1 98.12 65 GLN B O 1
ATOM 2524 N N . ALA B 1 66 ? 15.211 -20.453 -4.953 1 98.69 66 ALA B N 1
ATOM 2525 C CA . ALA B 1 66 ? 14.141 -20.672 -3.984 1 98.69 66 ALA B CA 1
ATOM 2526 C C . ALA B 1 66 ? 13.562 -22.078 -4.094 1 98.69 66 ALA B C 1
ATOM 2528 O O . ALA B 1 66 ? 13.305 -22.734 -3.08 1 98.69 66 ALA B O 1
ATOM 2529 N N . LYS B 1 67 ? 13.398 -22.531 -5.332 1 98.44 67 LYS B N 1
ATOM 2530 C CA . LYS B 1 67 ? 12.875 -23.875 -5.57 1 98.44 67 LYS B CA 1
ATOM 2531 C C . LYS B 1 67 ? 13.875 -24.938 -5.121 1 98.44 67 LYS B C 1
ATOM 2533 O O . LYS B 1 67 ? 13.492 -25.953 -4.539 1 98.44 67 LYS B O 1
ATOM 2538 N N . ALA B 1 68 ? 15.117 -24.656 -5.414 1 97.56 68 ALA B N 1
ATOM 2539 C CA . ALA B 1 68 ? 16.172 -25.578 -4.98 1 97.56 68 ALA B CA 1
ATOM 2540 C C . ALA B 1 68 ? 16.188 -25.703 -3.459 1 97.56 68 ALA B C 1
ATOM 2542 O O . ALA B 1 68 ? 16.5 -26.781 -2.922 1 97.56 68 ALA B O 1
ATOM 2543 N N . ASP B 1 69 ? 15.789 -24.625 -2.797 1 97.44 69 ASP B N 1
ATOM 2544 C CA . ASP B 1 69 ? 15.75 -24.609 -1.337 1 97.44 69 ASP B CA 1
ATOM 2545 C C . ASP B 1 69 ? 14.445 -25.203 -0.816 1 97.44 69 ASP B C 1
ATOM 2547 O O . ASP B 1 69 ? 14.227 -25.266 0.395 1 97.44 69 ASP B O 1
ATOM 2551 N N . GLY B 1 70 ? 13.586 -25.578 -1.685 1 98.06 70 GLY B N 1
ATOM 2552 C CA . GLY B 1 70 ? 12.344 -26.234 -1.312 1 98.06 70 GLY B CA 1
ATOM 2553 C C . GLY B 1 70 ? 11.258 -25.266 -0.865 1 98.06 70 GLY B C 1
ATOM 2554 O O . GLY B 1 70 ? 10.273 -25.672 -0.251 1 98.06 70 GLY B O 1
ATOM 2555 N N . LEU B 1 71 ? 11.438 -24.016 -1.102 1 98.44 71 LEU B N 1
ATOM 2556 C CA . LEU B 1 71 ? 10.492 -23.016 -0.612 1 98.44 71 LEU B CA 1
ATOM 2557 C C . LEU B 1 71 ? 9.141 -23.156 -1.304 1 98.44 71 LEU B C 1
ATOM 2559 O O . LEU B 1 71 ? 8.102 -22.844 -0.714 1 98.44 71 LEU B O 1
ATOM 2563 N N . ASP B 1 72 ? 9.141 -23.641 -2.568 1 98.12 72 ASP B N 1
ATOM 2564 C CA . ASP B 1 72 ? 7.906 -23.766 -3.336 1 98.12 72 ASP B CA 1
ATOM 2565 C C . ASP B 1 72 ? 7.062 -24.938 -2.842 1 98.12 72 ASP B C 1
ATOM 2567 O O . ASP B 1 72 ? 5.93 -25.125 -3.285 1 98.12 72 ASP B O 1
ATOM 2571 N N . GLN B 1 73 ? 7.566 -25.672 -1.907 1 97 73 GLN B N 1
ATOM 2572 C CA . GLN B 1 73 ? 6.863 -26.828 -1.373 1 97 73 GLN B CA 1
ATOM 2573 C C . GLN B 1 73 ? 6.492 -26.625 0.094 1 97 73 GLN B C 1
ATOM 2575 O O . GLN B 1 73 ? 5.824 -27.469 0.696 1 97 73 GLN B O 1
ATOM 2580 N N . SER B 1 74 ? 6.84 -25.547 0.618 1 95.81 74 SER B N 1
ATOM 2581 C CA . SER B 1 74 ? 6.551 -25.281 2.023 1 95.81 74 SER B CA 1
ATOM 2582 C C . SER B 1 74 ? 5.07 -25 2.24 1 95.81 74 SER B C 1
ATOM 2584 O O . SER B 1 74 ? 4.41 -24.422 1.372 1 95.81 74 SER B O 1
ATOM 2586 N N . PRO B 1 75 ? 4.574 -25.359 3.418 1 91.69 75 PRO B N 1
ATOM 2587 C CA . PRO B 1 75 ? 3.18 -25.047 3.727 1 91.69 75 PRO B CA 1
ATOM 2588 C C . PRO B 1 75 ? 2.871 -23.562 3.621 1 91.69 75 PRO B C 1
ATOM 2590 O O . PRO B 1 75 ? 1.799 -23.172 3.146 1 91.69 75 PRO B O 1
ATOM 2593 N N . ALA B 1 76 ? 3.822 -22.75 4.012 1 92.38 76 ALA B N 1
ATOM 2594 C CA . ALA B 1 76 ? 3.625 -21.312 3.959 1 92.38 76 ALA B CA 1
ATOM 2595 C C . ALA B 1 76 ? 3.473 -20.828 2.52 1 92.38 76 ALA B C 1
ATOM 2597 O O . ALA B 1 76 ? 2.602 -20 2.221 1 92.38 76 ALA B O 1
ATOM 2598 N N . TYR B 1 77 ? 4.352 -21.359 1.686 1 96.19 77 TYR B N 1
ATOM 2599 C CA . TYR B 1 77 ? 4.25 -20.984 0.279 1 96.19 77 TYR B CA 1
ATOM 2600 C C . TYR B 1 77 ? 2.922 -21.438 -0.313 1 96.19 77 TYR B C 1
ATOM 2602 O O . TYR B 1 77 ? 2.232 -20.672 -0.977 1 96.19 77 TYR B O 1
ATOM 2610 N N . LEU B 1 78 ? 2.574 -22.672 -0.092 1 93.56 78 LEU B N 1
ATOM 2611 C CA . LEU B 1 78 ? 1.367 -23.234 -0.683 1 93.56 78 LEU B CA 1
ATOM 2612 C C . LEU B 1 78 ? 0.132 -22.453 -0.247 1 93.56 78 LEU B C 1
ATOM 2614 O O . LEU B 1 78 ? -0.755 -22.188 -1.061 1 93.56 78 LEU B O 1
ATOM 2618 N N . GLU B 1 79 ? 0.133 -22.047 0.975 1 90.25 79 GLU B N 1
ATOM 2619 C CA . GLU B 1 79 ? -0.999 -21.281 1.496 1 90.25 79 GLU B CA 1
ATOM 2620 C C . GLU B 1 79 ? -1.049 -19.891 0.891 1 90.25 79 GLU B C 1
ATOM 2622 O O . GLU B 1 79 ? -2.104 -19.438 0.437 1 90.25 79 GLU B O 1
ATOM 2627 N N . GLN B 1 80 ? 0.071 -19.203 0.869 1 94.5 80 GLN B N 1
ATOM 2628 C CA . GLN B 1 80 ? 0.123 -17.844 0.352 1 94.5 80 GLN B CA 1
ATOM 2629 C C . GLN B 1 80 ? -0.153 -17.812 -1.148 1 94.5 80 GLN B C 1
ATOM 2631 O O . GLN B 1 80 ? -0.859 -16.938 -1.638 1 94.5 80 GLN B O 1
ATOM 2636 N N . ALA B 1 81 ? 0.411 -18.781 -1.815 1 96.19 81 ALA B N 1
ATOM 2637 C CA . ALA B 1 81 ? 0.178 -18.875 -3.254 1 96.19 81 ALA B CA 1
ATOM 2638 C C . ALA B 1 81 ? -1.304 -19.078 -3.559 1 96.19 81 ALA B C 1
ATOM 2640 O O . ALA B 1 81 ? -1.854 -18.438 -4.453 1 96.19 81 ALA B O 1
ATOM 2641 N N . ARG B 1 82 ? -1.949 -19.953 -2.814 1 93.88 82 ARG B N 1
ATOM 2642 C CA . ARG B 1 82 ? -3.377 -20.203 -2.998 1 93.88 82 ARG B CA 1
ATOM 2643 C C . ARG B 1 82 ? -4.18 -18.922 -2.766 1 93.88 82 ARG B C 1
ATOM 2645 O O . ARG B 1 82 ? -5.039 -18.562 -3.574 1 93.88 82 ARG B O 1
ATOM 2652 N N . ARG B 1 83 ? -3.885 -18.25 -1.713 1 93.94 83 ARG B N 1
ATOM 2653 C CA . ARG B 1 83 ? -4.602 -17.031 -1.376 1 93.94 83 ARG B CA 1
ATOM 2654 C C . ARG B 1 83 ? -4.418 -15.969 -2.461 1 93.94 83 ARG B C 1
ATOM 2656 O O . ARG B 1 83 ? -5.375 -15.289 -2.836 1 93.94 83 ARG B O 1
ATOM 2663 N N . GLN B 1 84 ? -3.238 -15.883 -2.938 1 96.25 84 GLN B N 1
ATOM 2664 C CA . GLN B 1 84 ? -2.953 -14.891 -3.973 1 96.25 84 GLN B CA 1
ATOM 2665 C C . GLN B 1 84 ? -3.686 -15.227 -5.27 1 96.25 84 GLN B C 1
ATOM 2667 O O . GLN B 1 84 ? -4.223 -14.336 -5.934 1 96.25 84 GLN B O 1
ATOM 2672 N N . GLN B 1 85 ? -3.715 -16.5 -5.566 1 97.06 85 GLN B N 1
ATOM 2673 C CA . GLN B 1 85 ? -4.406 -16.922 -6.781 1 97.06 85 GLN B CA 1
ATOM 2674 C C . GLN B 1 85 ? -5.91 -16.672 -6.672 1 97.06 85 GLN B C 1
ATOM 2676 O O . GLN B 1 85 ? -6.527 -16.156 -7.609 1 97.06 85 GLN B O 1
ATOM 2681 N N . GLU B 1 86 ? -6.445 -17.016 -5.52 1 96.62 86 GLU B N 1
ATOM 2682 C CA . GLU B 1 86 ? -7.867 -16.781 -5.297 1 96.62 86 GLU B CA 1
ATOM 2683 C C . GLU B 1 86 ? -8.195 -15.289 -5.371 1 96.62 86 GLU B C 1
ATOM 2685 O O . GLU B 1 86 ? -9.172 -14.891 -6.016 1 96.62 86 GLU B O 1
ATOM 2690 N N . SER B 1 87 ? -7.359 -14.531 -4.734 1 97.19 87 SER B N 1
ATOM 2691 C CA . SER B 1 87 ? -7.574 -13.086 -4.742 1 97.19 87 SER B CA 1
ATOM 2692 C C . SER B 1 87 ? -7.492 -12.523 -6.156 1 97.19 87 SER B C 1
ATOM 2694 O O . SER B 1 87 ? -8.281 -11.656 -6.531 1 97.19 87 SER B O 1
ATOM 2696 N N . LEU B 1 88 ? -6.566 -13.023 -6.918 1 98.44 88 LEU B N 1
ATOM 2697 C CA . LEU B 1 88 ? -6.398 -12.562 -8.289 1 98.44 88 LEU B CA 1
ATOM 2698 C C . LEU B 1 88 ? -7.641 -12.867 -9.125 1 98.44 88 LEU B C 1
ATOM 2700 O O . LEU B 1 88 ? -8.133 -12 -9.852 1 98.44 88 LEU B O 1
ATOM 2704 N N . LEU B 1 89 ? -8.156 -14.07 -9 1 98.62 89 LEU B N 1
ATOM 2705 C CA . LEU B 1 89 ? -9.336 -14.477 -9.758 1 98.62 89 LEU B CA 1
ATOM 2706 C C . LEU B 1 89 ? -10.547 -13.648 -9.352 1 98.62 89 LEU B C 1
ATOM 2708 O O . LEU B 1 89 ? -11.312 -13.203 -10.211 1 98.62 89 LEU B O 1
ATOM 2712 N N . VAL B 1 90 ? -10.68 -13.43 -8.07 1 98.25 90 VAL B N 1
ATOM 2713 C CA . VAL B 1 90 ? -11.812 -12.641 -7.586 1 98.25 90 VAL B CA 1
ATOM 2714 C C . VAL B 1 90 ? -11.703 -11.203 -8.086 1 98.25 90 VAL B C 1
ATOM 2716 O O . VAL B 1 90 ? -12.688 -10.609 -8.523 1 98.25 90 VAL B O 1
ATOM 2719 N N . ASN B 1 91 ? -10.508 -10.664 -8 1 98.06 91 ASN B N 1
ATOM 2720 C CA . ASN B 1 91 ? -10.289 -9.305 -8.5 1 98.06 91 ASN B CA 1
ATOM 2721 C C . ASN B 1 91 ? -10.594 -9.195 -9.984 1 98.06 91 ASN B C 1
ATOM 2723 O O . ASN B 1 91 ? -11.172 -8.203 -10.438 1 98.06 91 ASN B O 1
ATOM 2727 N N . MET B 1 92 ? -10.164 -10.18 -10.742 1 98.19 92 MET B N 1
ATOM 2728 C CA . MET B 1 92 ? -10.422 -10.18 -12.18 1 98.19 92 MET B CA 1
ATOM 2729 C C . MET B 1 92 ? -11.922 -10.312 -12.461 1 98.19 92 MET B C 1
ATOM 2731 O O . MET B 1 92 ? -12.438 -9.688 -13.391 1 98.19 92 MET B O 1
ATOM 2735 N N . LEU B 1 93 ? -12.609 -11.141 -11.648 1 98.44 93 LEU B N 1
ATOM 2736 C CA . LEU B 1 93 ? -14.055 -11.242 -11.766 1 98.44 93 LEU B CA 1
ATOM 2737 C C . LEU B 1 93 ? -14.719 -9.898 -11.477 1 98.44 93 LEU B C 1
ATOM 2739 O O . LEU B 1 93 ? -15.609 -9.469 -12.219 1 98.44 93 LEU B O 1
ATOM 2743 N N . ALA B 1 94 ? -14.219 -9.203 -10.438 1 98.25 94 ALA B N 1
ATOM 2744 C CA . ALA B 1 94 ? -14.727 -7.879 -10.094 1 98.25 94 ALA B CA 1
ATOM 2745 C C . ALA B 1 94 ? -14.508 -6.891 -11.234 1 98.25 94 ALA B C 1
ATOM 2747 O O . ALA B 1 94 ? -15.398 -6.102 -11.555 1 98.25 94 ALA B O 1
ATOM 2748 N N . GLY B 1 95 ? -13.352 -6.922 -11.812 1 97.44 95 GLY B N 1
ATOM 2749 C CA . GLY B 1 95 ? -13.07 -6.062 -12.953 1 97.44 95 GLY B CA 1
ATOM 2750 C C . GLY B 1 95 ? -13.992 -6.309 -14.133 1 97.44 95 GLY B C 1
ATOM 2751 O O . GLY B 1 95 ? -14.477 -5.363 -14.758 1 97.44 95 GLY B O 1
ATOM 2752 N N . LYS B 1 96 ? -14.195 -7.539 -14.359 1 97 96 LYS B N 1
ATOM 2753 C CA . LYS B 1 96 ? -15.109 -7.91 -15.438 1 97 96 LYS B CA 1
ATOM 2754 C C . LYS B 1 96 ? -16.531 -7.418 -15.148 1 97 96 LYS B C 1
ATOM 2756 O O . LYS B 1 96 ? -17.188 -6.863 -16.031 1 97 96 LYS B O 1
ATOM 2761 N N . MET B 1 97 ? -16.969 -7.559 -13.953 1 96.94 97 MET B N 1
ATOM 2762 C CA . MET B 1 97 ? -18.312 -7.133 -13.555 1 96.94 97 MET B CA 1
ATOM 2763 C C . MET B 1 97 ? -18.438 -5.613 -13.609 1 96.94 97 MET B C 1
ATOM 2765 O O . MET B 1 97 ? -19.484 -5.09 -14 1 96.94 97 MET B O 1
ATOM 2769 N N . ALA B 1 98 ? -17.375 -4.977 -13.227 1 96.94 98 ALA B N 1
ATOM 2770 C CA . ALA B 1 98 ? -17.375 -3.518 -13.211 1 96.94 98 ALA B CA 1
ATOM 2771 C C . ALA B 1 98 ? -17.641 -2.955 -14.602 1 96.94 98 ALA B C 1
ATOM 2773 O O . ALA B 1 98 ? -18.297 -1.925 -14.758 1 96.94 98 ALA B O 1
ATOM 2774 N N . LYS B 1 99 ? -17.172 -3.654 -15.625 1 95.12 99 LYS B N 1
ATOM 2775 C CA . LYS B 1 99 ? -17.328 -3.199 -17 1 95.12 99 LYS B CA 1
ATOM 2776 C C . LYS B 1 99 ? -18.781 -3.262 -17.453 1 95.12 99 LYS B C 1
ATOM 2778 O O . LYS B 1 99 ? -19.188 -2.543 -18.359 1 95.12 99 LYS B O 1
ATOM 2783 N N . ASN B 1 100 ? -19.531 -4.066 -16.812 1 93.31 100 ASN B N 1
ATOM 2784 C CA . ASN B 1 100 ? -20.906 -4.273 -17.219 1 93.31 100 ASN B CA 1
ATOM 2785 C C . ASN B 1 100 ? -21.875 -3.459 -16.359 1 93.31 100 ASN B C 1
ATOM 2787 O O . ASN B 1 100 ? -23.094 -3.5 -16.562 1 93.31 100 ASN B O 1
ATOM 2791 N N . ILE B 1 101 ? -21.344 -2.75 -15.43 1 93.88 101 ILE B N 1
ATOM 2792 C CA . ILE B 1 101 ? -22.188 -1.935 -14.555 1 93.88 101 ILE B CA 1
ATOM 2793 C C . ILE B 1 101 ? -22.422 -0.565 -15.195 1 93.88 101 ILE B C 1
ATOM 2795 O O . ILE B 1 101 ? -21.469 0.083 -15.641 1 93.88 101 ILE B O 1
ATOM 2799 N N . SER B 1 102 ? -23.688 -0.221 -15.234 1 92.5 102 SER B N 1
ATOM 2800 C CA . SER B 1 102 ? -24.047 1.07 -15.812 1 92.5 102 SER B CA 1
ATOM 2801 C C . SER B 1 102 ? -23.531 2.221 -14.961 1 92.5 102 SER B C 1
ATOM 2803 O O . SER B 1 102 ? -23.578 2.154 -13.727 1 92.5 102 SER B O 1
ATOM 2805 N N . LEU B 1 103 ? -23 3.219 -15.641 1 90.88 103 LEU B N 1
ATOM 2806 C CA . LEU B 1 103 ? -22.547 4.41 -14.938 1 90.88 103 LEU B CA 1
ATOM 2807 C C . LEU B 1 103 ? -23.719 5.172 -14.336 1 90.88 103 LEU B C 1
ATOM 2809 O O . LEU B 1 103 ? -24.766 5.289 -14.961 1 90.88 103 LEU B O 1
ATOM 2813 N N . PRO B 1 104 ? -23.453 5.617 -13.055 1 94.69 104 PRO B N 1
ATOM 2814 C CA . PRO B 1 104 ? -24.5 6.48 -12.492 1 94.69 104 PRO B CA 1
ATOM 2815 C C . PRO B 1 104 ? -24.75 7.727 -13.336 1 94.69 104 PRO B C 1
ATOM 2817 O O . PRO B 1 104 ? -23.812 8.305 -13.891 1 94.69 104 PRO B O 1
ATOM 2820 N N . ASP B 1 105 ? -26.016 8.102 -13.469 1 94.44 105 ASP B N 1
ATOM 2821 C CA . ASP B 1 105 ? -26.344 9.312 -14.211 1 94.44 105 ASP B CA 1
ATOM 2822 C C . ASP B 1 105 ? -26.234 10.555 -13.32 1 94.44 105 ASP B C 1
ATOM 2824 O O . ASP B 1 105 ? -25.953 10.438 -12.125 1 94.44 105 ASP B O 1
ATOM 2828 N N . ASN B 1 106 ? -26.453 11.711 -13.953 1 95.06 106 ASN B N 1
ATOM 2829 C CA . ASN B 1 106 ? -26.312 12.977 -13.242 1 95.06 106 ASN B CA 1
ATOM 2830 C C . ASN B 1 106 ? -27.281 13.086 -12.078 1 95.06 106 ASN B C 1
ATOM 2832 O O . ASN B 1 106 ? -26.953 13.648 -11.031 1 95.06 106 ASN B O 1
ATOM 2836 N N . SER B 1 107 ? -28.422 12.484 -12.281 1 96.88 107 SER B N 1
ATOM 2837 C CA . SER B 1 107 ? -29.422 12.531 -11.227 1 96.88 107 SER B CA 1
ATOM 2838 C C . SER B 1 107 ? -29 11.703 -10.016 1 96.88 107 SER B C 1
ATOM 2840 O O . SER B 1 107 ? -29.125 12.156 -8.875 1 96.88 107 SER B O 1
ATOM 2842 N N . ALA B 1 108 ? -28.484 10.609 -10.281 1 96.94 108 ALA B N 1
ATOM 2843 C CA . ALA B 1 108 ? -28 9.742 -9.203 1 96.94 108 ALA B CA 1
ATOM 2844 C C . ALA B 1 108 ? -26.859 10.414 -8.438 1 96.94 108 ALA B C 1
ATOM 2846 O O . ALA B 1 108 ? -26.812 10.367 -7.203 1 96.94 108 ALA B O 1
ATOM 2847 N N . VAL B 1 109 ? -26.031 11.086 -9.156 1 97.31 109 VAL B N 1
ATOM 2848 C CA . VAL B 1 109 ? -24.875 11.766 -8.562 1 97.31 109 VAL B CA 1
ATOM 2849 C C . VAL B 1 109 ? -25.359 12.922 -7.691 1 97.31 109 VAL B C 1
ATOM 2851 O O . VAL B 1 109 ? -24.938 13.047 -6.535 1 97.31 109 VAL B O 1
ATOM 2854 N N . SER B 1 110 ? -26.219 13.672 -8.211 1 96.25 110 SER B N 1
ATOM 2855 C CA . SER B 1 110 ? -26.75 14.812 -7.473 1 96.25 110 SER B CA 1
ATOM 2856 C C . SER B 1 110 ? -27.5 14.367 -6.219 1 96.25 110 SER B C 1
ATOM 2858 O O . SER B 1 110 ? -27.375 14.984 -5.16 1 96.25 110 SER B O 1
ATOM 2860 N N . ASN B 1 111 ? -28.234 13.289 -6.312 1 97.25 111 ASN B N 1
ATOM 2861 C CA . ASN B 1 111 ? -28.969 12.75 -5.172 1 97.25 111 ASN B CA 1
ATOM 2862 C C . ASN B 1 111 ? -28.016 12.242 -4.086 1 97.25 111 ASN B C 1
ATOM 2864 O O . ASN B 1 111 ? -28.266 12.438 -2.896 1 97.25 111 ASN B O 1
ATOM 2868 N N . PHE B 1 112 ? -27.031 11.609 -4.543 1 96.31 112 PHE B N 1
ATOM 2869 C CA . PHE B 1 112 ? -26.047 11.117 -3.572 1 96.31 112 PHE B CA 1
ATOM 2870 C C . PHE B 1 112 ? -25.406 12.281 -2.822 1 96.31 112 PHE B C 1
ATOM 2872 O O . PHE B 1 112 ? -25.281 12.242 -1.596 1 96.31 112 PHE B O 1
ATOM 2879 N N . ILE B 1 113 ? -24.984 13.328 -3.547 1 96.5 113 ILE B N 1
ATOM 2880 C CA . ILE B 1 113 ? -24.359 14.508 -2.953 1 96.5 113 ILE B CA 1
ATOM 2881 C C . ILE B 1 113 ? -25.312 15.148 -1.95 1 96.5 113 ILE B C 1
ATOM 2883 O O . ILE B 1 113 ? -24.922 15.438 -0.816 1 96.5 113 ILE B O 1
ATOM 2887 N N . ALA B 1 114 ? -26.562 15.219 -2.336 1 95.56 114 ALA B N 1
ATOM 2888 C CA . ALA B 1 114 ? -27.578 15.836 -1.483 1 95.56 114 ALA B CA 1
ATOM 2889 C C . ALA B 1 114 ? -27.844 14.984 -0.244 1 95.56 114 ALA B C 1
ATOM 2891 O O . ALA B 1 114 ? -28.094 15.516 0.84 1 95.56 114 ALA B O 1
ATOM 2892 N N . GLY B 1 115 ? -27.688 13.656 -0.392 1 94.81 115 GLY B N 1
ATOM 2893 C CA . GLY B 1 115 ? -27.969 12.727 0.692 1 94.81 115 GLY B CA 1
ATOM 2894 C C . GLY B 1 115 ? -26.797 12.547 1.641 1 94.81 115 GLY B C 1
ATOM 2895 O O . GLY B 1 115 ? -26.938 11.898 2.682 1 94.81 115 GLY B O 1
ATOM 2896 N N . ASN B 1 116 ? -25.688 13.125 1.3 1 94.44 116 ASN B N 1
ATOM 2897 C CA . ASN B 1 116 ? -24.484 12.984 2.119 1 94.44 116 ASN B CA 1
ATOM 2898 C C . ASN B 1 116 ? -23.812 14.328 2.363 1 94.44 116 ASN B C 1
ATOM 2900 O O . ASN B 1 116 ? -22.656 14.531 1.968 1 94.44 116 ASN B O 1
ATOM 2904 N N . PRO B 1 117 ? -24.5 15.234 3.051 1 94 117 PRO B N 1
ATOM 2905 C CA . PRO B 1 117 ? -23.984 16.594 3.211 1 94 117 PRO B CA 1
ATOM 2906 C C . PRO B 1 117 ? -22.672 16.656 3.967 1 94 117 PRO B C 1
ATOM 2908 O O . PRO B 1 117 ? -21.828 17.516 3.682 1 94 117 PRO B O 1
ATOM 2911 N N . THR B 1 118 ? -22.406 15.719 4.867 1 94 118 THR B N 1
ATOM 2912 C CA . THR B 1 118 ? -21.188 15.773 5.668 1 94 118 THR B CA 1
ATOM 2913 C C . THR B 1 118 ? -19.969 15.461 4.812 1 94 118 THR B C 1
ATOM 2915 O O . THR B 1 118 ? -18.844 15.766 5.207 1 94 118 THR B O 1
ATOM 2918 N N . MET B 1 119 ? -20.156 14.875 3.676 1 95.25 119 MET B N 1
ATOM 2919 C CA . MET B 1 119 ? -19.062 14.578 2.754 1 95.25 119 MET B CA 1
ATOM 2920 C C . MET B 1 119 ? -18.859 15.719 1.762 1 95.25 119 MET B C 1
ATOM 2922 O O . MET B 1 119 ? -17.812 15.828 1.137 1 95.25 119 MET B O 1
ATOM 2926 N N . PHE B 1 120 ? -19.922 16.578 1.657 1 95.19 120 PHE B N 1
ATOM 2927 C CA . PHE B 1 120 ? -19.891 17.531 0.558 1 95.19 120 PHE B CA 1
ATOM 2928 C C . PHE B 1 120 ? -20.266 18.938 1.046 1 95.19 120 PHE B C 1
ATOM 2930 O O . PHE B 1 120 ? -19.484 19.578 1.755 1 95.19 120 PHE B O 1
ATOM 2937 N N . ALA B 1 121 ? -21.516 19.359 0.83 1 93.19 121 ALA B N 1
ATOM 2938 C CA . ALA B 1 121 ? -21.922 20.734 1.108 1 93.19 121 ALA B CA 1
ATOM 2939 C C . ALA B 1 121 ? -21.766 21.062 2.592 1 93.19 121 ALA B C 1
ATOM 2941 O O . ALA B 1 121 ? -21.547 22.219 2.961 1 93.19 121 ALA B O 1
ATOM 2942 N N . GLY B 1 122 ? -21.859 20.109 3.41 1 94.06 122 GLY B N 1
ATOM 2943 C CA . GLY B 1 122 ? -21.766 20.297 4.848 1 94.06 122 GLY B CA 1
ATOM 2944 C C . GLY B 1 122 ? -20.469 19.781 5.438 1 94.06 122 GLY B C 1
ATOM 2945 O O . GLY B 1 122 ? -20.375 19.562 6.648 1 94.06 122 GLY B O 1
ATOM 2946 N N . ARG B 1 123 ? -19.484 19.594 4.613 1 96.25 123 ARG B N 1
ATOM 2947 C CA . ARG B 1 123 ? -18.203 19.047 5.074 1 96.25 123 ARG B CA 1
ATOM 2948 C C . ARG B 1 123 ? -17.516 20.016 6.035 1 96.25 123 ARG B C 1
ATOM 2950 O O . ARG B 1 123 ? -17.453 21.219 5.773 1 96.25 123 ARG B O 1
ATOM 2957 N N . LYS B 1 124 ? -17.031 19.469 7.133 1 96.69 124 LYS B N 1
ATOM 2958 C CA . LYS B 1 124 ? -16.375 20.281 8.156 1 96.69 124 LYS B CA 1
ATOM 2959 C C . LYS B 1 124 ? -15.062 19.625 8.617 1 96.69 124 LYS B C 1
ATOM 2961 O O . LYS B 1 124 ? -14.938 18.406 8.602 1 96.69 124 LYS B O 1
ATOM 2966 N N . ARG B 1 125 ? -14.172 20.453 8.906 1 97.44 125 ARG B N 1
ATOM 2967 C CA . ARG B 1 125 ? -12.992 20.062 9.68 1 97.44 125 ARG B CA 1
ATOM 2968 C C . ARG B 1 125 ? -13.18 20.391 11.156 1 97.44 125 ARG B C 1
ATOM 2970 O O . ARG B 1 125 ? -13.328 21.562 11.531 1 97.44 125 ARG B O 1
ATOM 2977 N N . TYR B 1 126 ? -13.156 19.375 12 1 96.69 126 TYR B N 1
ATOM 2978 C CA . TYR B 1 126 ? -13.312 19.562 13.438 1 96.69 126 TYR B CA 1
ATOM 2979 C C . TYR B 1 126 ? -11.961 19.641 14.125 1 96.69 126 TYR B C 1
ATOM 2981 O O . TYR B 1 126 ? -11.102 18.781 13.945 1 96.69 126 TYR B O 1
ATOM 2989 N N . MET B 1 127 ? -11.781 20.703 14.797 1 97.25 127 MET B N 1
ATOM 2990 C CA . MET B 1 127 ? -10.648 20.797 15.711 1 97.25 127 MET B CA 1
ATOM 2991 C C . MET B 1 127 ? -11.008 20.188 17.062 1 97.25 127 MET B C 1
ATOM 2993 O O . MET B 1 127 ? -12.047 20.5 17.641 1 97.25 127 MET B O 1
ATOM 2997 N N . LEU B 1 128 ? -10.047 19.312 17.516 1 97.31 128 LEU B N 1
ATOM 2998 C CA . LEU B 1 128 ? -10.453 18.469 18.625 1 97.31 128 LEU B CA 1
ATOM 2999 C C . LEU B 1 128 ? -9.469 18.594 19.781 1 97.31 128 LEU B C 1
ATOM 3001 O O . LEU B 1 128 ? -8.266 18.703 19.578 1 97.31 128 LEU B O 1
ATOM 3005 N N . ASP B 1 129 ? -10.039 18.609 20.969 1 97.81 129 ASP B N 1
ATOM 3006 C CA . ASP B 1 129 ? -9.297 18.188 22.141 1 97.81 129 ASP B CA 1
ATOM 3007 C C . ASP B 1 129 ? -9.43 16.672 22.344 1 97.81 129 ASP B C 1
ATOM 3009 O O . ASP B 1 129 ? -10.508 16.109 22.172 1 97.81 129 ASP B O 1
ATOM 3013 N N . GLN B 1 130 ? -8.25 16.109 22.766 1 97.69 130 GLN B N 1
ATOM 3014 C CA . GLN B 1 130 ? -8.312 14.656 22.75 1 97.69 130 GLN B CA 1
ATOM 3015 C C . GLN B 1 130 ? -7.629 14.055 23.969 1 97.69 130 GLN B C 1
ATOM 3017 O O . GLN B 1 130 ? -6.75 14.688 24.562 1 97.69 130 GLN B O 1
ATOM 3022 N N . ILE B 1 131 ? -8.156 12.914 24.312 1 97.12 131 ILE B N 1
ATOM 3023 C CA . ILE B 1 131 ? -7.496 11.984 25.219 1 97.12 131 ILE B CA 1
ATOM 3024 C C . ILE B 1 131 ? -7.301 10.641 24.531 1 97.12 131 ILE B C 1
ATOM 3026 O O . ILE B 1 131 ? -8.258 10.047 24.031 1 97.12 131 ILE B O 1
ATOM 3030 N N . VAL B 1 132 ? -6.062 10.234 24.469 1 96.94 132 VAL B N 1
ATOM 3031 C CA . VAL B 1 132 ? -5.723 8.977 23.812 1 96.94 132 VAL B CA 1
ATOM 3032 C C . VAL B 1 132 ? -5.273 7.961 24.859 1 96.94 132 VAL B C 1
ATOM 3034 O O . VAL B 1 132 ? -4.445 8.273 25.719 1 96.94 132 VAL B O 1
ATOM 3037 N N . PHE B 1 133 ? -5.805 6.785 24.766 1 94.88 133 PHE B N 1
ATOM 3038 C CA . PHE B 1 133 ? -5.465 5.734 25.719 1 94.88 133 PHE B CA 1
ATOM 3039 C C . PHE B 1 133 ? -5.594 4.359 25.078 1 94.88 133 PHE B C 1
ATOM 3041 O O . PHE B 1 133 ? -6.25 4.215 24.047 1 94.88 133 PHE B O 1
ATOM 3048 N N . PRO B 1 134 ? -4.84 3.41 25.578 1 92.94 134 PRO B N 1
ATOM 3049 C CA . PRO B 1 134 ? -4.945 2.066 25 1 92.94 134 PRO B CA 1
ATOM 3050 C C . PRO B 1 134 ? -6.371 1.52 25.047 1 92.94 134 PRO B C 1
ATOM 3052 O O . PRO B 1 134 ? -7.102 1.754 26 1 92.94 134 PRO B O 1
ATOM 3055 N N . GLN B 1 135 ? -6.676 0.871 23.938 1 87.62 135 GLN B N 1
ATOM 3056 C CA . GLN B 1 135 ? -7.988 0.239 23.922 1 87.62 135 GLN B CA 1
ATOM 3057 C C . GLN B 1 135 ? -8.125 -0.783 25.047 1 87.62 135 GLN B C 1
ATOM 3059 O O . GLN B 1 135 ? -7.363 -1.751 25.109 1 87.62 135 GLN B O 1
ATOM 3064 N N . PRO B 1 136 ? -9.094 -0.492 25.875 1 81.12 136 PRO B N 1
ATOM 3065 C CA . PRO B 1 136 ? -9.25 -1.429 26.984 1 81.12 136 PRO B CA 1
ATOM 3066 C C . PRO B 1 136 ? -9.742 -2.805 26.531 1 81.12 136 PRO B C 1
ATOM 3068 O O . PRO B 1 136 ? -10.57 -2.902 25.625 1 81.12 136 PRO B O 1
ATOM 3071 N N . THR B 1 137 ? -9.148 -3.799 27.156 1 76.75 137 THR B N 1
ATOM 3072 C CA . THR B 1 137 ? -9.602 -5.16 26.891 1 76.75 137 THR B CA 1
ATOM 3073 C C . THR B 1 137 ? -10.859 -5.477 27.688 1 76.75 137 THR B C 1
ATOM 3075 O O . THR B 1 137 ? -11.648 -6.344 27.312 1 76.75 137 THR B O 1
ATOM 3078 N N . ASP B 1 138 ? -10.953 -4.719 28.734 1 76.12 138 ASP B N 1
ATOM 3079 C CA . ASP B 1 138 ? -12.102 -4.871 29.625 1 76.12 138 ASP B CA 1
ATOM 3080 C C . ASP B 1 138 ? -13.266 -3.984 29.172 1 76.12 138 ASP B C 1
ATOM 3082 O O . ASP B 1 138 ? -13.18 -2.758 29.25 1 76.12 138 ASP B O 1
ATOM 3086 N N . MET B 1 139 ? -14.43 -4.621 28.781 1 77.69 139 MET B N 1
ATOM 3087 C CA . MET B 1 139 ? -15.586 -3.9 28.25 1 77.69 139 MET B CA 1
ATOM 3088 C C . MET B 1 139 ? -16.219 -3.037 29.344 1 77.69 139 MET B C 1
ATOM 3090 O O . MET B 1 139 ? -16.906 -2.061 29.031 1 77.69 139 MET B O 1
ATOM 3094 N N . THR B 1 140 ? -15.906 -3.324 30.562 1 82.81 140 THR B N 1
ATOM 3095 C CA . THR B 1 140 ? -16.484 -2.549 31.656 1 82.81 140 THR B CA 1
ATOM 3096 C C . THR B 1 140 ? -15.977 -1.113 31.625 1 82.81 140 THR B C 1
ATOM 3098 O O . THR B 1 140 ? -16.688 -0.184 32 1 82.81 140 THR B O 1
ATOM 3101 N N . VAL B 1 141 ? -14.742 -0.997 31.188 1 84.56 141 VAL B N 1
ATOM 3102 C CA . VAL B 1 141 ? -14.156 0.337 31.125 1 84.56 141 VAL B CA 1
ATOM 3103 C C . VAL B 1 141 ? -14.93 1.188 30.109 1 84.56 141 VAL B C 1
ATOM 3105 O O . VAL B 1 141 ? -15.258 2.342 30.391 1 84.56 141 VAL B O 1
ATOM 3108 N N . ILE B 1 142 ? -15.281 0.565 29.062 1 83.94 142 ILE B N 1
ATOM 3109 C CA . ILE B 1 142 ? -16 1.28 28.016 1 83.94 142 ILE B CA 1
ATOM 3110 C C . ILE B 1 142 ? -17.375 1.687 28.516 1 83.94 142 ILE B C 1
ATOM 3112 O O . ILE B 1 142 ? -17.844 2.803 28.266 1 83.94 142 ILE B O 1
ATOM 3116 N N . LYS B 1 143 ? -17.984 0.864 29.219 1 86 143 LYS B N 1
ATOM 3117 C CA . LYS B 1 143 ? -19.297 1.149 29.781 1 86 143 LYS B CA 1
ATOM 3118 C C . LYS B 1 143 ? -19.219 2.314 30.766 1 86 143 LYS B C 1
ATOM 3120 O O . LYS B 1 143 ? -20.125 3.156 30.797 1 86 143 LYS B O 1
ATOM 3125 N N . ASP B 1 144 ? -18.172 2.334 31.469 1 89.44 144 ASP B N 1
ATOM 3126 C CA . ASP B 1 144 ? -18.016 3.375 32.469 1 89.44 144 ASP B CA 1
ATOM 3127 C C . ASP B 1 144 ? -17.75 4.734 31.828 1 89.44 144 ASP B C 1
ATOM 3129 O O . ASP B 1 144 ? -18 5.773 32.438 1 89.44 144 ASP B O 1
ATOM 3133 N N . LEU B 1 145 ? -17.281 4.676 30.656 1 90.44 145 LEU B N 1
ATOM 3134 C CA . LEU B 1 145 ? -16.953 5.918 29.953 1 90.44 145 LEU B CA 1
ATOM 3135 C C . LEU B 1 145 ? -18.203 6.535 29.344 1 90.44 145 LEU B C 1
ATOM 3137 O O . LEU B 1 145 ? -18.219 7.723 29 1 90.44 145 LEU B O 1
ATOM 3141 N N . GLN B 1 146 ? -19.25 5.785 29.266 1 86.06 146 GLN B N 1
ATOM 3142 C CA . GLN B 1 146 ? -20.453 6.219 28.578 1 86.06 146 GLN B CA 1
ATOM 3143 C C . GLN B 1 146 ? -21.094 7.414 29.281 1 86.06 146 GLN B C 1
ATOM 3145 O O . GLN B 1 146 ? -21.516 8.367 28.625 1 86.06 146 GLN B O 1
ATOM 3150 N N . PRO B 1 147 ? -21.031 7.379 30.578 1 88.19 147 PRO B N 1
ATOM 3151 C CA . PRO B 1 147 ? -21.672 8.5 31.266 1 88.19 147 PRO B CA 1
ATOM 3152 C C . PRO B 1 147 ? -20.781 9.727 31.359 1 88.19 147 PRO B C 1
ATOM 3154 O O . PRO B 1 147 ? -21.188 10.766 31.891 1 88.19 147 PRO B O 1
ATOM 3157 N N . ALA B 1 148 ? -19.609 9.617 30.859 1 91.88 148 ALA B N 1
ATOM 3158 C CA . ALA B 1 148 ? -18.703 10.758 30.906 1 91.88 148 ALA B CA 1
ATOM 3159 C C . ALA B 1 148 ? -19.047 11.773 29.828 1 91.88 148 ALA B C 1
ATOM 3161 O O . ALA B 1 148 ? -19 11.453 28.625 1 91.88 148 ALA B O 1
ATOM 3162 N N . HIS B 1 149 ? -19.312 13.016 30.25 1 93.38 149 HIS B N 1
ATOM 3163 C CA . HIS B 1 149 ? -19.781 14.023 29.312 1 93.38 149 HIS B CA 1
ATOM 3164 C C . HIS B 1 149 ? -18.719 15.102 29.078 1 93.38 149 HIS B C 1
ATOM 3166 O O . HIS B 1 149 ? -19.047 16.203 28.641 1 93.38 149 HIS B O 1
ATOM 3172 N N . SER B 1 150 ? -17.469 14.789 29.5 1 95.44 150 SER B N 1
ATOM 3173 C CA . SER B 1 150 ? -16.344 15.68 29.266 1 95.44 150 SER B CA 1
ATOM 3174 C C . SER B 1 150 ? -15.016 14.914 29.25 1 95.44 150 SER B C 1
ATOM 3176 O O . SER B 1 150 ? -14.945 13.797 29.75 1 95.44 150 SER B O 1
ATOM 3178 N N . LEU B 1 151 ? -14.055 15.539 28.688 1 96.88 151 LEU B N 1
ATOM 3179 C CA . LEU B 1 151 ? -12.734 14.922 28.688 1 96.88 151 LEU B CA 1
ATOM 3180 C C . LEU B 1 151 ? -12.188 14.836 30.109 1 96.88 151 LEU B C 1
ATOM 3182 O O . LEU B 1 151 ? -11.477 13.883 30.438 1 96.88 151 LEU B O 1
ATOM 3186 N N . GLU B 1 152 ? -12.562 15.852 30.875 1 96.38 152 GLU B N 1
ATOM 3187 C CA . GLU B 1 152 ? -12.133 15.836 32.281 1 96.38 152 GLU B CA 1
ATOM 3188 C C . GLU B 1 152 ? -12.711 14.641 33.031 1 96.38 152 GLU B C 1
ATOM 3190 O O . GLU B 1 152 ? -12.008 13.984 33.781 1 96.38 152 GLU B O 1
ATOM 3195 N N . ALA B 1 153 ? -13.953 14.398 32.781 1 96.31 153 ALA B N 1
ATOM 3196 C CA . ALA B 1 153 ? -14.594 13.234 33.406 1 96.31 153 ALA B CA 1
ATOM 3197 C C . ALA B 1 153 ? -13.93 11.938 32.938 1 96.31 153 ALA B C 1
ATOM 3199 O O . ALA B 1 153 ? -13.703 11.031 33.75 1 96.31 153 ALA B O 1
ATOM 3200 N N . ILE B 1 154 ? -13.625 11.852 31.719 1 96.44 154 ILE B N 1
ATOM 3201 C CA . ILE B 1 154 ? -12.961 10.68 31.156 1 96.44 154 ILE B CA 1
ATOM 3202 C C . ILE B 1 154 ? -11.586 10.516 31.797 1 96.44 154 ILE B C 1
ATOM 3204 O O . ILE B 1 154 ? -11.219 9.414 32.219 1 96.44 154 ILE B O 1
ATOM 3208 N N . ALA B 1 155 ? -10.875 11.602 31.859 1 96.44 155 ALA B N 1
ATOM 3209 C CA . ALA B 1 155 ? -9.555 11.578 32.469 1 96.44 155 ALA B CA 1
ATOM 3210 C C . ALA B 1 155 ? -9.633 11.07 33.906 1 96.44 155 ALA B C 1
ATOM 3212 O O . ALA B 1 155 ? -8.789 10.281 34.344 1 96.44 155 ALA B O 1
ATOM 3213 N N . GLN B 1 156 ? -10.648 11.477 34.625 1 95.81 156 GLN B N 1
ATOM 3214 C CA . GLN B 1 156 ? -10.828 11.07 36 1 95.81 156 GLN B CA 1
ATOM 3215 C C . GLN B 1 156 ? -11.094 9.57 36.094 1 95.81 156 GLN B C 1
ATOM 3217 O O . GLN B 1 156 ? -10.523 8.898 36.969 1 95.81 156 GLN B O 1
ATOM 3222 N N . ILE B 1 157 ? -11.859 9.109 35.25 1 94.69 157 ILE B N 1
ATOM 3223 C CA . ILE B 1 157 ? -12.188 7.691 35.25 1 94.69 157 ILE B CA 1
ATOM 3224 C C . ILE B 1 157 ? -10.945 6.871 34.906 1 94.69 157 ILE B C 1
ATOM 3226 O O . ILE B 1 157 ? -10.656 5.875 35.594 1 94.69 157 ILE B O 1
ATOM 3230 N N . LEU B 1 158 ? -10.25 7.273 33.938 1 94.94 158 LEU B N 1
ATOM 3231 C CA . LEU B 1 158 ? -9.039 6.562 33.531 1 94.94 158 LEU B CA 1
ATOM 3232 C C . LEU B 1 158 ? -8.008 6.57 34.656 1 94.94 158 LEU B C 1
ATOM 3234 O O . LEU B 1 158 ? -7.383 5.547 34.938 1 94.94 158 LEU B O 1
ATOM 3238 N N . THR B 1 159 ? -7.898 7.727 35.281 1 95.69 159 THR B N 1
ATOM 3239 C CA . THR B 1 159 ? -6.98 7.852 36.406 1 95.69 159 THR B CA 1
ATOM 3240 C C . THR B 1 159 ? -7.387 6.91 37.531 1 95.69 159 THR B C 1
ATOM 3242 O O . THR B 1 159 ? -6.543 6.203 38.094 1 95.69 159 THR B O 1
ATOM 3245 N N . ALA B 1 160 ? -8.625 6.875 37.812 1 94 160 ALA B N 1
ATOM 3246 C CA . ALA B 1 160 ? -9.148 6.027 38.875 1 94 160 ALA B CA 1
ATOM 3247 C C . ALA B 1 160 ? -8.898 4.551 38.562 1 94 160 ALA B C 1
ATOM 3249 O O . ALA B 1 160 ? -8.703 3.75 39.5 1 94 160 ALA B O 1
ATOM 3250 N N . LYS B 1 161 ? -8.773 4.262 37.312 1 93.06 161 LYS B N 1
ATOM 3251 C CA . LYS B 1 161 ? -8.617 2.865 36.938 1 93.06 161 LYS B CA 1
ATOM 3252 C C . LYS B 1 161 ? -7.152 2.541 36.625 1 93.06 161 LYS B C 1
ATOM 3254 O O . LYS B 1 161 ? -6.832 1.421 36.219 1 93.06 161 LYS B O 1
ATOM 3259 N N . GLY B 1 162 ? -6.383 3.496 36.719 1 92.94 162 GLY B N 1
ATOM 3260 C CA . GLY B 1 162 ? -4.953 3.295 36.531 1 92.94 162 GLY B CA 1
ATOM 3261 C C . GLY B 1 162 ? -4.551 3.162 35.094 1 92.94 162 GLY B C 1
ATOM 3262 O O . GLY B 1 162 ? -3.545 2.525 34.781 1 92.94 162 GLY B O 1
ATOM 3263 N N . ILE B 1 163 ? -5.367 3.705 34.281 1 94.25 163 ILE B N 1
ATOM 3264 C CA . ILE B 1 163 ? -5.066 3.645 32.844 1 94.25 163 ILE B CA 1
ATOM 3265 C C . ILE B 1 163 ? -4.332 4.914 32.406 1 94.25 163 ILE B C 1
ATOM 3267 O O . ILE B 1 163 ? -4.836 6.023 32.594 1 94.25 163 ILE B O 1
ATOM 3271 N N . GLN B 1 164 ? -3.197 4.676 31.844 1 95.25 164 GLN B N 1
ATOM 3272 C CA . GLN B 1 164 ? -2.422 5.809 31.359 1 95.25 164 GLN B CA 1
ATOM 3273 C C . GLN B 1 164 ? -3.051 6.41 30.094 1 95.25 164 GLN B C 1
ATOM 3275 O O . GLN B 1 164 ? -3.555 5.684 29.25 1 95.25 164 GLN B O 1
ATOM 3280 N N . PHE B 1 165 ? -3.057 7.715 30.047 1 96.69 165 PHE B N 1
ATOM 3281 C CA . PHE B 1 165 ? -3.598 8.398 28.891 1 96.69 165 PHE B CA 1
ATOM 3282 C C . PHE B 1 165 ? -2.766 9.633 28.547 1 96.69 165 PHE B C 1
ATOM 3284 O O . PHE B 1 165 ? -1.931 10.062 29.359 1 96.69 165 PHE B O 1
ATOM 3291 N N . GLN B 1 166 ? -2.848 10.141 27.344 1 96.81 166 GLN B N 1
ATOM 3292 C CA . GLN B 1 166 ? -2.191 11.352 26.859 1 96.81 166 GLN B CA 1
ATOM 3293 C C . GLN B 1 166 ? -3.213 12.367 26.375 1 96.81 166 GLN B C 1
ATOM 3295 O O . GLN B 1 166 ? -4.172 12.016 25.688 1 96.81 166 GLN B O 1
ATOM 3300 N N . ARG B 1 167 ? -2.932 13.578 26.766 1 96.12 167 ARG B N 1
ATOM 3301 C CA . ARG B 1 167 ? -3.758 14.664 26.25 1 96.12 167 ARG B CA 1
ATOM 3302 C C . ARG B 1 167 ? -3.131 15.281 25 1 96.12 167 ARG B C 1
ATOM 3304 O O . ARG B 1 167 ? -1.907 15.281 24.844 1 96.12 167 ARG B O 1
ATOM 3311 N N . GLY B 1 168 ? -4.066 15.68 24.156 1 96.06 168 GLY B N 1
ATOM 3312 C CA . GLY B 1 168 ? -3.584 16.344 22.938 1 96.06 168 GLY B CA 1
ATOM 3313 C C . GLY B 1 168 ? -4.684 17.016 22.156 1 96.06 168 GLY B C 1
ATOM 3314 O O . GLY B 1 168 ? -5.797 17.203 22.656 1 96.06 168 GLY B O 1
ATOM 3315 N N . ASN B 1 169 ? -4.246 17.5 20.984 1 96.06 169 ASN B N 1
ATOM 3316 C CA . ASN B 1 169 ? -5.16 18.078 20.016 1 96.06 169 ASN B CA 1
ATOM 3317 C C . ASN B 1 169 ? -5.113 17.328 18.688 1 96.06 169 ASN B C 1
ATOM 3319 O O . ASN B 1 169 ? -4.133 16.641 18.391 1 96.06 169 ASN B O 1
ATOM 3323 N N . GLY B 1 170 ? -6.188 17.375 18.016 1 95.5 170 GLY B N 1
ATOM 3324 C CA . GLY B 1 170 ? -6.254 16.781 16.688 1 95.5 170 GLY B CA 1
ATOM 3325 C C . GLY B 1 170 ? -7.297 17.422 15.805 1 95.5 170 GLY B C 1
ATOM 3326 O O . GLY B 1 170 ? -7.836 18.484 16.141 1 95.5 170 GLY B O 1
ATOM 3327 N N . GLN B 1 171 ? -7.359 16.891 14.68 1 96.38 171 GLN B N 1
ATOM 3328 C CA . GLN B 1 171 ? -8.398 17.297 13.75 1 96.38 171 GLN B CA 1
ATOM 3329 C C . GLN B 1 171 ? -8.969 16.109 12.984 1 96.38 171 GLN B C 1
ATOM 3331 O O . GLN B 1 171 ? -8.297 15.086 12.836 1 96.38 171 GLN B O 1
ATOM 3336 N N . VAL B 1 172 ? -10.195 16.234 12.586 1 96.25 172 VAL B N 1
ATOM 3337 C CA . VAL B 1 172 ? -10.812 15.219 11.75 1 96.25 172 VAL B CA 1
ATOM 3338 C C . VAL B 1 172 ? -11.68 15.883 10.68 1 96.25 172 VAL B C 1
ATOM 3340 O O . VAL B 1 172 ? -12.359 16.875 10.953 1 96.25 172 VAL B O 1
ATOM 3343 N N . ASP B 1 173 ? -11.547 15.398 9.508 1 96.62 173 ASP B N 1
ATOM 3344 C CA . ASP B 1 173 ? -12.359 15.82 8.375 1 96.62 173 ASP B CA 1
ATOM 3345 C C . ASP B 1 173 ? -13.609 14.945 8.234 1 96.62 173 ASP B C 1
ATOM 3347 O O . ASP B 1 173 ? -13.508 13.727 8.086 1 96.62 173 ASP B O 1
ATOM 3351 N N . SER B 1 174 ? -14.789 15.578 8.305 1 96 174 SER B N 1
ATOM 3352 C CA . SER B 1 174 ? -16.031 14.828 8.258 1 96 174 SER B CA 1
ATOM 3353 C C . SER B 1 174 ? -16.141 14 6.98 1 96 174 SER B C 1
ATOM 3355 O O . SER B 1 174 ? -16.781 12.953 6.961 1 96 174 SER B O 1
ATOM 3357 N N . GLY B 1 175 ? -15.523 14.453 5.941 1 94.81 175 GLY B N 1
ATOM 3358 C CA . GLY B 1 175 ? -15.578 13.773 4.656 1 94.81 175 GLY B CA 1
ATOM 3359 C C . GLY B 1 175 ? -14.797 12.469 4.637 1 94.81 175 GLY B C 1
ATOM 3360 O O . GLY B 1 175 ? -14.969 11.656 3.73 1 94.81 175 GLY B O 1
ATOM 3361 N N . MET B 1 176 ? -13.953 12.258 5.625 1 93.5 176 MET B N 1
ATOM 3362 C CA . MET B 1 176 ? -13.117 11.062 5.691 1 93.5 176 MET B CA 1
ATOM 3363 C C . MET B 1 176 ? -13.719 10.031 6.637 1 93.5 176 MET B C 1
ATOM 3365 O O . MET B 1 176 ? -13.133 8.969 6.852 1 93.5 176 MET B O 1
ATOM 3369 N N . LEU B 1 177 ? -14.906 10.32 7.148 1 93.12 177 LEU B N 1
ATOM 3370 C CA . LEU B 1 177 ? -15.586 9.43 8.078 1 93.12 177 LEU B CA 1
ATOM 3371 C C . LEU B 1 177 ? -16.719 8.672 7.383 1 93.12 177 LEU B C 1
ATOM 3373 O O . LEU B 1 177 ? -17.344 9.195 6.461 1 93.12 177 LEU B O 1
ATOM 3377 N N . PRO B 1 178 ? -16.922 7.523 7.949 1 89.19 178 PRO B N 1
ATOM 3378 C CA . PRO B 1 178 ? -18.172 6.914 7.496 1 89.19 178 PRO B CA 1
ATOM 3379 C C . PRO B 1 178 ? -19.391 7.812 7.727 1 89.19 178 PRO B C 1
ATOM 3381 O O . PRO B 1 178 ? -19.469 8.492 8.75 1 89.19 178 PRO B O 1
ATOM 3384 N N . PRO B 1 179 ? -20.25 7.762 6.777 1 86.56 179 PRO B N 1
ATOM 3385 C CA . PRO B 1 179 ? -21.375 8.703 6.832 1 86.56 179 PRO B CA 1
ATOM 3386 C C . PRO B 1 179 ? -22.141 8.625 8.148 1 86.56 179 PRO B C 1
ATOM 3388 O O . PRO B 1 179 ? -22.531 9.656 8.703 1 86.56 179 PRO B O 1
ATOM 3391 N N . ASP B 1 180 ? -22.359 7.453 8.625 1 90.25 180 ASP B N 1
ATOM 3392 C CA . ASP B 1 180 ? -23.109 7.285 9.867 1 90.25 180 ASP B CA 1
ATOM 3393 C C . ASP B 1 180 ? -22.359 7.91 11.047 1 90.25 180 ASP B C 1
ATOM 3395 O O . ASP B 1 180 ? -22.969 8.555 11.906 1 90.25 180 ASP B O 1
ATOM 3399 N N . VAL B 1 181 ? -21.094 7.766 11.07 1 93.62 181 VAL B N 1
ATOM 3400 C CA . VAL B 1 181 ? -20.266 8.336 12.125 1 93.62 181 VAL B CA 1
ATOM 3401 C C . VAL B 1 181 ? -20.25 9.859 12 1 93.62 181 VAL B C 1
ATOM 3403 O O . VAL B 1 181 ? -20.406 10.57 13 1 93.62 181 VAL B O 1
ATOM 3406 N N . ALA B 1 182 ? -20.078 10.328 10.805 1 94.25 182 ALA B N 1
ATOM 3407 C CA . ALA B 1 182 ? -20.062 11.766 10.555 1 94.25 182 ALA B CA 1
ATOM 3408 C C . ALA B 1 182 ? -21.359 12.43 11.008 1 94.25 182 ALA B C 1
ATOM 3410 O O . ALA B 1 182 ? -21.328 13.492 11.633 1 94.25 182 ALA B O 1
ATOM 3411 N N . SER B 1 183 ? -22.453 11.812 10.734 1 92.56 183 SER B N 1
ATOM 3412 C CA . SER B 1 183 ? -23.75 12.359 11.117 1 92.56 183 SER B CA 1
ATOM 3413 C C . SER B 1 183 ? -23.906 12.406 12.633 1 92.56 183 SER B C 1
ATOM 3415 O O . SER B 1 183 ? -24.422 13.383 13.18 1 92.56 183 SER B O 1
ATOM 3417 N N . ARG B 1 184 ? -23.406 11.422 13.258 1 94.12 184 ARG B N 1
ATOM 3418 C CA . ARG B 1 184 ? -23.484 11.383 14.711 1 94.12 184 ARG B CA 1
ATOM 3419 C C . ARG B 1 184 ? -22.641 12.477 15.344 1 94.12 184 ARG B C 1
ATOM 3421 O O . ARG B 1 184 ? -23.078 13.156 16.266 1 94.12 184 ARG B O 1
ATOM 3428 N N . ILE B 1 185 ? -21.516 12.648 14.82 1 94.94 185 ILE B N 1
ATOM 3429 C CA . ILE B 1 185 ? -20.594 13.664 15.336 1 94.94 185 ILE B CA 1
ATOM 3430 C C . ILE B 1 185 ? -21.188 15.055 15.109 1 94.94 185 ILE B C 1
ATOM 3432 O O . ILE B 1 185 ? -21.156 15.906 16 1 94.94 185 ILE B O 1
ATOM 3436 N N . ALA B 1 186 ? -21.75 15.258 14.016 1 92.62 186 ALA B N 1
ATOM 3437 C CA . ALA B 1 186 ? -22.344 16.547 13.672 1 92.62 186 ALA B CA 1
ATOM 3438 C C . ALA B 1 186 ? -23.5 16.875 14.602 1 92.62 186 ALA B C 1
ATOM 3440 O O . ALA B 1 186 ? -23.797 18.062 14.836 1 92.62 186 ALA B O 1
ATOM 3441 N N . ALA B 1 187 ? -24.062 15.875 15.133 1 92.62 187 ALA B N 1
ATOM 3442 C CA . ALA B 1 187 ? -25.266 16.078 15.945 1 92.62 187 ALA B CA 1
ATOM 3443 C C . ALA B 1 187 ? -24.922 16.172 17.422 1 92.62 187 ALA B C 1
ATOM 3445 O O . ALA B 1 187 ? -25.797 16.438 18.25 1 92.62 187 ALA B O 1
ATOM 3446 N N . LEU B 1 188 ? -23.672 16.031 17.719 1 93.25 188 LEU B N 1
ATOM 3447 C CA . LEU B 1 188 ? -23.266 16.047 19.109 1 93.25 188 LEU B CA 1
ATOM 3448 C C . LEU B 1 188 ? -23.406 17.453 19.688 1 93.25 188 LEU B C 1
ATOM 3450 O O . LEU B 1 188 ? -23.062 18.438 19.031 1 93.25 188 LEU B O 1
ATOM 3454 N N . PRO B 1 189 ? -23.875 17.5 20.969 1 91.38 189 PRO B N 1
ATOM 3455 C CA . PRO B 1 189 ? -23.828 18.781 21.656 1 91.38 189 PRO B CA 1
ATOM 3456 C C . PRO B 1 189 ? -22.406 19.25 21.922 1 91.38 189 PRO B C 1
ATOM 3458 O O . PRO B 1 189 ? -21.484 18.438 21.969 1 91.38 189 PRO B O 1
ATOM 3461 N N . ALA B 1 190 ? -22.25 20.547 22.031 1 87.44 190 ALA B N 1
ATOM 3462 C CA . ALA B 1 190 ? -20.938 21.109 22.344 1 87.44 190 ALA B CA 1
ATOM 3463 C C . ALA B 1 190 ? -20.375 20.484 23.625 1 87.44 190 ALA B C 1
ATOM 3465 O O . ALA B 1 190 ? -21.094 20.328 24.625 1 87.44 190 ALA B O 1
ATOM 3466 N N . GLY B 1 191 ? -19.156 20.047 23.562 1 91.81 191 GLY B N 1
ATOM 3467 C CA . GLY B 1 191 ? -18.484 19.562 24.75 1 91.81 191 GLY B CA 1
ATOM 3468 C C . GLY B 1 191 ? -18.641 18.062 24.953 1 91.81 191 GLY B C 1
ATOM 3469 O O . GLY B 1 191 ? -17.922 17.469 25.75 1 91.81 191 GLY B O 1
ATOM 3470 N N . GLU B 1 192 ? -19.594 17.5 24.281 1 94.62 192 GLU B N 1
ATOM 3471 C CA . GLU B 1 192 ? -19.828 16.078 24.422 1 94.62 192 GLU B CA 1
ATOM 3472 C C . GLU B 1 192 ? -18.719 15.273 23.734 1 94.62 192 GLU B C 1
ATOM 3474 O O . GLU B 1 192 ? -18.406 15.5 22.562 1 94.62 192 GLU B O 1
ATOM 3479 N N . PRO B 1 193 ? -18.172 14.305 24.422 1 96.5 193 PRO B N 1
ATOM 3480 C CA . PRO B 1 193 ? -17.094 13.523 23.812 1 96.5 193 PRO B CA 1
ATOM 3481 C C . PRO B 1 193 ? -17.594 12.406 22.906 1 96.5 193 PRO B C 1
ATOM 3483 O O . PRO B 1 193 ? -18.719 11.922 23.094 1 96.5 193 PRO B O 1
ATOM 3486 N N . PHE B 1 194 ? -16.812 12.07 21.953 1 94.69 194 PHE B N 1
ATOM 3487 C CA . PHE B 1 194 ? -17.016 10.875 21.141 1 94.69 194 PHE B CA 1
ATOM 3488 C C . PHE B 1 194 ? -15.742 10.047 21.078 1 94.69 194 PHE B C 1
ATOM 3490 O O . PHE B 1 194 ? -14.641 10.586 21.203 1 94.69 194 PHE B O 1
ATOM 3497 N N . LEU B 1 195 ? -15.977 8.742 20.875 1 92.44 195 LEU B N 1
ATOM 3498 C CA . LEU B 1 195 ? -14.852 7.809 20.875 1 92.44 195 LEU B CA 1
ATOM 3499 C C . LEU B 1 195 ? -14.672 7.188 19.5 1 92.44 195 LEU B C 1
ATOM 3501 O O . LEU B 1 195 ? -15.641 6.734 18.875 1 92.44 195 LEU B O 1
ATOM 3505 N N . ILE B 1 196 ? -13.469 7.219 19.016 1 90.06 196 ILE B N 1
ATOM 3506 C CA . ILE B 1 196 ? -13.117 6.566 17.75 1 90.06 196 ILE B CA 1
ATOM 3507 C C . ILE B 1 196 ? -11.93 5.637 17.969 1 90.06 196 ILE B C 1
ATOM 3509 O O . ILE B 1 196 ? -10.891 6.055 18.5 1 90.06 196 ILE B O 1
ATOM 3513 N N . PRO B 1 197 ? -12.109 4.387 17.656 1 88.69 197 PRO B N 1
ATOM 3514 C CA .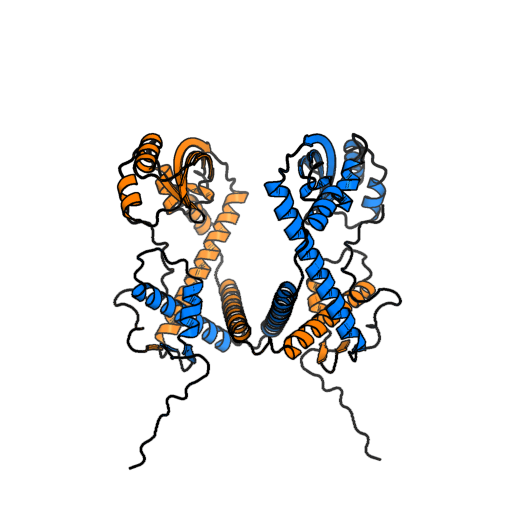 PRO B 1 197 ? -10.945 3.5 17.703 1 88.69 197 PRO B CA 1
ATOM 3515 C C . PRO B 1 197 ? -9.898 3.838 16.641 1 88.69 197 PRO B C 1
ATOM 3517 O O . PRO B 1 197 ? -10.25 4.23 15.531 1 88.69 197 PRO B O 1
ATOM 3520 N N . ASP B 1 198 ? -8.578 3.754 16.969 1 88.12 198 ASP B N 1
ATOM 3521 C CA . ASP B 1 198 ? -7.469 4.016 16.062 1 88.12 198 ASP B CA 1
ATOM 3522 C C . ASP B 1 198 ? -6.277 3.117 16.375 1 88.12 198 ASP B C 1
ATOM 3524 O O . ASP B 1 198 ? -5.512 3.395 17.312 1 88.12 198 ASP B O 1
ATOM 3528 N N . ASN B 1 199 ? -6.129 2.096 15.57 1 84.5 199 ASN B N 1
ATOM 3529 C CA . ASN B 1 199 ? -4.949 1.242 15.625 1 84.5 199 ASN B CA 1
ATOM 3530 C C . ASN B 1 199 ? -4.68 0.752 17.047 1 84.5 199 ASN B C 1
ATOM 3532 O O . ASN B 1 199 ? -3.568 0.899 17.562 1 84.5 199 ASN B O 1
ATOM 3536 N N . GLY B 1 200 ? -5.676 0.196 17.688 1 84.31 200 GLY B N 1
ATOM 3537 C CA . GLY B 1 200 ? -5.508 -0.405 19 1 84.31 200 GLY B CA 1
ATOM 3538 C C . GLY B 1 200 ? -5.637 0.595 20.141 1 84.31 200 GLY B C 1
ATOM 3539 O O . GLY B 1 200 ? -5.516 0.232 21.312 1 84.31 200 GLY B O 1
ATOM 3540 N N . ARG B 1 201 ? -5.836 1.811 19.781 1 91.75 201 ARG B N 1
ATOM 3541 C CA . ARG B 1 201 ? -6.086 2.857 20.766 1 91.75 201 ARG B CA 1
ATOM 3542 C C . ARG B 1 201 ? -7.5 3.412 20.625 1 91.75 201 ARG B C 1
ATOM 3544 O O . ARG B 1 201 ? -8.18 3.16 19.641 1 91.75 201 ARG B O 1
ATOM 3551 N N . LEU B 1 202 ? -7.895 4 21.766 1 92.62 202 LEU B N 1
ATOM 3552 C CA . LEU B 1 202 ? -9.148 4.746 21.734 1 92.62 202 LEU B CA 1
ATOM 3553 C C . LEU B 1 202 ? -8.898 6.242 21.891 1 92.62 202 LEU B C 1
ATOM 3555 O O . LEU B 1 202 ? -8.117 6.652 22.75 1 92.62 202 LEU B O 1
ATOM 3559 N N . VAL B 1 203 ? -9.5 6.996 21.031 1 95.44 203 VAL B N 1
ATOM 3560 C CA . VAL B 1 203 ? -9.336 8.445 21.078 1 95.44 203 VAL B CA 1
ATOM 3561 C C . VAL B 1 203 ? -10.664 9.102 21.484 1 95.44 203 VAL B C 1
ATOM 3563 O O . VAL B 1 203 ? -11.625 9.062 20.719 1 95.44 203 VAL B O 1
ATOM 3566 N N . ALA B 1 204 ? -10.641 9.594 22.656 1 96.44 204 ALA B N 1
ATOM 3567 C CA . ALA B 1 204 ? -11.766 10.43 23.078 1 96.44 204 ALA B CA 1
ATOM 3568 C C . ALA B 1 204 ? -11.578 11.875 22.625 1 96.44 204 ALA B C 1
ATOM 3570 O O . ALA B 1 204 ? -10.539 12.484 22.906 1 96.44 204 ALA B O 1
ATOM 3571 N N . SER B 1 205 ? -12.633 12.391 22 1 97.31 205 SER B N 1
ATOM 3572 C CA . SER B 1 205 ? -12.469 13.719 21.422 1 97.31 205 SER B CA 1
ATOM 3573 C C . SER B 1 205 ? -13.656 14.617 21.766 1 97.31 205 SER B C 1
ATOM 3575 O O . SER B 1 205 ? -14.789 14.141 21.859 1 97.31 205 SER B O 1
ATOM 3577 N N . VAL B 1 206 ? -13.359 15.883 22 1 96.88 206 VAL B N 1
ATOM 3578 C CA . VAL B 1 206 ? -14.359 16.938 22.109 1 96.88 206 VAL B CA 1
ATOM 3579 C C . VAL B 1 206 ? -14.117 18 21.047 1 96.88 206 VAL B C 1
ATOM 3581 O O . VAL B 1 206 ? -12.977 18.406 20.812 1 96.88 206 VAL B O 1
ATOM 3584 N N . ILE B 1 207 ? -15.234 18.438 20.453 1 97.19 207 ILE B N 1
ATOM 3585 C CA . ILE B 1 207 ? -15.133 19.438 19.391 1 97.19 207 ILE B CA 1
ATOM 3586 C C . ILE B 1 207 ? -14.867 20.812 20 1 97.19 207 ILE B C 1
ATOM 3588 O O . ILE B 1 207 ? -15.641 21.297 20.828 1 97.19 207 ILE B O 1
ATOM 3592 N N . LYS B 1 208 ? -13.773 21.375 19.516 1 96.12 208 LYS B N 1
ATOM 3593 C CA . LYS B 1 208 ? -13.453 22.75 19.906 1 96.12 208 LYS B CA 1
ATOM 3594 C C . LYS B 1 208 ? -14.031 23.75 18.922 1 96.12 208 LYS B C 1
ATOM 3596 O O . LYS B 1 208 ? -14.547 24.797 19.328 1 96.12 208 LYS B O 1
ATOM 3601 N N . SER B 1 209 ? -13.852 23.422 17.75 1 95.94 209 SER B N 1
ATOM 3602 C CA . SER B 1 209 ? -14.383 24.266 16.688 1 95.94 209 SER B CA 1
ATOM 3603 C C . SER B 1 209 ? -14.594 23.469 15.406 1 95.94 209 SER B C 1
ATOM 3605 O O . SER B 1 209 ? -14.094 22.359 15.266 1 95.94 209 SER B O 1
ATOM 3607 N N . ALA B 1 210 ? -15.406 24.047 14.562 1 96 210 ALA B N 1
ATOM 3608 C CA . ALA B 1 210 ? -15.703 23.469 13.25 1 96 210 ALA B CA 1
ATOM 3609 C C . ALA B 1 210 ? -15.531 24.5 12.148 1 96 210 ALA B C 1
ATOM 3611 O O . ALA B 1 210 ? -15.992 25.641 12.281 1 96 210 ALA B O 1
ATOM 3612 N N . GLU B 1 211 ? -14.773 24.062 11.156 1 96.56 211 GLU B N 1
ATOM 3613 C CA . GLU B 1 211 ? -14.578 24.922 9.992 1 96.56 211 GLU B CA 1
ATOM 3614 C C . GLU B 1 211 ? -15.133 24.266 8.727 1 96.56 211 GLU B C 1
ATOM 3616 O O . GLU B 1 211 ? -14.945 23.062 8.516 1 96.56 211 GLU B O 1
ATOM 3621 N N . ALA B 1 212 ? -15.836 25.141 8.023 1 96.31 212 ALA B N 1
ATOM 3622 C CA . ALA B 1 212 ? -16.359 24.609 6.762 1 96.31 212 ALA B CA 1
ATOM 3623 C C . ALA B 1 212 ? -15.234 24.297 5.785 1 96.31 212 ALA B C 1
ATOM 3625 O O . ALA B 1 212 ? -14.266 25.062 5.68 1 96.31 212 ALA B O 1
ATOM 3626 N N . VAL B 1 213 ? -15.336 23.156 5.168 1 95.38 213 VAL B N 1
ATOM 3627 C CA . VAL B 1 213 ? -14.43 22.781 4.09 1 95.38 213 VAL B CA 1
ATOM 3628 C C . VAL B 1 213 ? -15.156 22.828 2.752 1 95.38 213 VAL B C 1
ATOM 3630 O O . VAL B 1 213 ? -16.141 22.125 2.543 1 95.38 213 VAL B O 1
ATOM 3633 N N . ALA B 1 214 ? -14.695 23.641 1.876 1 93.5 214 ALA B N 1
ATOM 3634 C CA . ALA B 1 214 ? -15.344 23.812 0.578 1 93.5 214 ALA B CA 1
ATOM 3635 C C . ALA B 1 214 ? -15.148 22.578 -0.299 1 93.5 214 ALA B C 1
ATOM 3637 O O . ALA B 1 214 ? -14.062 21.984 -0.322 1 93.5 214 ALA B O 1
ATOM 3638 N N . THR B 1 215 ? -16.234 22.109 -0.926 1 94.38 215 THR B N 1
ATOM 3639 C CA . THR B 1 215 ? -16.203 21.031 -1.904 1 94.38 215 THR B CA 1
ATOM 3640 C C . THR B 1 215 ? -16.859 21.453 -3.211 1 94.38 215 THR B C 1
ATOM 3642 O O . THR B 1 215 ? -18 21.078 -3.49 1 94.38 215 THR B O 1
ATOM 3645 N N . PRO B 1 216 ? -16.047 22.094 -4.008 1 94.31 216 PRO B N 1
ATOM 3646 C CA . PRO B 1 216 ? -16.641 22.547 -5.266 1 94.31 216 PRO B CA 1
ATOM 3647 C C . PRO B 1 216 ? -17.203 21.406 -6.109 1 94.31 216 PRO B C 1
ATOM 3649 O O . PRO B 1 216 ? -16.75 20.266 -5.984 1 94.31 216 PRO B O 1
ATOM 3652 N N . GLU B 1 217 ? -18.172 21.797 -6.969 1 91.69 217 GLU B N 1
ATOM 3653 C CA . GLU B 1 217 ? -18.906 20.812 -7.754 1 91.69 217 GLU B CA 1
ATOM 3654 C C . GLU B 1 217 ? -17.953 19.969 -8.609 1 91.69 217 GLU B C 1
ATOM 3656 O O . GLU B 1 217 ? -18.172 18.766 -8.781 1 91.69 217 GLU B O 1
ATOM 3661 N N . ASP B 1 218 ? -17.016 20.562 -9.086 1 94.12 218 ASP B N 1
ATOM 3662 C CA . ASP B 1 218 ? -16.078 19.875 -9.977 1 94.12 218 ASP B CA 1
ATOM 3663 C C . ASP B 1 218 ? -15.266 18.828 -9.227 1 94.12 218 ASP B C 1
ATOM 3665 O O . ASP B 1 218 ? -14.727 17.891 -9.836 1 94.12 218 ASP B O 1
ATOM 3669 N N . GLN B 1 219 ? -15.195 18.953 -7.93 1 94.06 219 GLN B N 1
ATOM 3670 C CA . GLN B 1 219 ? -14.547 17.938 -7.094 1 94.06 219 GLN B CA 1
ATOM 3671 C C . GLN B 1 219 ? -15.57 16.953 -6.523 1 94.06 219 GLN B C 1
ATOM 3673 O O . GLN B 1 219 ? -15.305 15.766 -6.418 1 94.06 219 GLN B O 1
ATOM 3678 N N . ALA B 1 220 ? -16.734 17.5 -6.262 1 95.94 220 ALA B N 1
ATOM 3679 C CA . ALA B 1 220 ? -17.781 16.703 -5.617 1 95.94 220 ALA B CA 1
ATOM 3680 C C . ALA B 1 220 ? -18.312 15.641 -6.562 1 95.94 220 ALA B C 1
ATOM 3682 O O . ALA B 1 220 ? -18.531 14.492 -6.156 1 95.94 220 ALA B O 1
ATOM 3683 N N . LYS B 1 221 ? -18.469 16 -7.758 1 95.81 221 LYS B N 1
ATOM 3684 C CA . LYS B 1 221 ? -19.125 15.094 -8.703 1 95.81 221 LYS B CA 1
ATOM 3685 C C . LYS B 1 221 ? -18.25 13.867 -8.969 1 95.81 221 LYS B C 1
ATOM 3687 O O . LYS B 1 221 ? -18.719 12.734 -8.844 1 95.81 221 LYS B O 1
ATOM 3692 N N . PRO B 1 222 ? -16.984 14.07 -9.289 1 95.75 222 PRO B N 1
ATOM 3693 C CA . PRO B 1 222 ? -16.156 12.875 -9.477 1 95.75 222 PRO B CA 1
ATOM 3694 C C . PRO B 1 222 ? -16.031 12.031 -8.211 1 95.75 222 PRO B C 1
ATOM 3696 O O . PRO B 1 222 ? -16 10.805 -8.281 1 95.75 222 PRO B O 1
ATOM 3699 N N . ALA B 1 223 ? -15.969 12.625 -7.109 1 95.44 223 ALA B N 1
ATOM 3700 C CA . ALA B 1 223 ? -15.898 11.875 -5.855 1 95.44 223 ALA B CA 1
ATOM 3701 C C . ALA B 1 223 ? -17.156 11.055 -5.637 1 95.44 223 ALA B C 1
ATOM 3703 O O . ALA B 1 223 ? -17.094 9.883 -5.254 1 95.44 223 ALA B O 1
ATOM 3704 N N . ALA B 1 224 ? -18.281 11.68 -5.875 1 96.38 224 ALA B N 1
ATOM 3705 C CA . ALA B 1 224 ? -19.562 11 -5.738 1 96.38 224 ALA B CA 1
ATOM 3706 C C . ALA B 1 224 ? -19.672 9.844 -6.727 1 96.38 224 ALA B C 1
ATOM 3708 O O . ALA B 1 224 ? -20.141 8.758 -6.371 1 96.38 224 ALA B O 1
ATOM 3709 N N . LEU B 1 225 ? -19.25 10.094 -7.91 1 96.19 225 LEU B N 1
ATOM 3710 C CA . LEU B 1 225 ? -19.281 9.062 -8.938 1 96.19 225 LEU B CA 1
ATOM 3711 C C . LEU B 1 225 ? -18.453 7.852 -8.516 1 96.19 225 LEU B C 1
ATOM 3713 O O . LEU B 1 225 ? -18.906 6.711 -8.68 1 96.19 225 LEU B O 1
ATOM 3717 N N . ASN B 1 226 ? -17.344 8.094 -7.957 1 95.12 226 ASN B N 1
ATOM 3718 C CA . ASN B 1 226 ? -16.469 7.008 -7.523 1 95.12 226 ASN B CA 1
ATOM 3719 C C . ASN B 1 226 ? -17.125 6.176 -6.422 1 95.12 226 ASN B C 1
ATOM 3721 O O . ASN B 1 226 ? -17.094 4.945 -6.465 1 95.12 226 ASN B O 1
ATOM 3725 N N . VAL B 1 227 ? -17.719 6.805 -5.48 1 94.56 227 VAL B N 1
ATOM 3726 C CA . VAL B 1 227 ? -18.359 6.098 -4.383 1 94.56 227 VAL B CA 1
ATOM 3727 C C . VAL B 1 227 ? -19.516 5.262 -4.922 1 94.56 227 VAL B C 1
ATOM 3729 O O . VAL B 1 227 ? -19.688 4.098 -4.547 1 94.56 227 VAL B O 1
ATOM 3732 N N . LEU B 1 228 ? -20.297 5.898 -5.801 1 96.62 228 LEU B N 1
ATOM 3733 C CA . LEU B 1 228 ? -21.453 5.215 -6.367 1 96.62 228 LEU B CA 1
ATOM 3734 C C . LEU B 1 228 ? -21.031 3.998 -7.18 1 96.62 228 LEU B C 1
ATOM 3736 O O . LEU B 1 228 ? -21.672 2.953 -7.137 1 96.62 228 LEU B O 1
ATOM 3740 N N . ARG B 1 229 ? -20 4.105 -7.863 1 96.31 229 ARG B N 1
ATOM 3741 C CA . ARG B 1 229 ? -19.469 2.988 -8.641 1 96.31 229 ARG B CA 1
ATOM 3742 C C . ARG B 1 229 ? -19.031 1.848 -7.727 1 96.31 229 ARG B C 1
ATOM 3744 O O . ARG B 1 229 ? -19.297 0.679 -8.016 1 96.31 229 ARG B O 1
ATOM 3751 N N . GLN B 1 230 ? -18.359 2.199 -6.688 1 95.69 230 GLN B N 1
ATOM 3752 C CA . GLN B 1 230 ? -17.906 1.19 -5.738 1 95.69 230 GLN B CA 1
ATOM 3753 C C . GLN B 1 230 ? -19.094 0.468 -5.098 1 95.69 230 GLN B C 1
ATOM 3755 O O . GLN B 1 230 ? -19.062 -0.752 -4.922 1 95.69 230 GLN B O 1
ATOM 3760 N N . GLN B 1 231 ? -20.078 1.209 -4.797 1 94.88 231 GLN B N 1
ATOM 3761 C CA . GLN B 1 231 ? -21.266 0.621 -4.207 1 94.88 231 GLN B CA 1
ATOM 3762 C C . GLN B 1 231 ? -21.969 -0.316 -5.188 1 94.88 231 GLN B C 1
ATOM 3764 O O . GLN B 1 231 ? -22.422 -1.396 -4.809 1 94.88 231 GLN B O 1
ATOM 3769 N N . ALA B 1 232 ? -22.047 0.155 -6.379 1 96.62 232 ALA B N 1
ATOM 3770 C CA . ALA B 1 232 ? -22.688 -0.664 -7.41 1 96.62 232 ALA B CA 1
ATOM 3771 C C . ALA B 1 232 ? -21.922 -1.966 -7.625 1 96.62 232 ALA B C 1
ATOM 3773 O O . ALA B 1 232 ? -22.516 -3.027 -7.801 1 96.62 232 ALA B O 1
ATOM 3774 N N . LEU B 1 233 ? -20.625 -1.907 -7.621 1 97.44 233 LEU B N 1
ATOM 3775 C CA . LEU B 1 233 ? -19.812 -3.105 -7.777 1 97.44 233 LEU B CA 1
ATOM 3776 C C . LEU B 1 233 ? -20 -4.047 -6.594 1 97.44 233 LEU B C 1
ATOM 3778 O O . LEU B 1 233 ? -20.141 -5.258 -6.777 1 97.44 233 LEU B O 1
ATOM 3782 N N . ALA B 1 234 ? -19.969 -3.512 -5.395 1 96.81 234 ALA B N 1
ATOM 3783 C CA . ALA B 1 234 ? -20.188 -4.32 -4.195 1 96.81 234 ALA B CA 1
ATOM 3784 C C . ALA B 1 234 ? -21.531 -5.039 -4.246 1 96.81 234 ALA B C 1
ATOM 3786 O O . ALA B 1 234 ? -21.625 -6.219 -3.896 1 96.81 234 ALA B O 1
ATOM 3787 N N . GLU B 1 235 ? -22.516 -4.324 -4.684 1 96.81 235 GLU B N 1
ATOM 3788 C CA . GLU B 1 235 ? -23.844 -4.91 -4.805 1 96.81 235 GLU B CA 1
ATOM 3789 C C . GLU B 1 235 ? -23.875 -6.012 -5.859 1 96.81 235 GLU B C 1
ATOM 3791 O O . GLU B 1 235 ? -24.5 -7.059 -5.652 1 96.81 235 GLU B O 1
ATOM 3796 N N . ALA B 1 236 ? -23.219 -5.746 -6.934 1 97 236 ALA B N 1
ATOM 3797 C CA . ALA B 1 236 ? -23.156 -6.758 -7.984 1 97 236 ALA B CA 1
ATOM 3798 C C . ALA B 1 236 ? -22.453 -8.016 -7.488 1 97 236 ALA B C 1
ATOM 3800 O O . ALA B 1 236 ? -22.891 -9.133 -7.789 1 97 236 ALA B O 1
ATOM 3801 N N . MET B 1 237 ? -21.422 -7.828 -6.758 1 97.44 237 MET B N 1
ATOM 3802 C CA . MET B 1 237 ? -20.703 -8.969 -6.203 1 97.44 237 MET B CA 1
ATOM 3803 C C . MET B 1 237 ? -21.562 -9.727 -5.203 1 97.44 237 MET B C 1
ATOM 3805 O O . MET B 1 237 ? -21.562 -10.953 -5.176 1 97.44 237 MET B O 1
ATOM 3809 N N . ARG B 1 238 ? -22.281 -8.992 -4.402 1 97.19 238 ARG B N 1
ATOM 3810 C CA . ARG B 1 238 ? -23.203 -9.625 -3.459 1 97.19 238 ARG B CA 1
ATOM 3811 C C . ARG B 1 238 ? -24.25 -10.461 -4.188 1 97.19 238 ARG B C 1
ATOM 3813 O O . ARG B 1 238 ? -24.547 -11.586 -3.785 1 97.19 238 ARG B O 1
ATOM 3820 N N . LYS B 1 239 ? -24.781 -9.906 -5.203 1 97.19 239 LYS B N 1
ATOM 3821 C CA . LYS B 1 239 ? -25.781 -10.617 -5.992 1 97.19 239 LYS B CA 1
ATOM 3822 C C . LYS B 1 239 ? -25.188 -11.859 -6.648 1 97.19 239 LYS B C 1
ATOM 3824 O O . LYS B 1 239 ? -25.859 -12.898 -6.73 1 97.19 239 LYS B O 1
ATOM 3829 N N . GLN B 1 240 ? -23.984 -11.766 -7.078 1 97.5 240 GLN B N 1
ATOM 3830 C CA . GLN B 1 240 ? -23.312 -12.914 -7.672 1 97.5 240 GLN B CA 1
ATOM 3831 C C . GLN B 1 240 ? -23.125 -14.031 -6.648 1 97.5 240 GLN B C 1
ATOM 3833 O O . GLN B 1 240 ? -23.328 -15.211 -6.957 1 97.5 240 GLN B O 1
ATOM 3838 N N . VAL B 1 241 ? -22.719 -13.703 -5.473 1 98.19 241 VAL B N 1
ATOM 3839 C CA . VAL B 1 241 ? -22.547 -14.695 -4.41 1 98.19 241 VAL B CA 1
ATOM 3840 C C . VAL B 1 241 ? -23.891 -15.352 -4.098 1 98.19 241 VAL B C 1
ATOM 3842 O O . VAL B 1 241 ? -23.984 -16.578 -3.977 1 98.19 241 VAL B O 1
ATOM 3845 N N . ALA B 1 242 ? -24.938 -14.516 -4.02 1 97.56 242 ALA B N 1
ATOM 3846 C CA . ALA B 1 242 ? -26.266 -15.039 -3.736 1 97.56 242 ALA B CA 1
ATOM 3847 C C . ALA B 1 242 ? -26.703 -16.016 -4.82 1 97.56 242 ALA B C 1
ATOM 3849 O O . ALA B 1 242 ? -27.234 -17.094 -4.52 1 97.56 242 ALA B O 1
ATOM 3850 N N . LYS B 1 243 ? -26.484 -15.664 -5.977 1 97.44 243 LYS B N 1
ATOM 3851 C CA . LYS B 1 243 ? -26.828 -16.531 -7.102 1 97.44 243 LYS B CA 1
ATOM 3852 C C . LYS B 1 243 ? -26.047 -17.828 -7.062 1 97.44 243 LYS B C 1
ATOM 3854 O O . LYS B 1 243 ? -26.609 -18.906 -7.211 1 97.44 243 LYS B O 1
ATOM 3859 N N . SER B 1 244 ? -24.766 -17.75 -6.805 1 97.38 244 SER B N 1
ATOM 3860 C CA . SER B 1 244 ? -23.906 -18.938 -6.75 1 97.38 244 SER B CA 1
ATOM 3861 C C . SER B 1 244 ? -24.297 -19.844 -5.59 1 97.38 244 SER B C 1
ATOM 3863 O O . SER B 1 244 ? -24.281 -21.062 -5.723 1 97.38 244 SER B O 1
ATOM 3865 N N . ARG B 1 245 ? -24.625 -19.234 -4.512 1 96.31 245 ARG B N 1
ATOM 3866 C CA . ARG B 1 245 ? -25.031 -20.016 -3.348 1 96.31 245 ARG B CA 1
ATOM 3867 C C . ARG B 1 245 ? -26.312 -20.781 -3.625 1 96.31 245 ARG B C 1
ATOM 3869 O O . ARG B 1 245 ? -26.469 -21.922 -3.166 1 96.31 245 ARG B O 1
ATOM 3876 N N . SER B 1 246 ? -27.219 -20.188 -4.348 1 96.25 246 SER B N 1
ATOM 3877 C CA . SER B 1 246 ? -28.516 -20.781 -4.598 1 96.25 246 SER B CA 1
ATOM 3878 C C . SER B 1 246 ? -28.406 -22.031 -5.469 1 96.25 246 SER B C 1
ATOM 3880 O O . SER B 1 246 ? -29.25 -22.922 -5.414 1 96.25 246 SER B O 1
ATOM 3882 N N . THR B 1 247 ? -27.344 -22.188 -6.188 1 95.94 247 THR B N 1
ATOM 3883 C CA . THR B 1 247 ? -27.203 -23.312 -7.109 1 95.94 247 THR B CA 1
ATOM 3884 C C . THR B 1 247 ? -26.094 -24.25 -6.652 1 95.94 247 THR B C 1
ATOM 3886 O O . THR B 1 247 ? -25.906 -25.328 -7.219 1 95.94 247 THR B O 1
ATOM 3889 N N . ALA B 1 248 ? -25.438 -23.844 -5.59 1 97.31 248 ALA B N 1
ATOM 3890 C CA . ALA B 1 248 ? -24.25 -24.609 -5.176 1 97.31 248 ALA B CA 1
ATOM 3891 C C . ALA B 1 248 ? -24.625 -25.734 -4.223 1 97.31 248 ALA B C 1
ATOM 3893 O O . ALA B 1 248 ? -25.625 -25.641 -3.5 1 97.31 248 ALA B O 1
ATOM 3894 N N . LYS B 1 249 ? -23.906 -26.828 -4.254 1 97.69 249 LYS B N 1
ATOM 3895 C CA . LYS B 1 249 ? -23.938 -27.859 -3.227 1 97.69 249 LYS B CA 1
ATOM 3896 C C . LYS B 1 249 ? -22.922 -27.578 -2.125 1 97.69 249 LYS B C 1
ATOM 3898 O O . LYS B 1 249 ? -21.719 -27.734 -2.328 1 97.69 249 LYS B O 1
ATOM 3903 N N . ILE B 1 250 ? -23.469 -27.109 -0.98 1 96.44 250 ILE B N 1
ATOM 3904 C CA . ILE B 1 250 ? -22.594 -26.75 0.142 1 96.44 250 ILE B CA 1
ATOM 3905 C C . ILE B 1 250 ? -22.875 -27.688 1.316 1 96.44 250 ILE B C 1
ATOM 3907 O O . ILE B 1 250 ? -24 -27.766 1.805 1 96.44 250 ILE B O 1
ATOM 3911 N N . GLU B 1 251 ? -21.844 -28.391 1.744 1 95.44 251 GLU B N 1
ATOM 3912 C CA . GLU B 1 251 ? -21.922 -29.312 2.877 1 95.44 251 GLU B CA 1
ATOM 3913 C C . GLU B 1 251 ? -21 -28.875 4.008 1 95.44 251 GLU B C 1
ATOM 3915 O O . GLU B 1 251 ? -19.797 -28.656 3.791 1 95.44 251 GLU B O 1
ATOM 3920 N N . TYR B 1 252 ? -21.625 -28.719 5.125 1 92.94 252 TYR B N 1
ATOM 3921 C CA . TYR B 1 252 ? -20.844 -28.328 6.293 1 92.94 252 TYR B CA 1
ATOM 3922 C C . TYR B 1 252 ? -20.594 -29.516 7.215 1 92.94 252 TYR B C 1
ATOM 3924 O O . TYR B 1 252 ? -21.484 -30.344 7.402 1 92.94 252 TYR B O 1
ATOM 3932 N N . GLN B 1 253 ? -19.422 -29.5 7.695 1 87.56 253 GLN B N 1
ATOM 3933 C CA . GLN B 1 253 ? -19.203 -30.484 8.766 1 87.56 253 GLN B CA 1
ATOM 3934 C C . GLN B 1 253 ? -19.906 -30.047 10.047 1 87.56 253 GLN B C 1
ATOM 3936 O O . GLN B 1 253 ? -20.172 -28.859 10.242 1 87.56 253 GLN B O 1
ATOM 3941 N N . PRO B 1 254 ? -20.156 -31.047 10.867 1 82.25 254 PRO B N 1
ATOM 3942 C CA . PRO B 1 254 ? -20.859 -30.703 12.109 1 82.25 254 PRO B CA 1
ATOM 3943 C C . PRO B 1 254 ? -20.156 -29.594 12.898 1 82.25 254 PRO B C 1
ATOM 3945 O O . PRO B 1 254 ? -18.922 -29.609 13.031 1 82.25 254 PRO B O 1
ATOM 3948 N N . GLY B 1 255 ? -20.875 -28.578 13.25 1 78.19 255 GLY B N 1
ATOM 3949 C CA . GLY B 1 255 ? -20.328 -27.5 14.062 1 78.19 255 GLY B CA 1
ATOM 3950 C C . GLY B 1 255 ? -19.938 -26.266 13.258 1 78.19 255 GLY B C 1
ATOM 3951 O O . GLY B 1 255 ? -19.609 -25.234 13.82 1 78.19 255 GLY B O 1
ATOM 3952 N N . PHE B 1 256 ? -20.031 -26.484 11.961 1 82.06 256 PHE B N 1
ATOM 3953 C CA . PHE B 1 256 ? -19.547 -25.375 11.133 1 82.06 256 PHE B CA 1
ATOM 3954 C C . PHE B 1 256 ? -20.688 -24.781 10.305 1 82.06 256 PHE B C 1
ATOM 3956 O O . PHE B 1 256 ? -20.453 -23.906 9.469 1 82.06 256 PHE B O 1
ATOM 3963 N N . ALA B 1 257 ? -21.844 -25.219 10.578 1 79.75 257 ALA B N 1
ATOM 3964 C CA . ALA B 1 257 ? -23 -24.719 9.828 1 79.75 257 ALA B CA 1
ATOM 3965 C C . ALA B 1 257 ? -23.266 -23.25 10.172 1 79.75 257 ALA B C 1
ATOM 3967 O O . ALA B 1 257 ? -22.922 -22.781 11.258 1 79.75 257 ALA B O 1
ATOM 3968 N N . PRO B 1 258 ? -23.703 -22.5 9.148 1 78.5 258 PRO B N 1
ATOM 3969 C CA . PRO B 1 258 ? -24.016 -21.094 9.422 1 78.5 258 PRO B CA 1
ATOM 3970 C C . PRO B 1 258 ? -25.016 -20.922 10.562 1 78.5 258 PRO B C 1
ATOM 3972 O O . PRO B 1 258 ? -25.875 -21.781 10.766 1 78.5 258 PRO B O 1
ATOM 3975 N N . PRO B 1 259 ? -24.656 -19.984 11.5 1 65.5 259 PRO B N 1
ATOM 3976 C CA . PRO B 1 259 ? -25.656 -19.734 12.555 1 65.5 259 PRO B CA 1
ATOM 3977 C C . PRO B 1 259 ? -27.031 -19.391 11.992 1 65.5 259 PRO B C 1
ATOM 3979 O O . PRO B 1 259 ? -27.141 -18.844 10.898 1 65.5 259 PRO B O 1
ATOM 3982 N N . ALA B 1 260 ? -27.984 -19.984 12.602 1 53.78 260 ALA B N 1
ATOM 3983 C CA . ALA B 1 260 ? -29.391 -19.703 12.289 1 53.78 260 ALA B CA 1
ATOM 3984 C C . ALA B 1 260 ? -29.672 -18.203 12.297 1 53.78 260 ALA B C 1
ATOM 3986 O O . ALA B 1 260 ? -29.188 -17.484 13.172 1 53.78 260 ALA B O 1
ATOM 3987 N N . GLY B 1 261 ? -30.031 -17.438 10.93 1 52.94 261 GLY B N 1
ATOM 3988 C CA . GLY B 1 261 ? -30.469 -16.047 10.805 1 52.94 261 GLY B CA 1
ATOM 3989 C C . GLY B 1 261 ? -29.484 -15.18 10.047 1 52.94 261 GLY B C 1
ATOM 3990 O O . GLY B 1 261 ? -29.75 -14 9.805 1 52.94 261 GLY B O 1
ATOM 3991 N N . VAL B 1 262 ? -28.219 -15.5 10.25 1 51.62 262 VAL B N 1
ATOM 3992 C CA . VAL B 1 262 ? -27.328 -14.57 9.555 1 51.62 262 VAL B CA 1
ATOM 3993 C C . VAL B 1 262 ? -27.391 -14.82 8.055 1 51.62 262 VAL B C 1
ATOM 3995 O O . VAL B 1 262 ? -27.109 -15.922 7.582 1 51.62 262 VAL B O 1
ATOM 3998 N N . LYS B 1 263 ? -28.141 -14.039 7.25 1 47.19 263 LYS B N 1
ATOM 3999 C CA . LYS B 1 263 ? -28.188 -14.078 5.789 1 47.19 263 LYS B CA 1
ATOM 4000 C C . LYS B 1 263 ? -26.781 -14.086 5.195 1 47.19 263 LYS B C 1
ATOM 4002 O O . LYS B 1 263 ? -25.984 -13.203 5.484 1 47.19 263 LYS B O 1
ATOM 4007 N N . PRO B 1 264 ? -26.391 -15.195 4.453 1 44.56 264 PRO B N 1
ATOM 4008 C CA . PRO B 1 264 ? -25.094 -15.312 3.777 1 44.56 264 PRO B CA 1
ATOM 4009 C C . PRO B 1 264 ? -24.828 -14.164 2.797 1 44.56 264 PRO B C 1
ATOM 4011 O O . PRO B 1 264 ? -25.75 -13.742 2.084 1 44.56 264 PRO B O 1
ATOM 4014 N N . GLY B 1 265 ? -23.641 -13.352 2.828 1 45.34 265 GLY B N 1
ATOM 4015 C CA . GLY B 1 265 ? -23.266 -12.328 1.863 1 45.34 265 GLY B CA 1
ATOM 4016 C C . GLY B 1 265 ? -23.25 -10.93 2.447 1 45.34 265 GLY B C 1
ATOM 4017 O O . GLY B 1 265 ? -23.016 -9.953 1.732 1 45.34 265 GLY B O 1
ATOM 4018 N N . ALA B 1 266 ? -23.938 -10.688 3.555 1 41.62 266 ALA B N 1
ATOM 4019 C CA . ALA B 1 266 ? -23.969 -9.328 4.074 1 41.62 266 ALA B CA 1
ATOM 4020 C C . ALA B 1 266 ? -22.578 -8.891 4.543 1 41.62 266 ALA B C 1
ATOM 4022 O O . ALA B 1 266 ? -21.875 -9.648 5.215 1 41.62 266 ALA B O 1
ATOM 4023 N N . PRO B 1 267 ? -21.922 -7.891 3.93 1 38 267 PRO B N 1
ATOM 4024 C CA . PRO B 1 267 ? -20.656 -7.379 4.484 1 38 267 PRO B CA 1
ATOM 4025 C C . PRO B 1 267 ? -20.672 -7.309 6.008 1 38 267 PRO B C 1
ATOM 4027 O O . PRO B 1 267 ? -21.734 -7.121 6.613 1 38 267 PRO B O 1
ATOM 4030 N N . ALA B 1 268 ? -19.781 -8.062 6.664 1 36.72 268 ALA B N 1
ATOM 4031 C CA . ALA B 1 268 ? -19.688 -7.914 8.117 1 36.72 268 ALA B CA 1
ATOM 4032 C C . ALA B 1 268 ? -19.922 -6.469 8.539 1 36.72 268 ALA B C 1
ATOM 4034 O O . ALA B 1 268 ? -19.203 -5.566 8.109 1 36.72 268 ALA B O 1
ATOM 4035 N N . ALA B 1 269 ? -21.094 -5.941 8.766 1 33.66 269 ALA B N 1
ATOM 4036 C CA . ALA B 1 269 ? -21.312 -4.629 9.359 1 33.66 269 ALA B CA 1
ATOM 4037 C C . ALA B 1 269 ? -20.328 -4.367 10.492 1 33.66 269 ALA B C 1
ATOM 4039 O O . ALA B 1 269 ? -20 -5.273 11.266 1 33.66 269 ALA B O 1
ATOM 4040 N N . GLY B 1 270 ? -19.312 -3.494 10.312 1 32.97 270 GLY B N 1
ATOM 4041 C CA . GLY B 1 270 ? -18.5 -3.072 11.438 1 32.97 270 GLY B CA 1
ATOM 4042 C C . GLY B 1 270 ? -19.219 -3.141 12.766 1 32.97 270 GLY B C 1
ATOM 4043 O O . GLY B 1 270 ? -20.391 -2.752 12.859 1 32.97 270 GLY B O 1
ATOM 4044 N N . ALA B 1 271 ? -18.984 -4.176 13.539 1 34.06 271 ALA B N 1
ATOM 4045 C CA . ALA B 1 271 ? -19.5 -4.156 14.906 1 34.06 271 ALA B CA 1
ATOM 4046 C C . ALA B 1 271 ? -19.562 -2.734 15.453 1 34.06 271 ALA B C 1
ATOM 4048 O O . ALA B 1 271 ? -18.516 -2.137 15.742 1 34.06 271 ALA B O 1
ATOM 4049 N N . ALA B 1 272 ? -20.531 -1.883 14.93 1 29.72 272 ALA B N 1
ATOM 4050 C CA . ALA B 1 272 ? -20.766 -0.642 15.664 1 29.72 272 ALA B CA 1
ATOM 4051 C C . ALA B 1 272 ? -20.844 -0.9 17.172 1 29.72 272 ALA B C 1
ATOM 4053 O O . ALA B 1 272 ? -21.484 -1.852 17.609 1 29.72 272 ALA B O 1
ATOM 4054 N N . PRO B 1 273 ? -19.922 -0.458 17.922 1 26.39 273 PRO B N 1
ATOM 4055 C CA . PRO B 1 273 ? -20.094 -0.576 19.375 1 26.39 273 PRO B CA 1
ATOM 4056 C C . PRO B 1 273 ? -21.516 -0.262 19.828 1 26.39 273 PRO B C 1
ATOM 4058 O O . PRO B 1 273 ? -22.172 0.585 19.219 1 26.39 273 PRO B O 1
ATOM 4061 N N . LYS B 1 274 ? -22.344 -1.34 20.219 1 28.23 274 LYS B N 1
ATOM 4062 C CA . LYS B 1 274 ? -23.578 -0.97 20.906 1 28.23 274 LYS B CA 1
ATOM 4063 C C . LYS B 1 274 ? -23.375 0.271 21.766 1 28.23 274 LYS B C 1
ATOM 4065 O O . LYS B 1 274 ? -22.422 0.343 22.547 1 28.23 274 LYS B O 1
ATOM 4070 N N . ALA B 1 275 ? -24.141 1.535 21.547 1 25.97 275 ALA B N 1
ATOM 4071 C CA . ALA B 1 275 ? -24.297 2.568 22.562 1 25.97 275 ALA B CA 1
ATOM 4072 C C . ALA B 1 275 ? -24.719 1.961 23.891 1 25.97 275 ALA B C 1
ATOM 4074 O O . ALA B 1 275 ? -25.469 0.974 23.922 1 25.97 275 ALA B O 1
#

Sequence (550 aa):
MLVLLSGCEKKVGGQVVAVVNGEEITQQQLNAELNGAQLQPGADKKAIMAQLLQRVVDRTLLVQQAKADGLDQSPAYLEQARRQQESLLVNMLAGKMAKNISLPDNSAVSNFIAGNPTMFAGRKRYMLDQIVFPQPTDMTVIKDLQPAHSLEAIAQILTAKGIQFQRGNGQVDSGMLPPDVASRIAALPAGEPFLIPDNGRLVASVIKSAEAVATPEDQAKPAALNVLRQQALAEAMRKQVAKSRSTAKIEYQPGFAPPAGVKPGAPAAGAAPKAMLVLLSGCEKKVGGQVVAVVNGEEITQQQLNAELNGAQLQPGADKKAIMAQLLQRVVDRTLLVQQAKADGLDQSPAYLEQARRQQESLLVNMLAGKMAKNISLPDNSAVSNFIAGNPTMFAGRKRYMLDQIVFPQPTDMTVIKDLQPAHSLEAIAQILTAKGIQFQRGNGQVDSGMLPPDVASRIAALPAGEPFLIPDNGRLVASVIKSAEAVATPEDQAKPAALNVLRQQALAEAMRKQVAKSRSTAKIEYQPGFAPPAGVKPGAPAAGAAPKA

InterPro domains:
  IPR000297 Peptidyl-prolyl cis-trans isomerase, PpiC-type [PF13145] (104-222)
  IPR027304 Trigger factor/SurA domain superfamily [SSF109998] (14-138)
  IPR050245 Bacterial extracellular foldase PrsA [PTHR47245] (2-81)

pLDDT: mean 87.16, std 17.58, range [25.7, 98.69]

Foldseek 3Di:
DDPPPPPPPCPPQADFDDADPRRTDHPNNLVVQVVPDDDDPPDDPVVVSVVSVVVVNVVVVVVVVCVVVVVCPDPVNVVVVVVVVVVVVVVVVLVVVLVVDDFDDPVQLVVLCVVQCCQAVVKKKFKKKKKKFFDDPDVVLVVVCVPPFAPVSNVVSCVVVVTDIDIDIDMDILNVDDSVVSVVVVPDDARGWDWDDDPRMIMIIGTPDIDDDHHDPVRSRVVSRVVVSVVSSLVVVLVVVVVCVVPDDDDDDPPPDDPDPDPPRDPPPPPPPDD/DDPPPPPPPCPPQADFDDADPRRTDGPNNLVVQVVPDDDDPPDDPVVVSVVSVVVVNVVVVVVVVCVVVVVCPDPVNVVVVVVVVVVVVVVVVLVVVLVVDDFDDPVQLVVLCVVQCCQAVVKKKFKKKKKKFFDDPDVVLVVVCVPPFAPVSNVVSCVVVVTDIDIDIDMDILNVDDRVVSVVVVPDDARGWDWDDDPRMIMIIGTPDIDDDHHDPVRSRVVSRVVVSVVSSLVVVLVVVVVCVVPDDDDDDPPPDPPDPDPPRDPPPPPPPDD

Radius of gyration: 29.72 Å; Cα contacts (8 Å, |Δi|>4): 648; chains: 2; bounding box: 61×92×82 Å

Nearest PDB structures (foldseek):
  6bhf-assembly1_A-2  TM=5.690E-01  e=1.418E-08  Helicobacter pylori 26695
  2pv3-assembly1_B  TM=3.799E-01  e=2.014E-04  Escherichia coli
  3vca-assembly1_A  TM=4.021E-01  e=5.523E+00  Sinorhizobium meliloti 1021
  7u23-assembly1_E  TM=2.960E-01  e=7.014E+00  Homo sapiens
  6bhf-assembly1_A-2  TM=5.695E-01  e=1.080E-08  Helicobacter pylori 26695

Secondary structure (DSSP, 8-state):
-----------TT-SEEEEETTEEEEHHHHHHHHHHS-PPTT--HHHHHHHHHHHHHHHHHHHHHHHHTTGGGSHHHHHHHHHHHHHHHHHHHHHHHHHTSPPP-HHHHHHHHHH-GGGTTT-EEEEEEEEEEEPPS-HHHHHHHTT--SHHHHHHHHHHTT---EEEEEEEEGGGS-HHHHHHHHTPPTT--EEEEETTEEEEEEEEEEEE----HHHHHHHHHHHHHHHHHHHHHHHHHHHHHHH--EEEPTT-SPPTT--TT----------/-----------TT-SEEEEETTEEEEHHHHHHHHHHS-PPTT--HHHHHHHHHHHHHHHHHHHHHHHHTTGGGSHHHHHHHHHHHHHHHHHHHHHHHHHTSPPP-HHHHHHHHHH-GGGTTT-EEEEEEEEEEEPPS-HHHHHHHTT--SHHHHHHHHHHTT---EEEEEEEEGGGS-HHHHHHHHTPPTT--EEEEETTEEEEEEEEEEEE----HHHHHHHHHHHHHHHHHHHHHHHHHHHHHHH--EEEPTT-SPPTT--TT----------

Organism: NCBI:txid2759526